Protein AF-A0A946NML4-F1 (afdb_monomer_lite)

pLDDT: mean 77.37, std 16.83, range [28.2, 97.5]

Sequence (403 aa):
MKHNTSNNCFSFSLLLFLILILGISTPSSSMEIKFKTFDKNGNGIIDKGKEAEILLKHINNSSTKELDKNLDGTISAIEADEHNQKVAGDIVDNIEEFNSIVGNNPGMPLKEAKEEYGKKDPILSKLKLRRTAENISVLEKGKSFDKGQGALFAYTRDEENDNDIWQARGAILYPFKTTIKDSEGNDVTGDRHNKVLSSWAFVPQITFDRLSNDKNETKDLDSLSFKVGIEAEYTGGFFNAQYFRFLPVYNTDFDLESEQFLGQFQWEPVINDLGIGQPKNVPLLPLKFRWRPLAHMEYGYVTNAGDKSNLKEDDDYFRIGPKIRADFWFTFKALKRFVAHVDWQYLGGLSGRPDDSELFEAGLTGKLDQAGHFQAEITYRDGDTPLTKEPTETINFGLNVKF

Foldseek 3Di:
DDDPPPDPVPLVVVVVVVVVVVVPPDPPVPPDDPLCLLPPVNPPDQDDDQSVLLVVCLVPPPCSVQQVPSSRNDRDPVSVVVVVVVVVVVVVVVVVVLCVVCPPPPHDDPVVCCVPPNPDPPQCVQKDKAQDDFDQDLPDPTDDPQFGHHWDWDWDQDPVVRKIKTWTWIKIKRKDKDFDADPVRHQDAEEQVGKDWGIKMKMWMKTFTFIDMPVCRVPTDFKIKTKIWIWIWIAYHPFRIKIKIKIWMWMAGSVRQWTKTKMKIKIWTHHVVVLAPHWDDDPPAQKIKHKIKMKMKMKMATCGCGVPPLDDHGFIWIWIWIKMKMKMAGRDDVRNQKIKMWIWIKIAIPDTPPRIFIKIKIKMKGQPDPVSQKIWMWMFMATADPPSRDGDGDIDIDIHGGD

Secondary structure (DSSP, 8-state):
------SHHHHHHHHHHHHHHHHS----------GGGT-SS-SSS--TTHHHHHHHHHHH-HHHHHH-SS-SSS--HHHHHHHHHHHHHHHHHHHHHHHHHHTTSSS--HHHHHHHHS----GGGG-EEESSPPP--TTS-PPPGGGSPPPEEEEEEETTTTEEEEEEEEEEE--EEEE-B-TTSPBP---SS--EEEEEEEEEEEEEEEEEETT-GGG-EEEEEEEEEEEEEEE-TTSSEEEEEEEEEEEE-TTS--EEEEEEEEEEEEBGGGTBSS-EEPTTSSEEEEEEEEEEEEEEEEEE-TT-TT--TTEEEEEEEEEEEEEEEE-STTTTTEEEEEEEEEEEEEEESSSEEEEEEEEEEEESSSS-SEEEEEEEEEEE-TTT--EEEEEEEEEEE--

Radius of gyration: 28.3 Å; chains: 1; bounding box: 63×78×77 Å

Structure (mmCIF, N/CA/C/O backbone):
data_AF-A0A946NML4-F1
#
_entry.id   AF-A0A946NML4-F1
#
loop_
_atom_site.group_PDB
_atom_site.id
_atom_site.type_symbol
_atom_site.label_atom_id
_atom_site.label_alt_id
_atom_site.label_comp_id
_atom_site.label_asym_id
_atom_site.label_entity_id
_atom_site.label_seq_id
_atom_site.pdbx_PDB_ins_code
_atom_site.Cartn_x
_atom_site.Cartn_y
_atom_site.Cartn_z
_atom_site.occupancy
_atom_site.B_iso_or_equiv
_atom_site.auth_seq_id
_atom_site.auth_comp_id
_atom_site.auth_asym_id
_atom_site.auth_atom_id
_atom_site.pdbx_PDB_model_num
ATOM 1 N N . MET A 1 1 ? -15.332 -6.022 47.583 1.00 38.62 1 MET A N 1
ATOM 2 C CA . MET A 1 1 ? -15.339 -5.702 46.142 1.00 38.62 1 MET A CA 1
ATOM 3 C C . MET A 1 1 ? -14.929 -4.248 45.998 1.00 38.62 1 MET A C 1
ATOM 5 O O . MET A 1 1 ? -15.694 -3.374 46.379 1.00 38.62 1 MET A O 1
ATOM 9 N N . LYS A 1 2 ? -13.672 -3.998 45.619 1.00 28.94 2 LYS A N 1
ATOM 10 C CA . LYS A 1 2 ? -13.160 -2.657 45.311 1.00 28.94 2 LYS A CA 1
ATOM 11 C C . LYS A 1 2 ? -13.399 -2.426 43.820 1.00 28.94 2 LYS A C 1
ATOM 13 O O . LYS A 1 2 ? -12.945 -3.238 43.023 1.00 28.94 2 LYS A O 1
ATOM 18 N N . HIS A 1 3 ? -14.128 -1.369 43.475 1.00 30.75 3 HIS A N 1
ATOM 19 C CA . HIS A 1 3 ? -14.254 -0.896 42.100 1.00 30.75 3 HIS A CA 1
ATOM 20 C C . HIS A 1 3 ? -12.891 -0.381 41.620 1.00 30.75 3 HIS A C 1
ATOM 22 O O . HIS A 1 3 ? -12.365 0.576 42.187 1.00 30.75 3 HIS A O 1
ATOM 28 N N . ASN A 1 4 ? -12.328 -1.031 40.602 1.00 29.34 4 ASN A N 1
ATOM 29 C CA . ASN A 1 4 ? -11.237 -0.504 39.787 1.00 29.34 4 ASN A CA 1
ATOM 30 C C . ASN A 1 4 ? -11.880 0.237 38.608 1.00 29.34 4 ASN A C 1
ATOM 32 O O . ASN A 1 4 ? -12.284 -0.388 37.638 1.00 29.34 4 ASN A O 1
ATOM 36 N N . THR A 1 5 ? -12.024 1.557 38.712 1.00 34.50 5 THR A N 1
ATOM 37 C CA . THR A 1 5 ? -12.542 2.428 37.636 1.00 34.50 5 THR A CA 1
ATOM 38 C C . THR A 1 5 ? -11.503 3.455 37.167 1.00 34.50 5 THR A C 1
ATOM 40 O O . THR A 1 5 ? -11.855 4.454 36.552 1.00 34.50 5 THR A O 1
ATOM 43 N N . SER A 1 6 ? -10.208 3.250 37.446 1.00 31.98 6 SER A N 1
ATOM 44 C CA . SER A 1 6 ? -9.180 4.280 37.214 1.00 31.98 6 SER A CA 1
ATOM 45 C C . SER A 1 6 ? -8.290 4.105 35.979 1.00 31.98 6 SER A C 1
ATOM 47 O O . SER A 1 6 ? -7.505 5.010 35.713 1.00 31.98 6 SER A O 1
ATOM 49 N N . ASN A 1 7 ? -8.382 3.011 35.214 1.00 33.78 7 ASN A N 1
ATOM 50 C CA . ASN A 1 7 ? -7.380 2.738 34.167 1.00 33.78 7 ASN A CA 1
ATOM 51 C C . ASN A 1 7 ? -7.779 3.215 32.754 1.00 33.78 7 ASN A C 1
ATOM 53 O O . ASN A 1 7 ? -6.904 3.611 31.991 1.00 33.78 7 ASN A O 1
ATOM 57 N N . ASN A 1 8 ? -9.074 3.343 32.436 1.00 36.62 8 ASN A N 1
ATOM 58 C CA . ASN A 1 8 ? -9.513 3.720 31.077 1.00 36.62 8 ASN A CA 1
ATOM 59 C C . ASN A 1 8 ? -9.301 5.210 30.727 1.00 36.62 8 ASN A C 1
ATOM 61 O O . ASN A 1 8 ? -9.181 5.562 29.554 1.00 36.62 8 ASN A O 1
ATOM 65 N N . CYS A 1 9 ? -9.195 6.104 31.720 1.00 32.28 9 CYS A N 1
ATOM 66 C CA . CYS A 1 9 ? -8.933 7.532 31.477 1.00 32.28 9 CYS A CA 1
ATOM 67 C C . CYS A 1 9 ? -7.465 7.837 31.132 1.00 32.28 9 CYS A C 1
ATOM 69 O O . CYS A 1 9 ? -7.188 8.851 30.489 1.00 32.28 9 CYS A O 1
ATOM 71 N N . PHE A 1 10 ? -6.514 6.994 31.553 1.00 30.39 10 PHE A N 1
ATOM 72 C CA . PHE A 1 10 ? -5.087 7.303 31.423 1.00 30.39 10 PHE A CA 1
ATOM 73 C C . PHE A 1 10 ? -4.569 7.057 29.992 1.00 30.39 10 PHE A C 1
ATOM 75 O O . PHE A 1 10 ? -3.843 7.899 29.457 1.00 30.39 10 PHE A O 1
ATOM 82 N N . SER A 1 11 ? -5.031 5.993 29.321 1.00 41.41 11 SER A N 1
ATOM 83 C CA . SER A 1 11 ? -4.650 5.674 27.930 1.00 41.41 11 SER A CA 1
ATOM 84 C C . SER A 1 11 ? -5.246 6.649 26.896 1.00 41.41 11 SER A C 1
ATOM 86 O O . SER A 1 11 ? -4.609 6.957 25.887 1.00 41.41 11 SER A O 1
ATOM 88 N N . PHE A 1 12 ? -6.416 7.248 27.165 1.00 40.53 12 PHE A N 1
ATOM 89 C CA . PHE A 1 12 ? -7.022 8.260 26.279 1.00 40.53 12 PHE A CA 1
ATOM 90 C C . PHE A 1 12 ? -6.290 9.611 26.324 1.00 40.53 12 PHE A C 1
ATOM 92 O O . PHE A 1 12 ? -6.161 10.296 25.304 1.00 40.53 12 PHE A O 1
ATOM 99 N N . SER A 1 13 ? -5.758 9.982 27.494 1.00 37.78 13 SER A N 1
ATOM 100 C CA . SER A 1 13 ? -4.962 11.200 27.655 1.00 37.78 13 SER A CA 1
ATOM 101 C C . SER A 1 13 ? -3.667 11.148 26.848 1.00 37.78 13 SER A C 1
ATOM 103 O O . SER A 1 13 ? -3.288 12.171 26.289 1.00 37.78 13 SER A O 1
ATOM 105 N N . LEU A 1 14 ? -3.021 9.984 26.713 1.00 37.81 14 LEU A N 1
ATOM 106 C CA . LEU A 1 14 ? -1.767 9.843 25.963 1.00 37.81 14 LEU A CA 1
ATOM 107 C C . LEU A 1 14 ? -1.968 10.013 24.446 1.00 37.81 14 LEU A C 1
ATOM 109 O O . LEU A 1 14 ? -1.166 10.684 23.796 1.00 37.81 14 LEU A O 1
ATOM 113 N N . LEU A 1 15 ? -3.069 9.491 23.890 1.00 37.56 15 LEU A N 1
ATOM 114 C CA . LEU A 1 15 ? -3.424 9.653 22.473 1.00 37.56 15 LEU A CA 1
ATOM 115 C C . LEU A 1 15 ? -3.792 11.111 22.146 1.00 37.56 15 LEU A C 1
ATOM 117 O O . LEU A 1 15 ? -3.345 11.653 21.133 1.00 37.56 15 LEU A O 1
ATOM 121 N N . LEU A 1 16 ? -4.542 11.779 23.033 1.00 39.00 16 LEU A N 1
ATOM 122 C CA . LEU A 1 16 ? -4.856 13.205 22.895 1.00 39.00 16 LEU A CA 1
ATOM 123 C C . LEU A 1 16 ? -3.596 14.077 23.040 1.00 39.00 16 LEU A C 1
ATOM 125 O O . LEU A 1 16 ? -3.455 15.068 22.328 1.00 39.00 16 LEU A O 1
ATOM 129 N N . PHE A 1 17 ? -2.664 13.688 23.917 1.00 39.91 17 PHE A N 1
ATOM 130 C CA . PHE A 1 17 ? -1.389 14.376 24.135 1.00 39.91 17 PHE A CA 1
ATOM 131 C C . PHE A 1 17 ? -0.430 14.197 22.949 1.00 39.91 17 PHE A C 1
ATOM 133 O O . PHE A 1 17 ? 0.224 15.159 22.561 1.00 39.91 17 PHE A O 1
ATOM 140 N N . LEU A 1 18 ? -0.401 13.028 22.297 1.00 38.19 18 LEU A N 1
ATOM 141 C CA . LEU A 1 18 ? 0.367 12.808 21.062 1.00 38.19 18 LEU A CA 1
ATOM 142 C C . LEU A 1 18 ? -0.199 13.604 19.875 1.00 38.19 18 LEU A C 1
ATOM 144 O O . LEU A 1 18 ? 0.569 14.159 19.091 1.00 38.19 18 LEU A O 1
ATOM 148 N N . ILE A 1 19 ? -1.528 13.728 19.773 1.00 41.34 19 ILE A N 1
ATOM 149 C CA . ILE A 1 19 ? -2.189 14.586 18.775 1.00 41.34 19 ILE A CA 1
ATOM 150 C C . ILE A 1 19 ? -1.936 16.074 19.080 1.00 41.34 19 ILE A C 1
ATOM 152 O O . ILE A 1 19 ? -1.702 16.848 18.152 1.00 41.34 19 ILE A O 1
ATOM 156 N N . LEU A 1 20 ? -1.899 16.477 20.358 1.00 36.50 20 LEU A N 1
ATOM 157 C CA . LEU A 1 20 ? -1.525 17.839 20.759 1.00 36.50 20 LEU A CA 1
ATOM 158 C C . LEU A 1 20 ? -0.047 18.140 20.462 1.00 36.50 20 LEU A C 1
ATOM 160 O O . LEU A 1 20 ? 0.253 19.199 19.924 1.00 36.50 20 LEU A O 1
ATOM 164 N N . ILE A 1 21 ? 0.879 17.223 20.754 1.00 39.81 21 ILE A N 1
ATOM 165 C CA . ILE A 1 21 ? 2.320 17.420 20.516 1.00 39.81 21 ILE A CA 1
ATOM 166 C C . ILE A 1 21 ? 2.635 17.468 19.014 1.00 39.81 21 ILE A C 1
ATOM 168 O O . ILE A 1 21 ? 3.464 18.270 18.589 1.00 39.81 21 ILE A O 1
ATOM 172 N N . LEU A 1 22 ? 1.940 16.679 18.189 1.00 36.34 22 LEU A N 1
ATOM 173 C CA . LEU A 1 22 ? 2.067 16.747 16.727 1.00 36.34 22 LEU A CA 1
ATOM 174 C C . LEU A 1 22 ? 1.326 17.954 16.115 1.00 36.34 22 LEU A C 1
ATOM 176 O O . LEU A 1 22 ? 1.648 18.361 14.999 1.00 36.34 22 LEU A O 1
ATOM 180 N N . GLY A 1 23 ? 0.365 18.541 16.836 1.00 29.78 23 GLY A N 1
ATOM 181 C CA . GLY A 1 23 ? -0.372 19.748 16.447 1.00 29.78 23 GLY A CA 1
ATOM 182 C C . GLY A 1 23 ? 0.274 21.072 16.878 1.00 29.78 23 GLY A C 1
ATOM 183 O O . GLY A 1 23 ? -0.062 22.118 16.325 1.00 29.78 23 GLY A O 1
ATOM 184 N N . ILE A 1 24 ? 1.224 21.060 17.821 1.00 34.06 24 ILE A N 1
ATOM 185 C CA . ILE A 1 24 ? 1.924 22.260 18.311 1.00 34.06 24 ILE A CA 1
ATOM 186 C C . ILE A 1 24 ? 3.327 22.322 17.693 1.00 34.06 24 ILE A C 1
ATOM 188 O O . ILE A 1 24 ? 4.342 22.160 18.358 1.00 34.06 24 ILE A O 1
ATOM 192 N N . SER A 1 25 ? 3.410 22.547 16.385 1.00 30.91 25 SER A N 1
ATOM 193 C CA . SER A 1 25 ? 4.594 23.184 15.782 1.00 30.91 25 SER A CA 1
ATOM 194 C C . SER A 1 25 ? 4.284 23.756 14.402 1.00 30.91 25 SER A C 1
ATOM 196 O O . SER A 1 25 ? 5.013 23.578 13.432 1.00 30.91 25 SER A O 1
ATOM 198 N N . THR A 1 26 ? 3.206 24.530 14.314 1.00 29.52 26 THR A N 1
ATOM 199 C CA . THR A 1 26 ? 3.177 25.637 13.361 1.00 29.52 26 THR A CA 1
ATOM 200 C C . THR A 1 26 ? 2.989 26.915 14.159 1.00 29.52 26 THR A C 1
ATOM 202 O O . THR A 1 26 ? 1.907 27.109 14.715 1.00 29.52 26 THR A O 1
ATOM 205 N N . PRO A 1 27 ? 3.973 27.830 14.206 1.00 28.20 27 PRO A N 1
ATOM 206 C CA . PRO A 1 27 ? 3.650 29.225 14.415 1.00 28.20 27 PRO A CA 1
ATOM 207 C C . PRO A 1 27 ? 2.929 29.683 13.144 1.00 28.20 27 PRO A C 1
ATOM 209 O O . PRO A 1 27 ? 3.493 30.336 12.273 1.00 28.20 27 PRO A O 1
ATOM 212 N N . SER A 1 28 ? 1.664 29.294 12.991 1.00 30.53 28 SER A N 1
ATOM 213 C CA . SER A 1 28 ? 0.746 30.134 12.250 1.00 30.53 28 SER A CA 1
ATOM 214 C C . SER A 1 28 ? 0.714 31.411 13.067 1.00 30.53 28 SER A C 1
ATOM 216 O O . SER A 1 28 ? 0.290 31.390 14.221 1.00 30.53 28 SER A O 1
ATOM 218 N N . SER A 1 29 ? 1.233 32.503 12.523 1.00 31.12 29 SER A N 1
ATOM 219 C CA . SER A 1 29 ? 1.008 33.837 13.058 1.00 31.12 29 SER A CA 1
ATOM 220 C C . SER A 1 29 ? -0.497 34.121 12.987 1.00 31.12 29 SER A C 1
ATOM 222 O O . SER A 1 29 ? -1.002 34.810 12.103 1.00 31.12 29 SER A O 1
ATOM 224 N N . SER A 1 30 ? -1.264 33.537 13.908 1.00 32.72 30 SER A N 1
ATOM 225 C CA . SER A 1 30 ? -2.652 33.887 14.136 1.00 32.72 30 SER A CA 1
ATOM 226 C C . SER A 1 30 ? -2.630 35.249 14.809 1.00 32.72 30 SER A C 1
ATOM 228 O O . SER A 1 30 ? -2.657 35.363 16.032 1.00 32.72 30 SER A O 1
ATOM 230 N N . MET A 1 31 ? -2.518 36.301 14.001 1.00 40.44 31 MET A N 1
ATOM 231 C CA . MET A 1 31 ? -2.895 37.627 14.452 1.00 40.44 31 MET A CA 1
ATOM 232 C C . MET A 1 31 ? -4.362 37.525 14.883 1.00 40.44 31 MET A C 1
ATOM 234 O O . MET A 1 31 ? -5.233 37.199 14.073 1.00 40.44 31 MET A O 1
ATOM 238 N N . GLU A 1 32 ? -4.585 37.676 16.184 1.00 47.06 32 GLU A N 1
ATOM 239 C CA . GLU A 1 32 ? -5.879 37.566 16.847 1.00 47.06 32 GLU A CA 1
ATOM 240 C C . GLU A 1 32 ? -6.878 38.512 16.166 1.00 47.06 32 GLU A C 1
ATOM 242 O O . GLU A 1 32 ? -6.673 39.729 16.129 1.00 47.06 32 GLU A O 1
ATOM 247 N N . ILE A 1 33 ? -7.938 37.959 15.565 1.00 58.03 33 ILE A N 1
ATOM 248 C CA . ILE A 1 33 ? -8.989 38.766 14.939 1.00 58.03 33 ILE A CA 1
ATOM 249 C C . ILE A 1 33 ? -9.734 39.478 16.067 1.00 58.03 33 ILE A C 1
ATOM 251 O O . ILE A 1 33 ? -10.493 38.869 16.819 1.00 58.03 33 ILE A O 1
ATOM 255 N N . LYS A 1 34 ? -9.519 40.787 16.194 1.00 72.88 34 LYS A N 1
ATOM 256 C CA . LYS A 1 34 ? -10.211 41.614 17.183 1.00 72.88 34 LYS A CA 1
ATOM 257 C C . LYS A 1 34 ? -11.640 41.872 16.711 1.00 72.88 34 LYS A C 1
ATOM 259 O O . LYS A 1 34 ? -11.907 42.906 16.124 1.00 72.88 34 LYS A O 1
ATOM 264 N N . PHE A 1 35 ? -12.573 40.961 16.989 1.00 69.12 35 PHE A N 1
ATOM 265 C CA . PHE A 1 35 ? -13.975 41.038 16.533 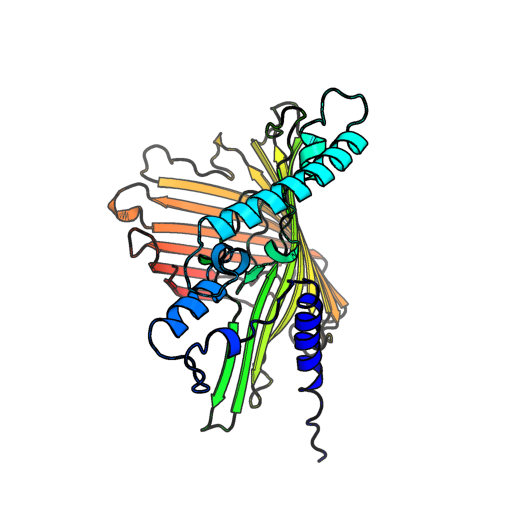1.00 69.12 35 PHE A CA 1
ATOM 266 C C . PHE A 1 35 ? -14.648 42.408 16.742 1.00 69.12 35 PHE A C 1
ATOM 268 O O . PHE A 1 35 ? -15.424 42.846 15.900 1.00 69.12 35 PHE A O 1
ATOM 275 N N . LYS A 1 36 ? -14.278 43.134 17.806 1.00 76.38 36 LYS A N 1
ATOM 276 C CA . LYS A 1 36 ? -14.763 44.493 18.095 1.00 76.38 36 LYS A CA 1
ATOM 277 C C . LYS A 1 36 ? -14.484 45.517 16.982 1.00 76.38 36 LYS A C 1
ATOM 279 O O . LYS A 1 36 ? -15.176 46.519 16.907 1.00 76.38 36 LYS A O 1
ATOM 284 N N . THR A 1 37 ? -13.489 45.305 16.119 1.00 79.12 37 THR A N 1
ATOM 285 C CA . THR A 1 37 ? -13.175 46.238 15.020 1.00 79.12 37 THR A CA 1
ATOM 286 C C . THR A 1 37 ? -14.137 46.132 13.833 1.00 79.12 37 THR A C 1
ATOM 288 O O . THR A 1 37 ? -14.113 46.994 12.955 1.00 79.12 37 THR A O 1
ATOM 291 N N . PHE A 1 38 ? -14.966 45.084 13.802 1.00 77.19 38 PHE A N 1
ATOM 292 C CA . PHE A 1 38 ? -15.966 44.837 12.760 1.00 77.19 38 PHE A CA 1
ATOM 293 C C . PHE A 1 38 ? -17.387 45.247 13.176 1.00 77.19 38 PHE A C 1
ATOM 295 O O . PHE A 1 38 ? -18.247 45.352 12.310 1.00 77.19 38 PHE A O 1
ATOM 302 N N . ASP A 1 39 ? -17.605 45.522 14.466 1.00 78.88 39 ASP A N 1
ATOM 303 C CA . ASP A 1 39 ? -18.807 46.166 15.007 1.00 78.88 39 ASP A CA 1
ATOM 304 C C . ASP A 1 39 ? -18.708 47.679 14.734 1.00 78.88 39 ASP A C 1
ATOM 306 O O . ASP A 1 39 ? -18.150 48.448 15.525 1.00 78.88 39 ASP A O 1
ATOM 310 N N . LYS A 1 40 ? -19.137 48.103 13.540 1.00 79.62 40 LYS A N 1
ATOM 311 C CA . LYS A 1 40 ? -18.978 49.486 13.062 1.00 79.62 40 LYS A CA 1
ATOM 312 C C . LYS A 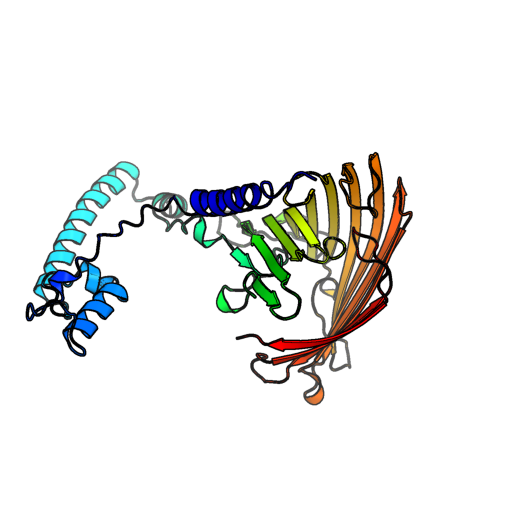1 40 ? -19.989 50.417 13.717 1.00 79.62 40 LYS A C 1
ATOM 314 O O . LYS A 1 40 ? -19.712 51.612 13.835 1.00 79.62 40 LYS A O 1
ATOM 319 N N . ASN A 1 41 ? -21.148 49.903 14.118 1.00 77.44 41 ASN A N 1
ATOM 320 C CA . ASN A 1 41 ? -22.181 50.692 14.785 1.00 77.44 41 ASN A CA 1
ATOM 321 C C . ASN A 1 41 ? -22.082 50.676 16.324 1.00 77.44 41 ASN A C 1
ATOM 323 O O . ASN A 1 41 ? -22.773 51.459 16.979 1.00 77.44 41 ASN A O 1
ATOM 327 N N . GLY A 1 42 ? -21.190 49.863 16.892 1.00 79.44 42 GLY A N 1
ATOM 328 C CA . GLY A 1 42 ? -20.868 49.826 18.316 1.00 79.44 42 GLY A CA 1
ATOM 329 C C . GLY A 1 42 ? -21.968 49.214 19.180 1.00 79.44 42 GLY A C 1
ATOM 330 O O . GLY A 1 42 ? -22.043 49.530 20.373 1.00 79.44 42 GLY A O 1
ATOM 331 N N . ASN A 1 43 ? -22.851 48.400 18.600 1.00 72.06 43 ASN A N 1
ATOM 332 C CA . ASN A 1 43 ? -23.999 47.824 19.299 1.00 72.06 43 ASN A CA 1
ATOM 333 C C . ASN A 1 43 ? -23.646 46.545 20.087 1.00 72.06 43 ASN A C 1
ATOM 335 O O . ASN A 1 43 ? -24.504 45.992 20.781 1.00 72.06 43 ASN A O 1
ATOM 339 N N . GLY A 1 44 ? -22.389 46.095 20.022 1.00 71.94 44 GLY A N 1
ATOM 340 C CA . GLY A 1 44 ? -21.884 44.920 20.724 1.00 71.94 44 GLY A CA 1
ATOM 341 C C . GLY A 1 44 ? -22.185 43.591 20.029 1.00 71.94 44 GLY A C 1
ATOM 342 O O . GLY A 1 44 ? -21.901 42.540 20.611 1.00 71.94 44 GLY A O 1
ATOM 343 N N . ILE A 1 45 ? -22.741 43.610 18.816 1.00 67.06 45 ILE A N 1
ATOM 344 C CA . ILE A 1 45 ? -22.987 42.439 17.966 1.00 67.06 45 ILE A CA 1
ATOM 345 C C . ILE A 1 45 ? -22.454 42.696 16.545 1.00 67.06 45 ILE A C 1
ATOM 347 O O . ILE A 1 45 ? -22.160 43.821 16.177 1.00 67.06 45 ILE A O 1
ATOM 351 N N . ILE A 1 46 ? -22.284 41.639 15.745 1.00 69.69 46 ILE A N 1
ATOM 352 C CA . ILE A 1 46 ? -21.957 41.773 14.315 1.00 69.69 46 ILE A CA 1
ATOM 353 C C . ILE A 1 46 ? -23.253 41.644 13.527 1.00 69.69 46 ILE A C 1
ATOM 355 O O . ILE A 1 46 ? -23.860 40.565 13.502 1.00 69.69 46 ILE A O 1
ATOM 359 N N . ASP A 1 47 ? -23.684 42.725 12.886 1.00 71.19 47 ASP A N 1
ATOM 360 C CA . ASP A 1 47 ? -24.973 42.747 12.210 1.00 71.19 47 ASP A CA 1
ATOM 361 C C . ASP A 1 47 ? -24.987 41.899 10.933 1.00 71.19 47 ASP A C 1
ATOM 363 O O . ASP A 1 47 ? -24.035 41.832 10.143 1.00 71.19 47 ASP A O 1
ATOM 367 N N . LYS A 1 48 ? -26.143 41.269 10.689 1.00 60.72 48 LYS A N 1
ATOM 368 C CA . LYS A 1 48 ? -26.421 40.576 9.428 1.00 60.72 48 LYS A CA 1
ATOM 369 C 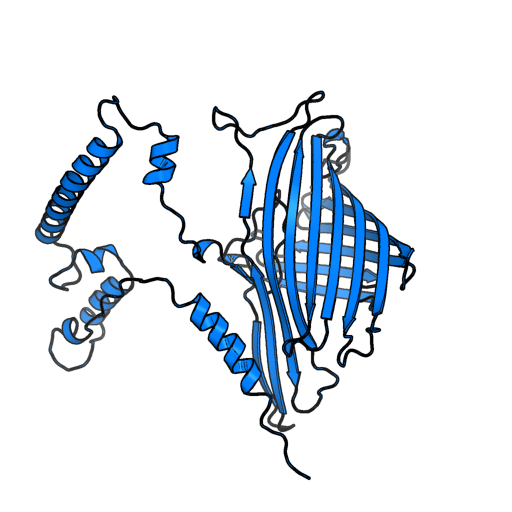C . LYS A 1 48 ? -26.390 41.600 8.290 1.00 60.72 48 LYS A C 1
ATOM 371 O O . LYS A 1 48 ? -27.201 42.521 8.265 1.00 60.72 48 LYS A O 1
ATOM 376 N N . GLY A 1 49 ? -25.480 41.422 7.334 1.00 74.38 49 GLY A N 1
ATOM 377 C CA . GLY A 1 49 ? -25.281 42.350 6.220 1.00 74.38 49 GLY A CA 1
ATOM 378 C C . GLY A 1 49 ? -23.812 42.732 6.070 1.00 74.38 49 GLY A C 1
ATOM 379 O O . GLY A 1 49 ? -22.958 41.851 6.017 1.00 74.38 49 GLY A O 1
ATOM 380 N N . LYS A 1 50 ? -23.523 44.037 5.993 1.00 75.50 50 LYS A N 1
ATOM 381 C CA . LYS A 1 50 ? -22.183 44.554 5.665 1.00 75.50 50 LYS A CA 1
ATOM 382 C C . LYS A 1 50 ? -21.105 44.154 6.678 1.00 75.50 50 LYS A C 1
ATOM 384 O O . LYS A 1 50 ? -20.029 43.754 6.262 1.00 75.50 50 LYS A O 1
ATOM 389 N N . GLU A 1 51 ? -21.380 44.213 7.979 1.00 76.25 51 GLU A N 1
ATOM 390 C CA . GLU A 1 51 ? -20.387 43.865 9.011 1.00 76.25 51 GLU A CA 1
ATOM 391 C C . GLU A 1 51 ? -20.016 42.377 8.965 1.00 76.25 51 GLU A C 1
ATOM 393 O O . GLU A 1 51 ? -18.834 42.028 8.948 1.00 76.25 51 GLU A O 1
ATOM 398 N N . ALA A 1 52 ? -21.016 41.498 8.831 1.00 72.62 52 ALA A N 1
ATOM 399 C CA . ALA A 1 52 ? -20.794 40.072 8.607 1.00 72.62 52 ALA A CA 1
ATOM 400 C C . ALA A 1 52 ? -20.051 39.793 7.287 1.00 72.62 52 ALA A C 1
ATOM 402 O O . ALA A 1 52 ? -19.179 38.926 7.251 1.00 72.62 52 ALA A O 1
ATOM 403 N N . GLU A 1 53 ? -20.354 40.522 6.209 1.00 74.06 53 GLU A N 1
ATOM 404 C CA . GLU A 1 53 ? -19.667 40.373 4.920 1.00 74.06 53 GLU A CA 1
ATOM 405 C C . GLU A 1 53 ? -18.180 40.744 5.023 1.00 74.06 53 GLU A C 1
ATOM 407 O O . GLU A 1 53 ? -17.323 39.980 4.576 1.00 74.06 53 GLU A O 1
ATOM 412 N N . ILE A 1 54 ? -17.860 41.880 5.650 1.00 77.44 54 ILE A N 1
ATOM 413 C CA . ILE A 1 54 ? -16.479 42.340 5.857 1.00 77.44 54 ILE A CA 1
ATOM 414 C C . ILE A 1 54 ? -15.718 41.344 6.738 1.00 77.44 54 ILE A C 1
ATOM 416 O O . ILE A 1 54 ? -14.605 40.941 6.389 1.00 77.44 54 ILE A O 1
ATOM 420 N N . LEU A 1 55 ? -16.325 40.896 7.842 1.00 74.12 55 LEU A N 1
ATOM 421 C CA . LEU A 1 55 ? -15.735 39.903 8.740 1.00 74.12 55 LEU A CA 1
ATOM 422 C C . LEU A 1 55 ? -15.443 38.587 8.005 1.00 74.12 55 LEU A C 1
ATOM 424 O O . LEU A 1 55 ? -14.337 38.056 8.096 1.00 74.12 55 LEU A O 1
ATOM 428 N N . LEU A 1 56 ? -16.404 38.071 7.235 1.00 72.88 56 LEU A N 1
ATOM 429 C CA . LEU A 1 56 ? -16.228 36.827 6.484 1.00 72.88 56 LEU A CA 1
ATOM 430 C C . LEU A 1 56 ? -15.185 36.960 5.371 1.00 72.88 56 LEU A C 1
ATOM 432 O O . LEU A 1 56 ? -14.467 35.992 5.120 1.00 72.88 56 LEU A O 1
ATOM 436 N N . LYS A 1 57 ? -15.044 38.131 4.736 1.00 74.62 57 LYS A N 1
ATOM 437 C CA . LYS A 1 57 ? -13.938 38.391 3.800 1.00 74.62 57 LYS A CA 1
ATOM 438 C C . LYS A 1 57 ? -12.585 38.331 4.512 1.00 74.62 57 LYS A C 1
ATOM 440 O O . LYS A 1 57 ? -11.684 37.678 4.005 1.00 74.62 57 LYS A O 1
ATOM 445 N N . HIS A 1 58 ? -12.454 38.901 5.707 1.00 71.25 58 HIS A N 1
ATOM 446 C CA . HIS A 1 58 ? -11.204 38.854 6.480 1.00 71.25 58 HIS A CA 1
ATOM 447 C C . HIS A 1 58 ? -10.884 37.469 7.066 1.00 71.25 58 HIS A C 1
ATOM 449 O O . HIS A 1 58 ? -9.715 37.152 7.290 1.00 71.25 58 HIS A O 1
ATOM 455 N N . ILE A 1 59 ? -11.898 36.632 7.308 1.00 70.81 59 ILE A N 1
ATOM 456 C CA . ILE A 1 59 ? -11.707 35.237 7.737 1.00 70.81 59 ILE A CA 1
ATOM 457 C C . ILE A 1 59 ? -11.314 34.349 6.548 1.00 70.81 59 ILE A C 1
ATOM 459 O O . ILE A 1 59 ? -10.417 33.520 6.681 1.00 70.81 59 ILE A O 1
ATOM 463 N N . ASN A 1 60 ? -11.968 34.517 5.394 1.00 64.94 60 ASN A N 1
ATOM 464 C CA . ASN A 1 60 ? -11.878 33.565 4.281 1.00 64.94 60 ASN A CA 1
ATOM 465 C C . ASN A 1 60 ? -10.961 34.005 3.127 1.00 64.94 60 ASN A C 1
ATOM 467 O O . ASN A 1 60 ? -10.647 33.184 2.268 1.00 64.94 60 ASN A O 1
ATOM 471 N N . ASN A 1 61 ? -10.543 35.273 3.067 1.00 67.94 61 ASN A N 1
ATOM 472 C CA . ASN A 1 61 ? -9.689 35.808 2.008 1.00 67.94 61 ASN A CA 1
ATOM 473 C C . ASN A 1 61 ? -8.410 36.417 2.603 1.00 67.94 61 ASN A C 1
ATOM 475 O O . ASN A 1 61 ? -8.443 37.446 3.280 1.00 67.94 61 ASN A O 1
ATOM 479 N N . SER A 1 62 ? -7.269 35.783 2.320 1.00 69.44 62 SER A N 1
ATOM 480 C CA . SER A 1 62 ? -5.955 36.214 2.811 1.00 69.44 62 SER A CA 1
ATOM 481 C C . SER A 1 62 ? -5.562 37.603 2.308 1.00 69.44 62 SER A C 1
ATOM 483 O O . SER A 1 62 ? -5.031 38.392 3.081 1.00 69.44 62 SER A O 1
ATOM 485 N N . SER A 1 63 ? -5.882 37.941 1.056 1.00 69.69 63 SER A N 1
ATOM 486 C CA . SER A 1 63 ? -5.560 39.249 0.479 1.00 69.69 63 SER A CA 1
ATOM 487 C C . SER A 1 63 ? -6.336 40.372 1.157 1.00 69.69 63 SER A C 1
ATOM 489 O O . SER A 1 63 ? -5.758 41.408 1.458 1.00 69.69 63 SER A O 1
ATOM 491 N N . THR A 1 64 ? -7.622 40.174 1.461 1.00 71.19 64 THR A N 1
ATOM 492 C CA . THR A 1 64 ? -8.395 41.172 2.218 1.00 71.19 64 THR A CA 1
ATOM 493 C C . THR A 1 64 ? -7.834 41.325 3.629 1.00 71.19 64 THR A C 1
ATOM 495 O O . THR A 1 64 ? -7.577 42.438 4.062 1.00 71.19 64 THR A O 1
ATOM 498 N N . LYS A 1 65 ? -7.527 40.217 4.312 1.00 72.94 65 LYS A N 1
ATOM 499 C CA . LYS A 1 65 ? -6.927 40.238 5.654 1.00 72.94 65 LYS A CA 1
ATOM 500 C C . LYS A 1 65 ? -5.593 40.996 5.723 1.00 72.94 65 LYS A C 1
ATOM 502 O O . LYS A 1 65 ? -5.283 41.611 6.743 1.00 72.94 65 LYS A O 1
ATOM 507 N N . GLU A 1 66 ? -4.782 40.909 4.675 1.00 73.12 66 GLU A N 1
ATOM 508 C CA . GLU A 1 66 ? -3.470 41.554 4.617 1.00 73.12 66 GLU A CA 1
ATOM 509 C C . GLU A 1 66 ? -3.545 43.019 4.179 1.00 73.12 66 GLU A C 1
ATOM 511 O O . GLU A 1 66 ? -2.800 43.837 4.728 1.00 73.12 66 GLU A O 1
ATOM 516 N N . LEU A 1 67 ? -4.432 43.350 3.238 1.00 76.06 67 LEU A N 1
ATOM 517 C CA . LEU A 1 67 ? -4.427 44.629 2.523 1.00 76.06 67 LEU A CA 1
ATOM 518 C C . LEU A 1 67 ? -5.480 45.629 3.015 1.00 76.06 67 LEU A C 1
ATOM 520 O O . LEU A 1 67 ? -5.186 46.814 3.052 1.00 76.06 67 LEU A O 1
ATOM 524 N N . ASP A 1 68 ? -6.668 45.180 3.420 1.00 79.94 68 ASP A N 1
ATOM 525 C CA . ASP A 1 68 ? -7.762 46.050 3.882 1.00 79.94 68 ASP A CA 1
ATOM 526 C C . ASP A 1 68 ? -7.508 46.460 5.345 1.00 79.94 68 ASP A C 1
ATOM 528 O O . ASP A 1 68 ? -7.864 45.764 6.299 1.00 79.94 68 ASP A O 1
ATOM 532 N N . LYS A 1 69 ? -6.770 47.558 5.543 1.00 79.56 69 LYS A N 1
ATOM 533 C CA . LYS A 1 69 ? -6.338 48.034 6.869 1.00 79.56 69 LYS A CA 1
ATOM 534 C C . LYS A 1 69 ? -7.427 48.824 7.572 1.00 79.56 69 LYS A C 1
ATOM 536 O O . LYS A 1 69 ? -7.463 48.843 8.806 1.00 79.56 69 LYS A O 1
ATOM 541 N N . ASN A 1 70 ? -8.289 49.490 6.812 1.00 80.88 70 ASN A N 1
ATOM 542 C CA . ASN A 1 70 ? -9.389 50.282 7.356 1.00 80.88 70 ASN A CA 1
ATOM 543 C C . ASN A 1 70 ? -10.633 49.418 7.701 1.00 80.88 70 ASN A C 1
ATOM 545 O O . ASN A 1 70 ? -11.563 49.894 8.373 1.00 80.88 70 ASN A O 1
ATOM 549 N N . LEU A 1 71 ? -10.603 48.131 7.328 1.00 80.06 71 LEU A N 1
ATOM 550 C CA . LEU A 1 71 ? -11.632 47.121 7.565 1.00 80.06 71 LEU A CA 1
ATOM 551 C C . LEU A 1 71 ? -12.980 47.544 6.970 1.00 80.06 71 LEU A C 1
ATOM 553 O O . LEU A 1 71 ? -14.004 47.483 7.664 1.00 80.06 71 LEU A O 1
ATOM 557 N N . ASP A 1 72 ? -12.986 48.056 5.743 1.00 79.88 72 ASP A N 1
ATOM 558 C CA . ASP A 1 72 ? -14.199 48.506 5.047 1.00 79.88 72 ASP A CA 1
ATOM 559 C C . ASP A 1 72 ? -14.763 47.469 4.056 1.00 79.88 72 ASP A C 1
ATOM 561 O O . ASP A 1 72 ? -15.897 47.603 3.583 1.00 79.88 72 ASP A O 1
ATOM 565 N N . GLY A 1 73 ? -14.031 46.376 3.828 1.00 71.94 73 GLY A N 1
ATOM 566 C CA . GLY A 1 73 ? -14.400 45.269 2.950 1.00 71.94 73 GLY A CA 1
ATOM 567 C C . GLY A 1 73 ? -13.940 45.429 1.509 1.00 71.94 73 GLY A C 1
ATOM 568 O O . GLY A 1 73 ? -14.309 44.583 0.678 1.00 71.94 73 GLY A O 1
ATOM 569 N N . THR A 1 74 ? -13.196 46.490 1.198 1.00 80.56 74 THR A N 1
ATOM 570 C CA . THR A 1 74 ? -12.663 46.804 -0.125 1.00 80.56 74 THR A CA 1
ATOM 571 C C . THR A 1 74 ? -11.197 47.211 -0.037 1.00 80.56 74 THR A C 1
ATOM 573 O O . THR A 1 74 ? -10.807 47.999 0.802 1.00 80.56 74 THR A O 1
ATOM 576 N N . ILE A 1 75 ? -10.366 46.685 -0.938 1.00 79.19 75 ILE A N 1
ATOM 577 C CA . ILE A 1 75 ? -8.954 47.075 -0.999 1.00 79.19 75 ILE A CA 1
ATOM 578 C C . ILE A 1 75 ? -8.862 48.331 -1.861 1.00 79.19 75 ILE A C 1
ATOM 580 O O . ILE A 1 75 ? -9.125 48.280 -3.069 1.00 79.19 75 ILE A O 1
ATOM 584 N N . SER A 1 76 ? -8.516 49.456 -1.248 1.00 82.19 76 SER A N 1
ATOM 585 C CA . SER A 1 76 ? -8.328 50.719 -1.958 1.00 82.19 76 SER A CA 1
ATOM 586 C C . SER A 1 76 ? -7.007 50.750 -2.739 1.00 82.19 76 SER A C 1
ATOM 588 O O . SER A 1 76 ? -6.073 49.993 -2.473 1.00 82.19 76 SER A O 1
ATOM 590 N N . ALA A 1 77 ? -6.902 51.664 -3.711 1.00 79.94 77 ALA A N 1
ATOM 591 C CA . ALA A 1 77 ? -5.658 51.869 -4.460 1.00 79.94 77 ALA A CA 1
ATOM 592 C C . ALA A 1 77 ? -4.490 52.286 -3.546 1.00 79.94 77 ALA A C 1
ATOM 594 O O . ALA A 1 77 ? -3.358 51.884 -3.782 1.00 79.94 77 ALA A O 1
ATOM 595 N N . ILE A 1 78 ? -4.779 53.035 -2.476 1.00 81.62 78 ILE A N 1
ATOM 596 C CA . ILE A 1 78 ? -3.779 53.478 -1.498 1.00 81.62 78 ILE A CA 1
ATOM 597 C C . ILE A 1 78 ? -3.254 52.283 -0.694 1.00 81.62 78 ILE A C 1
ATOM 599 O O . ILE A 1 78 ? -2.047 52.117 -0.578 1.00 81.62 78 ILE A O 1
ATOM 603 N N . GLU A 1 79 ? -4.134 51.410 -0.200 1.00 82.56 79 GLU A N 1
ATOM 604 C CA . GLU A 1 79 ? -3.732 50.206 0.546 1.00 82.56 79 GLU A CA 1
ATOM 605 C C . GLU A 1 79 ? -2.928 49.221 -0.313 1.00 82.56 79 GLU A C 1
ATOM 607 O O . GLU A 1 79 ? -1.964 48.610 0.156 1.00 82.56 79 GLU A O 1
ATOM 612 N N . ALA A 1 80 ? -3.293 49.090 -1.590 1.00 77.38 80 ALA A N 1
ATOM 613 C CA . ALA A 1 80 ? -2.527 48.304 -2.548 1.00 77.38 80 ALA A CA 1
ATOM 614 C C . ALA A 1 80 ? -1.134 48.910 -2.799 1.00 77.38 80 ALA A C 1
ATOM 616 O O . ALA A 1 80 ? -0.144 48.176 -2.817 1.00 77.38 80 ALA A O 1
ATOM 617 N N . ASP A 1 81 ? -1.038 50.233 -2.952 1.00 79.44 81 ASP A N 1
ATOM 618 C CA . ASP A 1 81 ? 0.232 50.932 -3.165 1.00 79.44 81 ASP A CA 1
ATOM 619 C C . ASP A 1 81 ? 1.140 50.887 -1.928 1.00 79.44 81 ASP A C 1
ATOM 621 O O . ASP A 1 81 ? 2.337 50.641 -2.068 1.00 79.44 81 ASP A O 1
ATOM 625 N N . GLU A 1 82 ? 0.597 51.041 -0.719 1.00 78.81 82 GLU A N 1
ATOM 626 C CA . GLU A 1 82 ? 1.351 50.903 0.536 1.00 78.81 82 GLU A CA 1
ATOM 627 C C . GLU A 1 82 ? 1.929 49.493 0.695 1.00 78.81 82 GLU A C 1
ATOM 629 O O . GLU A 1 82 ? 3.099 49.324 1.054 1.00 78.81 82 GLU A O 1
ATOM 634 N N . HIS A 1 83 ? 1.143 48.465 0.372 1.00 77.12 83 HIS A N 1
ATOM 635 C CA . HIS A 1 83 ? 1.638 47.095 0.353 1.00 77.12 83 HIS A CA 1
ATOM 636 C C . HIS A 1 83 ? 2.719 46.895 -0.711 1.00 77.12 83 HIS A C 1
ATOM 638 O O . HIS A 1 83 ? 3.751 46.295 -0.422 1.00 77.12 83 HIS A O 1
ATOM 644 N N . ASN A 1 84 ? 2.527 47.416 -1.923 1.00 73.81 84 ASN A N 1
ATOM 645 C CA . ASN A 1 84 ? 3.517 47.304 -2.994 1.00 73.81 84 ASN A CA 1
ATOM 646 C C . ASN A 1 84 ? 4.828 48.020 -2.647 1.00 73.81 84 ASN A C 1
ATOM 648 O O . ASN A 1 84 ? 5.895 47.497 -2.957 1.00 73.81 84 ASN A O 1
ATOM 652 N N . GLN A 1 85 ? 4.775 49.173 -1.975 1.00 75.06 85 GLN A N 1
ATOM 653 C CA . GLN A 1 85 ? 5.966 49.871 -1.480 1.00 75.06 85 GLN A CA 1
ATOM 654 C C . GLN A 1 85 ? 6.680 49.073 -0.392 1.00 75.06 85 GLN A C 1
ATOM 656 O O . GLN A 1 85 ? 7.906 48.971 -0.416 1.00 75.06 85 GLN A O 1
ATOM 661 N N . LYS A 1 86 ? 5.928 48.463 0.528 1.00 73.44 86 LYS A N 1
ATOM 662 C CA . LYS A 1 86 ? 6.498 47.578 1.545 1.00 73.44 86 LYS A CA 1
ATOM 663 C C . LYS A 1 86 ? 7.165 46.353 0.913 1.00 73.44 86 LYS A C 1
ATOM 665 O O . LYS A 1 86 ? 8.314 46.070 1.220 1.00 73.44 86 LYS A O 1
ATOM 670 N N . VAL A 1 87 ? 6.482 45.685 -0.016 1.00 68.19 87 VAL A N 1
ATOM 671 C CA . VAL A 1 87 ? 7.030 44.549 -0.772 1.00 68.19 87 VAL A CA 1
ATOM 672 C C . VAL A 1 87 ? 8.267 44.963 -1.567 1.00 68.19 87 VAL A C 1
ATOM 674 O O . VAL A 1 87 ? 9.235 44.216 -1.604 1.00 68.19 87 VAL A O 1
ATOM 677 N N . ALA A 1 88 ? 8.272 46.149 -2.179 1.00 67.25 88 ALA A N 1
ATOM 678 C CA . ALA A 1 88 ? 9.442 46.664 -2.882 1.00 67.25 88 ALA A CA 1
ATOM 679 C C . ALA A 1 88 ? 10.632 46.888 -1.934 1.00 67.25 88 ALA A C 1
ATOM 681 O O . ALA A 1 88 ? 11.753 46.553 -2.305 1.00 67.25 88 ALA A O 1
ATOM 682 N N . GLY A 1 89 ? 10.392 47.396 -0.721 1.00 66.06 89 GLY A N 1
ATOM 683 C CA . GLY A 1 89 ? 11.407 47.500 0.332 1.00 66.06 89 GLY A CA 1
ATOM 684 C C . GLY A 1 89 ? 11.948 46.133 0.755 1.00 66.06 89 GLY A C 1
ATOM 685 O O . GLY A 1 89 ? 13.149 45.903 0.668 1.00 66.06 89 GLY A O 1
ATOM 686 N N . ASP A 1 90 ? 11.059 45.196 1.092 1.00 62.38 90 ASP A N 1
ATOM 687 C CA . ASP A 1 90 ? 11.432 43.832 1.490 1.00 62.38 90 ASP A CA 1
ATOM 688 C C . ASP A 1 90 ? 12.205 43.104 0.364 1.00 62.38 90 ASP A C 1
ATOM 690 O O . ASP A 1 90 ? 13.111 42.314 0.617 1.00 62.38 90 ASP A O 1
ATOM 694 N N . ILE A 1 91 ? 11.876 43.360 -0.908 1.00 61.19 91 ILE A N 1
ATOM 695 C CA . ILE A 1 91 ? 12.604 42.805 -2.060 1.00 61.19 91 ILE A CA 1
ATOM 696 C C . ILE A 1 91 ? 14.015 43.388 -2.169 1.00 61.19 91 ILE A C 1
ATOM 698 O O . ILE A 1 91 ? 14.924 42.642 -2.518 1.00 61.19 91 ILE A O 1
ATOM 702 N N . VAL A 1 92 ? 14.222 44.679 -1.893 1.00 68.06 92 VAL A N 1
ATOM 703 C CA . VAL A 1 92 ? 15.566 45.285 -1.917 1.00 68.06 92 VAL A CA 1
ATOM 704 C C . VAL A 1 92 ? 16.475 44.601 -0.895 1.00 68.06 92 VAL A C 1
ATOM 706 O O . VAL A 1 92 ? 17.567 44.172 -1.267 1.00 68.06 92 VAL A O 1
ATOM 709 N N . ASP A 1 93 ? 15.987 44.386 0.328 1.00 59.47 93 ASP A N 1
ATOM 710 C CA . ASP A 1 93 ? 16.738 43.687 1.380 1.00 59.47 93 ASP A CA 1
ATOM 711 C C . ASP A 1 93 ? 17.053 42.230 0.977 1.00 59.47 93 ASP A C 1
ATOM 713 O O . ASP A 1 93 ? 18.187 41.763 1.097 1.00 59.47 93 ASP A O 1
ATOM 717 N N . ASN A 1 94 ? 16.079 41.527 0.388 1.00 60.62 94 ASN A N 1
ATOM 718 C CA . ASN A 1 94 ? 16.270 40.162 -0.116 1.00 60.62 94 ASN A CA 1
ATOM 719 C C . ASN A 1 94 ? 17.214 40.089 -1.335 1.00 60.62 94 ASN A C 1
ATOM 721 O O . ASN A 1 94 ? 17.862 39.065 -1.553 1.00 60.62 94 ASN A O 1
ATOM 725 N N . ILE A 1 95 ? 17.300 41.145 -2.153 1.00 67.50 95 ILE A N 1
ATOM 726 C CA . ILE A 1 95 ? 18.245 41.233 -3.278 1.00 67.50 95 ILE A CA 1
ATOM 727 C C . ILE A 1 95 ? 19.671 41.418 -2.757 1.00 67.50 95 ILE A C 1
ATOM 729 O O . ILE A 1 95 ? 20.592 40.821 -3.313 1.00 67.50 95 ILE A O 1
ATOM 733 N N . GLU A 1 96 ? 19.878 42.215 -1.709 1.00 71.75 96 GLU A N 1
ATOM 734 C CA . GLU A 1 96 ? 21.193 42.342 -1.070 1.00 71.75 96 GLU A CA 1
ATOM 735 C C . GLU A 1 96 ? 21.658 41.002 -0.486 1.00 71.75 96 GLU A C 1
ATOM 737 O O . GLU A 1 96 ? 22.793 40.584 -0.737 1.00 71.75 96 GLU A O 1
ATOM 742 N N . GLU A 1 97 ? 20.765 40.279 0.193 1.00 63.31 97 GLU A N 1
ATOM 743 C CA . GLU A 1 97 ? 21.024 38.922 0.682 1.00 63.31 97 GLU A CA 1
ATOM 744 C C . GLU A 1 97 ? 21.326 37.948 -0.470 1.00 63.31 97 GLU A C 1
ATOM 746 O O . GLU A 1 97 ? 22.357 37.271 -0.454 1.00 63.31 97 GLU A O 1
ATOM 751 N N . PHE A 1 98 ? 20.505 37.934 -1.524 1.00 63.56 98 PHE A N 1
ATOM 752 C CA . PHE A 1 98 ? 20.727 37.104 -2.712 1.00 63.56 98 PHE A CA 1
ATOM 753 C C . PHE A 1 98 ? 22.084 37.394 -3.367 1.00 63.56 98 PHE A C 1
ATOM 755 O O . PHE A 1 98 ? 22.844 36.474 -3.670 1.00 63.56 98 PHE A O 1
ATOM 762 N N . ASN A 1 99 ? 22.434 38.670 -3.541 1.00 74.00 99 ASN A N 1
ATOM 763 C CA . ASN A 1 99 ? 23.716 39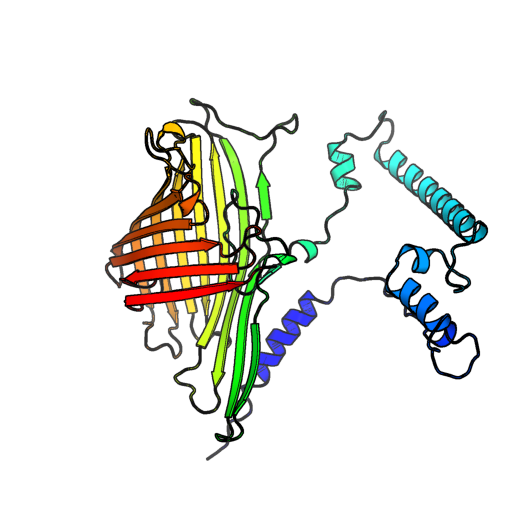.074 -4.116 1.00 74.00 99 ASN A CA 1
ATOM 764 C C . ASN A 1 99 ? 24.898 38.695 -3.214 1.00 74.00 99 ASN A C 1
ATOM 766 O O . ASN A 1 99 ? 25.963 38.351 -3.726 1.00 74.00 99 ASN A O 1
ATOM 770 N N . SER A 1 100 ? 24.720 38.699 -1.889 1.00 71.56 100 SER A N 1
ATOM 771 C CA . SER A 1 100 ? 25.743 38.220 -0.952 1.00 71.56 100 SER A CA 1
ATOM 772 C C . SER A 1 100 ? 26.017 36.717 -1.099 1.00 71.56 100 SER A C 1
ATOM 774 O O . SER A 1 100 ? 27.170 36.295 -0.998 1.00 71.56 100 SER A O 1
ATOM 776 N N . ILE A 1 101 ? 24.983 35.927 -1.412 1.00 65.50 101 ILE A N 1
ATOM 777 C CA . ILE A 1 101 ? 25.074 34.474 -1.619 1.00 65.50 101 ILE A CA 1
ATOM 778 C C . ILE A 1 101 ? 25.671 34.153 -2.996 1.00 65.50 101 ILE A C 1
ATOM 780 O O . ILE A 1 101 ? 26.541 33.292 -3.116 1.00 65.50 101 ILE A O 1
ATOM 784 N N . VAL A 1 102 ? 25.235 34.855 -4.047 1.00 68.19 102 VAL A N 1
ATOM 785 C CA . VAL A 1 102 ? 25.730 34.657 -5.422 1.00 68.19 102 VAL A CA 1
ATOM 786 C C . VAL A 1 102 ? 27.171 35.157 -5.588 1.00 68.19 102 VAL A C 1
ATOM 788 O O . VAL A 1 102 ? 27.950 34.574 -6.352 1.00 68.19 102 VAL A O 1
ATOM 791 N N . GLY A 1 103 ? 27.551 36.211 -4.861 1.00 72.31 103 GLY A N 1
ATOM 792 C CA . GLY A 1 103 ? 28.879 36.811 -4.914 1.00 72.31 103 GLY A CA 1
ATOM 793 C C . GLY A 1 103 ? 29.201 37.393 -6.295 1.00 72.31 103 GLY A C 1
ATOM 794 O O . GLY A 1 103 ? 28.388 38.081 -6.901 1.00 72.31 103 GLY A O 1
ATOM 795 N N . ASN A 1 104 ? 30.396 37.100 -6.819 1.00 77.69 104 ASN A N 1
ATOM 796 C CA . ASN A 1 104 ? 30.837 37.576 -8.141 1.00 77.69 104 ASN A CA 1
ATOM 797 C C . ASN A 1 104 ? 30.313 36.725 -9.315 1.00 77.69 104 ASN A C 1
ATOM 799 O O . ASN A 1 104 ? 30.714 36.949 -10.460 1.00 77.69 104 ASN A O 1
ATOM 803 N N . ASN A 1 105 ? 29.482 35.712 -9.052 1.00 65.94 105 ASN A N 1
ATOM 804 C CA . ASN A 1 105 ? 28.946 34.864 -10.110 1.00 65.94 105 ASN A CA 1
ATOM 805 C C . ASN A 1 105 ? 27.865 35.612 -10.909 1.00 65.94 105 ASN A C 1
ATOM 807 O O . ASN A 1 105 ? 27.128 36.418 -10.347 1.00 65.94 105 ASN A O 1
ATOM 811 N N . PRO A 1 106 ? 27.704 35.323 -12.213 1.00 66.38 106 PRO A N 1
ATOM 812 C CA . PRO A 1 106 ? 26.667 35.954 -13.035 1.00 66.38 106 PRO A CA 1
ATOM 813 C C . PRO A 1 106 ? 25.233 35.563 -12.623 1.00 66.38 106 PRO A C 1
ATOM 815 O O . PRO A 1 106 ? 24.276 36.141 -13.132 1.00 66.38 106 PRO A O 1
ATOM 818 N N . GLY A 1 107 ? 25.077 34.576 -11.735 1.00 67.31 107 GLY A N 1
ATOM 819 C CA . GLY A 1 107 ? 23.802 34.135 -11.174 1.00 67.31 107 GLY A CA 1
ATOM 820 C C . GLY A 1 107 ? 23.939 32.843 -10.359 1.00 67.31 107 GLY A C 1
ATOM 821 O O . GLY A 1 107 ? 24.988 32.199 -10.377 1.00 67.31 107 GLY A O 1
ATOM 822 N N . MET A 1 108 ? 22.863 32.460 -9.666 1.00 64.69 108 MET A N 1
ATOM 823 C CA . MET A 1 108 ? 22.750 31.193 -8.932 1.00 64.69 108 MET A CA 1
ATOM 824 C C . MET A 1 108 ? 22.288 30.054 -9.866 1.00 64.69 108 MET A C 1
ATOM 826 O O . MET A 1 108 ? 21.313 30.240 -10.603 1.00 64.69 108 MET A O 1
ATOM 830 N N . PRO A 1 109 ? 22.914 28.862 -9.842 1.00 64.75 109 PRO A N 1
ATOM 831 C CA . PRO A 1 109 ? 22.402 27.681 -10.537 1.00 64.75 109 PRO A CA 1
ATOM 832 C C . PRO A 1 109 ? 20.971 27.321 -10.105 1.00 64.75 109 PRO A C 1
ATOM 834 O O . PRO A 1 109 ? 20.635 27.354 -8.924 1.00 64.75 109 PRO A O 1
ATOM 837 N N . LEU A 1 110 ? 20.122 26.891 -11.049 1.00 53.97 110 LEU A N 1
ATOM 838 C CA . LEU A 1 110 ? 18.700 26.594 -10.789 1.00 53.97 110 LEU A CA 1
ATOM 839 C C . LEU A 1 110 ? 18.466 25.550 -9.686 1.00 53.97 110 LEU A C 1
ATOM 841 O O . LEU A 1 110 ? 17.451 25.602 -8.993 1.00 53.97 110 LEU A O 1
ATOM 845 N N . LYS A 1 111 ? 19.385 24.592 -9.536 1.00 55.00 111 LYS A N 1
ATOM 846 C CA . LYS A 1 111 ? 19.316 23.573 -8.485 1.00 55.00 111 LYS A CA 1
ATOM 847 C C . LYS A 1 111 ? 19.463 24.201 -7.094 1.00 55.00 111 LYS A C 1
ATOM 849 O O . LYS A 1 111 ? 18.632 23.940 -6.235 1.00 55.00 111 LYS A O 1
ATOM 854 N N . GLU A 1 112 ? 20.452 25.071 -6.924 1.00 56.25 112 GLU A N 1
ATOM 855 C CA . GLU A 1 112 ? 20.727 25.787 -5.672 1.00 56.25 112 GLU A CA 1
ATOM 856 C C . GLU A 1 112 ? 19.606 26.784 -5.358 1.00 56.25 112 GLU A C 1
ATOM 858 O O . GLU A 1 112 ? 19.082 26.794 -4.250 1.00 56.25 112 GLU A O 1
ATOM 863 N N . ALA A 1 113 ? 19.110 27.513 -6.364 1.00 57.03 113 ALA A N 1
ATOM 864 C CA . ALA A 1 113 ? 17.976 28.426 -6.194 1.00 57.03 113 ALA A CA 1
ATOM 865 C C . ALA A 1 113 ? 16.699 27.706 -5.731 1.00 57.03 113 ALA A C 1
ATOM 867 O O . ALA A 1 113 ? 15.919 28.240 -4.942 1.00 57.03 113 ALA A O 1
ATOM 868 N N . LYS A 1 114 ? 16.480 26.475 -6.206 1.00 57.22 114 LYS A N 1
ATOM 869 C CA . LYS A 1 114 ? 15.354 25.639 -5.779 1.00 57.22 114 LYS A CA 1
ATOM 870 C C . LYS A 1 114 ? 15.538 25.085 -4.364 1.00 57.22 114 LYS A C 1
ATOM 872 O O . LYS A 1 114 ? 14.541 24.875 -3.680 1.00 57.22 114 LYS A O 1
ATOM 877 N N . GLU A 1 115 ? 16.766 24.822 -3.936 1.00 57.91 115 GLU A N 1
ATOM 878 C CA . GLU A 1 115 ? 17.073 24.354 -2.579 1.00 57.91 115 GLU A CA 1
ATOM 879 C C . GLU A 1 115 ? 16.939 25.485 -1.545 1.00 57.91 115 GLU A C 1
ATOM 881 O O . GLU A 1 115 ? 16.361 25.263 -0.476 1.00 57.91 115 GLU A O 1
ATOM 886 N N . GLU A 1 116 ? 17.383 26.693 -1.902 1.00 56.78 116 GLU A N 1
ATOM 887 C CA . GLU A 1 116 ? 17.397 27.871 -1.028 1.00 56.78 116 GLU A CA 1
ATOM 888 C C . GLU A 1 116 ? 16.024 28.561 -0.947 1.00 56.78 116 GLU A C 1
ATOM 890 O O . GLU A 1 116 ? 15.493 28.786 0.141 1.00 56.78 116 GLU A O 1
ATOM 895 N N . TYR A 1 117 ? 15.388 28.814 -2.098 1.00 59.38 117 TYR A N 1
ATOM 896 C CA . TYR A 1 117 ? 14.158 29.619 -2.199 1.00 59.38 117 TYR A CA 1
ATOM 897 C C . TYR A 1 117 ? 12.933 28.834 -2.680 1.00 59.38 117 TYR A C 1
ATOM 899 O O . TYR A 1 117 ? 11.832 29.382 -2.803 1.00 59.38 117 TYR A O 1
ATOM 907 N N . GLY A 1 118 ? 13.087 27.543 -2.987 1.00 49.47 118 GLY A N 1
ATOM 908 C CA . GLY A 1 118 ? 11.956 26.701 -3.355 1.00 49.47 118 GLY A CA 1
ATOM 909 C C . GLY A 1 118 ? 10.956 26.612 -2.206 1.00 49.47 118 GLY A C 1
ATOM 910 O O . GLY A 1 118 ? 11.334 26.424 -1.051 1.00 49.47 118 GLY A O 1
ATOM 911 N N . LYS A 1 119 ? 9.657 26.713 -2.519 1.00 51.44 119 LYS A N 1
ATOM 912 C CA . LYS A 1 119 ? 8.596 26.473 -1.534 1.00 51.44 119 LYS A CA 1
ATOM 913 C C . LYS A 1 119 ? 8.802 25.091 -0.916 1.00 51.44 119 LYS A C 1
ATOM 915 O O . LYS A 1 119 ? 8.567 24.071 -1.564 1.00 51.44 119 LYS A O 1
ATOM 920 N N . LYS A 1 120 ? 9.245 25.061 0.339 1.00 49.44 120 LYS A N 1
ATOM 921 C CA . LYS A 1 120 ? 9.233 23.851 1.153 1.00 49.44 120 LYS A CA 1
ATOM 922 C C . LYS A 1 120 ? 7.772 23.597 1.482 1.00 49.44 120 LYS A C 1
ATOM 924 O O . LYS A 1 120 ? 7.180 24.344 2.258 1.00 49.44 120 LYS A O 1
ATOM 929 N N . ASP A 1 121 ? 7.179 22.588 0.846 1.00 50.97 121 ASP A N 1
ATOM 930 C CA . ASP A 1 121 ? 5.873 22.095 1.269 1.00 50.97 121 ASP A CA 1
ATOM 931 C C . ASP A 1 121 ? 5.948 21.868 2.784 1.00 50.97 121 ASP A C 1
ATOM 933 O O . ASP A 1 121 ? 6.864 21.164 3.234 1.00 50.97 121 ASP A O 1
ATOM 937 N N . PRO A 1 122 ? 5.065 22.489 3.589 1.00 54.50 122 PRO A N 1
ATOM 938 C CA . PRO A 1 122 ? 5.136 22.345 5.032 1.00 54.50 122 PRO A CA 1
ATOM 939 C C . PRO A 1 122 ? 5.119 20.855 5.355 1.00 54.50 122 PRO A C 1
ATOM 941 O O . PRO A 1 122 ? 4.348 20.111 4.748 1.00 54.50 122 PRO A O 1
ATOM 944 N N . ILE A 1 123 ? 5.978 20.415 6.278 1.00 52.09 123 ILE A N 1
ATOM 945 C CA . ILE A 1 123 ? 6.176 18.994 6.614 1.00 52.09 123 ILE A CA 1
ATOM 946 C C . ILE A 1 123 ? 4.813 18.309 6.817 1.00 52.09 123 ILE A C 1
ATOM 948 O O . ILE A 1 123 ? 4.552 17.264 6.241 1.00 52.09 123 ILE A O 1
ATOM 952 N N . LEU A 1 124 ? 3.865 18.971 7.485 1.00 55.06 124 LEU A N 1
ATOM 953 C CA . LEU A 1 124 ? 2.516 18.450 7.735 1.00 55.06 124 LEU A CA 1
ATOM 954 C C . LEU A 1 124 ? 1.625 18.258 6.490 1.00 55.06 124 LEU A C 1
ATOM 956 O O . LEU A 1 124 ? 0.683 17.475 6.551 1.00 55.06 124 LEU A O 1
ATOM 960 N N . SER A 1 125 ? 1.911 18.891 5.349 1.00 61.50 125 SER A N 1
ATOM 961 C CA . SER A 1 125 ? 1.118 18.728 4.111 1.00 61.50 125 SER A CA 1
ATOM 962 C C . SER A 1 125 ? 1.168 17.312 3.530 1.00 61.50 125 SER A C 1
ATOM 964 O O . SER A 1 125 ? 0.278 16.915 2.776 1.00 61.50 125 SER A O 1
ATOM 966 N N . LYS A 1 126 ? 2.197 16.534 3.886 1.00 70.00 126 LYS A N 1
ATOM 967 C CA . LYS A 1 126 ? 2.358 15.138 3.459 1.00 70.00 126 LYS A CA 1
ATOM 968 C C . LYS A 1 126 ? 1.735 14.145 4.440 1.00 70.00 126 LYS A C 1
ATOM 970 O O . LYS A 1 126 ? 1.584 12.978 4.082 1.00 70.00 126 LYS A O 1
ATOM 975 N N . LEU A 1 127 ? 1.350 14.586 5.641 1.00 81.25 127 LEU A N 1
ATOM 976 C CA . LEU A 1 127 ? 0.679 13.745 6.627 1.00 81.25 127 LEU A CA 1
ATOM 977 C C . LEU A 1 127 ? -0.746 13.436 6.166 1.00 81.25 127 LEU A C 1
ATOM 979 O O . LEU A 1 127 ? -1.534 14.330 5.863 1.00 81.25 127 LEU A O 1
ATOM 983 N N . LYS A 1 128 ? -1.087 12.150 6.122 1.00 82.38 128 LYS A N 1
ATOM 984 C CA . LYS A 1 128 ? -2.414 11.669 5.737 1.00 82.38 128 LYS A CA 1
ATOM 985 C C . LYS A 1 128 ? -3.054 10.926 6.899 1.00 82.38 128 LYS A C 1
ATOM 987 O O . LYS A 1 128 ? -2.492 9.943 7.362 1.00 82.38 128 LYS A O 1
ATOM 992 N N . LEU A 1 129 ? -4.255 11.341 7.297 1.00 83.94 129 LEU A N 1
ATOM 993 C CA . LEU A 1 129 ? -5.135 10.574 8.181 1.00 83.94 129 LEU A CA 1
ATOM 994 C C . LEU A 1 129 ? -6.274 9.964 7.356 1.00 83.94 129 LEU A C 1
ATOM 996 O O . LEU A 1 129 ? -7.025 10.684 6.693 1.00 83.94 129 LEU A O 1
ATOM 1000 N N . ARG A 1 130 ? -6.389 8.636 7.370 1.00 84.19 130 ARG A N 1
ATOM 1001 C CA . ARG A 1 130 ? -7.302 7.844 6.530 1.00 84.19 130 ARG A CA 1
ATOM 1002 C C . ARG A 1 130 ? -8.003 6.761 7.341 1.00 84.19 130 ARG A C 1
ATOM 1004 O O . ARG A 1 130 ? -7.589 6.456 8.449 1.00 84.19 130 ARG A O 1
ATOM 1011 N N . ARG A 1 131 ? -9.048 6.149 6.779 1.00 81.69 131 ARG A N 1
ATOM 1012 C CA . ARG A 1 131 ? -9.701 4.963 7.362 1.00 81.69 131 ARG A CA 1
ATOM 1013 C C . ARG A 1 131 ? -8.824 3.718 7.304 1.00 81.69 131 ARG A C 1
ATOM 1015 O O . ARG A 1 131 ? -8.844 2.907 8.216 1.00 81.69 131 ARG A O 1
ATOM 1022 N N . THR A 1 132 ? -8.085 3.566 6.211 1.00 83.25 132 THR A N 1
ATOM 1023 C CA . THR A 1 132 ? -7.219 2.416 5.942 1.00 83.25 132 THR A CA 1
ATOM 1024 C C . THR A 1 132 ? -5.885 2.905 5.405 1.00 83.25 132 THR A C 1
ATOM 1026 O O . THR A 1 132 ? -5.828 3.934 4.725 1.00 83.25 132 THR A O 1
ATOM 1029 N N . ALA A 1 133 ? -4.822 2.145 5.664 1.00 80.12 133 ALA A N 1
ATOM 1030 C CA . ALA A 1 133 ? -3.529 2.393 5.047 1.00 80.12 133 ALA A CA 1
ATOM 1031 C C . ALA A 1 133 ? -3.648 2.360 3.510 1.00 80.12 133 ALA A C 1
ATOM 1033 O O . ALA A 1 133 ? -4.321 1.495 2.946 1.00 80.12 133 ALA A O 1
ATOM 1034 N N . GLU A 1 134 ? -3.040 3.335 2.832 1.00 74.06 134 GLU A N 1
ATOM 1035 C CA . GLU A 1 134 ? -2.970 3.375 1.368 1.00 74.06 134 GLU A CA 1
ATOM 1036 C C . GLU A 1 134 ? -1.816 2.491 0.864 1.00 74.06 134 GLU A C 1
ATOM 1038 O O . GLU A 1 134 ? -0.847 2.238 1.577 1.00 74.06 134 GLU A O 1
ATOM 1043 N N . ASN A 1 135 ? -1.904 2.037 -0.390 1.00 69.31 135 ASN A N 1
ATOM 1044 C CA . ASN A 1 135 ? -0.852 1.245 -1.020 1.00 69.31 135 ASN A CA 1
ATOM 1045 C C . ASN A 1 135 ? 0.467 2.041 -1.105 1.00 69.31 135 ASN A C 1
ATOM 1047 O O . ASN A 1 135 ? 0.508 3.209 -1.515 1.00 69.31 135 ASN A O 1
ATOM 1051 N N . ILE A 1 136 ? 1.558 1.373 -0.743 1.00 70.50 136 ILE A N 1
ATOM 1052 C CA . ILE A 1 136 ? 2.909 1.934 -0.686 1.00 70.50 136 ILE A CA 1
ATOM 1053 C C . ILE A 1 136 ? 3.545 2.099 -2.072 1.00 70.50 136 ILE A C 1
ATOM 1055 O O . ILE A 1 136 ? 4.549 2.797 -2.193 1.00 70.50 136 ILE A O 1
ATOM 1059 N N . SER A 1 137 ? 2.941 1.536 -3.125 1.00 74.00 137 SER A N 1
ATOM 1060 C CA . SER A 1 137 ? 3.589 1.454 -4.432 1.00 74.00 137 SER A CA 1
ATOM 1061 C C . SER A 1 137 ? 3.925 2.800 -5.078 1.00 74.00 137 SER A C 1
ATOM 1063 O O . SER A 1 137 ? 3.097 3.715 -5.084 1.00 74.00 137 SER A O 1
ATOM 1065 N N . VAL A 1 138 ? 5.117 2.917 -5.672 1.00 75.44 138 VAL A N 1
ATOM 1066 C CA . VAL A 1 138 ? 5.577 4.075 -6.462 1.00 75.44 138 VAL A CA 1
ATOM 1067 C C . VAL A 1 138 ? 4.700 4.306 -7.694 1.00 75.44 138 VAL A C 1
ATOM 1069 O O . VAL A 1 138 ? 4.542 5.445 -8.126 1.00 75.44 138 VAL A O 1
ATOM 1072 N N . LEU A 1 139 ? 4.060 3.249 -8.205 1.00 66.88 139 LEU A N 1
ATOM 1073 C CA . LEU A 1 139 ? 3.142 3.311 -9.344 1.00 66.88 139 LEU A CA 1
ATOM 1074 C C . LEU A 1 139 ? 1.812 3.990 -9.013 1.00 66.88 139 LEU A C 1
ATOM 1076 O O . LEU A 1 139 ? 1.151 4.549 -9.892 1.00 66.88 139 LEU A O 1
ATOM 1080 N N . GLU A 1 140 ? 1.390 3.933 -7.752 1.00 66.00 140 GLU A N 1
ATOM 1081 C CA . GLU A 1 140 ? 0.114 4.486 -7.329 1.00 66.00 140 GLU A CA 1
ATOM 1082 C C . GLU A 1 140 ? 0.305 5.896 -6.767 1.00 66.00 140 GLU A C 1
ATOM 1084 O O . GLU A 1 140 ? 0.858 6.118 -5.679 1.00 66.00 140 GLU A O 1
ATOM 1089 N N . LYS A 1 141 ? -0.232 6.882 -7.498 1.00 59.22 141 LYS A N 1
ATOM 1090 C CA . LYS A 1 141 ? -0.531 8.193 -6.921 1.00 59.22 141 LYS A CA 1
ATOM 1091 C C . LYS A 1 141 ? -1.581 7.955 -5.837 1.00 59.22 141 LYS A C 1
ATOM 1093 O O . LYS A 1 141 ? -2.718 7.614 -6.155 1.00 59.22 141 LYS A O 1
ATOM 1098 N N . GLY A 1 142 ? -1.172 8.064 -4.569 1.00 61.69 142 GLY A N 1
ATOM 1099 C CA . GLY A 1 142 ? -2.062 7.854 -3.424 1.00 61.69 142 GLY A CA 1
ATOM 1100 C C . GLY A 1 142 ? -3.334 8.695 -3.549 1.00 61.69 142 GLY A C 1
ATOM 1101 O O . GLY A 1 142 ? -3.346 9.709 -4.255 1.00 61.69 142 GLY A O 1
ATOM 1102 N N . LYS A 1 143 ? -4.414 8.284 -2.879 1.00 63.66 143 LYS A N 1
ATOM 1103 C CA . LYS A 1 143 ? -5.708 8.963 -3.027 1.00 63.66 143 LYS A CA 1
ATOM 1104 C C . LYS A 1 143 ? -5.567 10.422 -2.583 1.00 63.66 143 LYS A C 1
ATOM 1106 O O . LYS A 1 143 ? -4.960 10.713 -1.545 1.00 63.66 143 LYS A O 1
ATOM 1111 N N . SER A 1 144 ? -6.111 11.335 -3.388 1.00 63.88 144 SER A N 1
ATOM 1112 C CA . SER A 1 144 ? -6.184 12.758 -3.052 1.00 63.88 144 SER A CA 1
ATOM 1113 C C . SER A 1 144 ? -7.048 12.969 -1.805 1.00 63.88 144 SER A C 1
ATOM 1115 O O . SER A 1 144 ? -7.755 12.053 -1.375 1.00 63.88 144 SER A O 1
ATOM 1117 N N . PHE A 1 145 ? -6.931 14.131 -1.152 1.00 63.16 145 PHE A N 1
ATOM 1118 C CA . PHE A 1 145 ? -7.616 14.411 0.118 1.00 63.16 145 PHE A CA 1
ATOM 1119 C C . PHE A 1 145 ? -9.118 14.091 0.050 1.00 63.16 145 PHE A C 1
ATOM 1121 O O . PHE A 1 145 ? -9.588 13.304 0.867 1.00 63.16 145 PHE A O 1
ATOM 1128 N N . ASP A 1 146 ? -9.778 14.597 -0.991 1.00 55.72 146 ASP A N 1
ATOM 1129 C CA . ASP A 1 146 ? -11.188 14.425 -1.365 1.00 55.72 146 ASP A CA 1
ATOM 1130 C C . ASP A 1 146 ? -11.600 12.961 -1.593 1.00 55.72 146 ASP A C 1
ATOM 1132 O O . ASP A 1 146 ? -12.705 12.568 -1.242 1.00 55.72 146 ASP A O 1
ATOM 1136 N N . LYS A 1 147 ? -10.695 12.118 -2.104 1.00 64.31 147 LYS A N 1
ATOM 1137 C CA . LYS A 1 147 ? -11.016 10.735 -2.518 1.00 64.31 147 LYS A CA 1
ATOM 1138 C C . LYS A 1 147 ? -10.727 9.675 -1.458 1.00 64.31 147 LYS A C 1
ATOM 1140 O O . LYS A 1 147 ? -10.996 8.490 -1.679 1.00 64.31 147 LYS A O 1
ATOM 1145 N N . GLY A 1 148 ? -10.096 10.056 -0.351 1.00 64.38 148 GLY A N 1
ATOM 1146 C CA . GLY A 1 148 ? -9.776 9.149 0.749 1.00 64.38 148 GLY A CA 1
ATOM 1147 C C . GLY A 1 148 ? -10.920 9.067 1.756 1.00 64.38 148 GLY A C 1
ATOM 1148 O O . GLY A 1 148 ? -11.473 10.088 2.142 1.00 64.38 148 GLY A O 1
ATOM 1149 N N . GLN A 1 149 ? -11.242 7.866 2.245 1.00 71.69 149 GLN A N 1
ATOM 1150 C CA . GLN A 1 149 ? -12.118 7.741 3.413 1.00 71.69 149 GLN A CA 1
ATOM 1151 C C . GLN A 1 149 ? -11.382 8.259 4.656 1.00 71.69 149 GLN A C 1
ATOM 1153 O O . GLN A 1 149 ? -10.229 7.884 4.886 1.00 71.69 149 GLN A O 1
ATOM 1158 N N . GLY A 1 150 ? -12.040 9.108 5.448 1.00 69.94 150 GLY A N 1
ATOM 1159 C CA . GLY A 1 150 ? -11.507 9.610 6.715 1.00 69.94 150 GLY A CA 1
ATOM 1160 C C . GLY A 1 150 ? -11.469 8.536 7.804 1.00 69.94 150 GLY A C 1
ATOM 1161 O O . GLY A 1 150 ? -12.246 7.573 7.761 1.00 69.94 150 GLY A O 1
ATOM 1162 N N . ALA A 1 151 ? -10.566 8.714 8.772 1.00 78.19 151 ALA A N 1
ATOM 1163 C CA . ALA A 1 151 ? -10.565 7.918 9.996 1.00 78.19 151 ALA A CA 1
ATOM 1164 C C . ALA A 1 151 ? -11.941 7.987 10.679 1.00 78.19 151 ALA A C 1
ATOM 1166 O O . ALA A 1 151 ? -12.645 8.996 10.594 1.00 78.19 151 ALA A O 1
ATOM 1167 N N . LEU A 1 152 ? -12.344 6.884 11.295 1.00 76.06 152 LEU A N 1
ATOM 1168 C CA . LEU A 1 152 ? -13.597 6.744 12.016 1.00 76.06 152 LEU A CA 1
ATOM 1169 C C . LEU A 1 152 ? -13.324 6.945 13.503 1.00 76.06 152 LEU A C 1
ATOM 1171 O O . LEU A 1 152 ? -12.512 6.227 14.072 1.00 76.06 152 LEU A O 1
ATOM 1175 N N . PHE A 1 153 ? -14.041 7.881 14.111 1.00 79.56 153 PHE A N 1
ATOM 1176 C CA . PHE A 1 153 ? -14.180 7.999 15.557 1.00 79.56 153 PHE A CA 1
ATOM 1177 C C . PHE A 1 153 ? -15.677 8.040 15.838 1.00 79.56 153 PHE A C 1
ATOM 1179 O O . PHE A 1 153 ? -16.374 8.897 15.290 1.00 79.56 153 PHE A O 1
ATOM 1186 N N . ALA A 1 154 ? -16.183 7.085 16.606 1.00 69.62 154 ALA A N 1
ATOM 1187 C CA . ALA A 1 154 ? -17.601 6.955 16.892 1.00 69.62 154 ALA A CA 1
ATOM 1188 C C . ALA A 1 154 ? -17.824 6.629 18.368 1.00 69.62 154 ALA A C 1
ATOM 1190 O O . ALA A 1 154 ? -17.031 5.931 18.995 1.00 69.62 154 ALA A O 1
ATOM 1191 N N . TYR A 1 155 ? -18.928 7.145 18.890 1.00 79.44 155 TYR A N 1
ATOM 1192 C CA . TYR A 1 155 ? -19.446 6.853 20.215 1.00 79.44 155 TYR A CA 1
ATOM 1193 C C . TYR A 1 155 ? -20.913 6.468 20.064 1.00 79.44 155 TYR A C 1
ATOM 1195 O O . TYR A 1 155 ? -21.654 7.140 19.341 1.00 79.44 155 TYR A O 1
ATOM 1203 N N . THR A 1 156 ? -21.318 5.384 20.712 1.00 76.12 156 THR A N 1
ATOM 1204 C CA . THR A 1 156 ? -22.707 4.932 20.760 1.00 76.12 156 THR A CA 1
ATOM 1205 C C . THR A 1 156 ? -23.097 4.703 22.208 1.00 76.12 156 THR A C 1
ATOM 1207 O O . THR A 1 156 ? -22.439 3.942 22.909 1.00 76.12 156 THR A O 1
ATOM 1210 N N . ARG A 1 157 ? -24.193 5.341 22.620 1.00 81.06 157 ARG A N 1
ATOM 1211 C CA . ARG A 1 157 ? -24.872 5.075 23.884 1.00 81.06 157 ARG A CA 1
ATOM 1212 C C . ARG A 1 157 ? -26.059 4.163 23.612 1.00 81.06 157 ARG A C 1
ATOM 1214 O O . ARG A 1 157 ? -26.973 4.545 22.880 1.00 81.06 157 ARG A O 1
ATOM 1221 N N . ASP A 1 158 ? -26.044 2.976 24.191 1.00 76.56 158 ASP A N 1
ATOM 1222 C CA . ASP A 1 158 ? -27.201 2.092 24.251 1.00 76.56 158 ASP A CA 1
ATOM 1223 C C . ASP A 1 158 ? -27.899 2.308 25.598 1.00 76.56 158 ASP A C 1
ATOM 1225 O O . ASP A 1 158 ? -27.470 1.800 26.632 1.00 76.56 158 ASP A O 1
ATOM 1229 N N . GLU A 1 159 ? -28.955 3.124 25.583 1.00 77.81 159 GLU A N 1
ATOM 1230 C CA . GLU A 1 159 ? -29.719 3.483 26.784 1.00 77.81 159 GLU A CA 1
ATOM 1231 C C . GLU A 1 159 ? -30.529 2.309 27.347 1.00 77.81 159 GLU A C 1
ATOM 1233 O O . GLU A 1 159 ? -30.780 2.258 28.549 1.00 77.81 159 GLU A O 1
ATOM 1238 N N . GLU A 1 160 ? -30.947 1.361 26.500 1.00 79.88 160 GLU A N 1
ATOM 1239 C CA . GLU A 1 160 ? -31.730 0.201 26.939 1.00 79.88 160 GLU A CA 1
ATOM 1240 C C . GLU A 1 160 ? -30.855 -0.751 27.748 1.00 79.88 160 GLU A C 1
ATOM 1242 O O . GLU A 1 160 ? -31.258 -1.240 28.807 1.00 79.88 160 GLU A O 1
ATOM 1247 N N . ASN A 1 161 ? -29.629 -0.967 27.273 1.00 79.62 161 ASN A N 1
ATOM 1248 C CA . ASN A 1 161 ? -28.671 -1.821 27.945 1.00 79.62 161 ASN A CA 1
ATOM 1249 C C . ASN A 1 161 ? -27.690 -1.055 28.827 1.00 79.62 161 ASN A C 1
ATOM 1251 O O . ASN A 1 161 ? -26.769 -1.706 29.291 1.00 79.62 161 ASN A O 1
ATOM 1255 N N . ASP A 1 162 ? -27.845 0.246 29.096 1.00 85.06 162 ASP A N 1
ATOM 1256 C CA . ASP A 1 162 ? -26.889 1.054 29.885 1.00 85.06 162 ASP A CA 1
ATOM 1257 C C . ASP A 1 162 ? -25.427 0.764 29.489 1.00 85.06 162 ASP A C 1
ATOM 1259 O O . ASP A 1 162 ? -24.620 0.315 30.305 1.00 85.06 162 ASP A O 1
ATOM 1263 N N . ASN A 1 163 ? -25.134 0.874 28.192 1.00 78.62 163 ASN A N 1
ATOM 1264 C CA . ASN A 1 163 ? -23.862 0.457 27.611 1.00 78.62 163 ASN A CA 1
ATOM 1265 C C . ASN A 1 163 ? -23.262 1.560 26.741 1.00 78.62 163 ASN A C 1
ATOM 1267 O O . ASN A 1 163 ? -23.949 2.151 25.904 1.00 78.62 163 ASN A O 1
ATOM 1271 N N . ASP A 1 164 ? -21.966 1.794 26.912 1.00 76.88 164 ASP A N 1
ATOM 1272 C CA . ASP A 1 164 ? -21.187 2.725 26.110 1.00 76.88 164 ASP A CA 1
ATOM 1273 C C . ASP A 1 164 ? -20.272 1.953 25.162 1.00 76.88 164 ASP A C 1
ATOM 1275 O O . ASP A 1 164 ? -19.586 1.005 25.547 1.00 76.88 164 ASP A O 1
ATOM 1279 N N . ILE A 1 165 ? -20.277 2.361 23.893 1.00 76.12 165 ILE A N 1
ATOM 1280 C CA . ILE A 1 165 ? -19.434 1.772 22.858 1.00 76.12 165 ILE A CA 1
ATOM 1281 C C . ILE A 1 165 ? -18.606 2.874 22.209 1.00 76.12 165 ILE A C 1
ATOM 1283 O O . ILE A 1 165 ? -19.149 3.778 21.566 1.00 76.12 165 ILE A O 1
ATOM 1287 N N . TRP A 1 166 ? -17.286 2.770 22.328 1.00 80.50 166 TRP A N 1
ATOM 1288 C CA . TRP A 1 166 ? -16.326 3.646 21.660 1.00 80.50 166 TRP A CA 1
ATOM 1289 C C . TRP A 1 166 ? -15.640 2.910 20.518 1.00 80.50 166 TRP A C 1
ATOM 1291 O O . TRP A 1 166 ? -15.190 1.778 20.679 1.00 80.50 166 TRP A O 1
ATOM 1301 N N . GLN A 1 167 ? -15.515 3.566 19.367 1.00 78.31 167 GLN A N 1
ATOM 1302 C CA . GLN A 1 167 ? -14.821 3.019 18.209 1.00 78.31 167 GLN A CA 1
ATOM 1303 C C . GLN A 1 167 ? -13.848 4.038 17.617 1.00 78.31 167 GLN A C 1
ATOM 1305 O O . GLN A 1 167 ? -14.225 5.174 17.325 1.00 78.31 167 GLN A O 1
ATOM 1310 N N . ALA A 1 168 ? -12.612 3.615 17.371 1.00 79.88 168 ALA A N 1
ATOM 1311 C CA . ALA A 1 168 ? -11.604 4.382 16.655 1.00 79.88 168 ALA A CA 1
ATOM 1312 C C . ALA A 1 168 ? -10.933 3.492 15.605 1.00 79.88 168 ALA A C 1
ATOM 1314 O O . ALA A 1 168 ? -10.266 2.527 15.949 1.00 79.88 168 ALA A O 1
ATOM 1315 N N . ARG A 1 169 ? -11.073 3.821 14.321 1.00 84.75 169 ARG A N 1
ATOM 1316 C CA . ARG A 1 169 ? -10.439 3.080 13.224 1.00 84.75 169 ARG A CA 1
ATOM 1317 C C . ARG A 1 169 ? -9.779 4.029 12.242 1.00 84.75 169 ARG A C 1
ATOM 1319 O O . ARG A 1 169 ? -10.443 4.889 11.656 1.00 84.75 169 ARG A O 1
ATOM 1326 N N . GLY A 1 170 ? -8.496 3.840 11.980 1.00 86.31 170 GLY A N 1
ATOM 1327 C CA . GLY A 1 170 ? -7.795 4.679 11.027 1.00 86.31 170 GLY A CA 1
ATOM 1328 C C . GLY A 1 170 ? -6.351 4.293 10.760 1.00 86.31 170 GLY A C 1
ATOM 1329 O O . GLY A 1 170 ? -5.820 3.292 11.234 1.00 86.31 170 GLY A O 1
ATOM 1330 N N . ALA A 1 171 ? -5.724 5.118 9.934 1.00 90.62 171 ALA A N 1
ATOM 1331 C CA . ALA A 1 171 ? -4.337 5.022 9.542 1.00 90.62 171 ALA A CA 1
ATOM 1332 C C . ALA A 1 171 ? -3.744 6.424 9.384 1.00 90.62 171 ALA A C 1
ATOM 1334 O O . ALA A 1 171 ? -4.306 7.265 8.678 1.00 90.62 171 ALA A O 1
ATOM 1335 N N . ILE A 1 172 ? -2.599 6.661 10.012 1.00 89.25 172 ILE A N 1
ATOM 1336 C CA . ILE A 1 172 ? -1.753 7.836 9.814 1.00 89.25 172 ILE A CA 1
ATOM 1337 C C . ILE A 1 172 ? -0.612 7.410 8.897 1.00 89.25 172 ILE A C 1
ATOM 1339 O O . ILE A 1 172 ? 0.047 6.416 9.179 1.00 89.25 172 ILE A O 1
ATOM 1343 N N . LEU A 1 173 ? -0.375 8.129 7.803 1.00 88.50 173 LEU A N 1
ATOM 1344 C CA . LEU A 1 173 ? 0.678 7.817 6.839 1.00 88.50 173 LEU A CA 1
ATOM 1345 C C . LEU A 1 173 ? 1.478 9.063 6.496 1.00 88.50 173 LEU A C 1
ATOM 1347 O O . LEU A 1 173 ? 0.915 10.148 6.342 1.00 88.50 173 LEU A O 1
ATOM 1351 N N . TYR A 1 174 ? 2.774 8.879 6.277 1.00 87.62 174 TYR A N 1
ATOM 1352 C CA . TYR A 1 174 ? 3.655 9.948 5.827 1.00 87.62 174 TYR A CA 1
ATOM 1353 C C . TYR A 1 174 ? 4.501 9.484 4.629 1.00 87.62 174 TYR A C 1
ATOM 1355 O O . TYR A 1 174 ? 5.652 9.085 4.791 1.00 87.62 174 TYR A O 1
ATOM 1363 N N . PRO A 1 175 ? 3.923 9.444 3.411 1.00 85.69 175 PRO A N 1
ATOM 1364 C CA . PRO A 1 175 ? 4.581 8.858 2.254 1.00 85.69 175 PRO A CA 1
ATOM 1365 C C . PRO A 1 175 ? 5.670 9.767 1.677 1.00 85.69 175 PRO A C 1
ATOM 1367 O O . PRO A 1 175 ? 5.402 10.870 1.196 1.00 85.69 175 PRO A O 1
ATOM 1370 N N . PHE A 1 176 ? 6.885 9.239 1.603 1.00 86.25 176 PHE A N 1
ATOM 1371 C CA . PHE A 1 176 ? 7.959 9.759 0.771 1.00 86.25 176 PHE A CA 1
ATOM 1372 C C . PHE A 1 176 ? 8.047 8.895 -0.479 1.00 86.25 176 PHE A C 1
ATOM 1374 O O . PHE A 1 176 ? 8.283 7.694 -0.390 1.00 86.25 176 PHE A O 1
ATOM 1381 N N . LYS A 1 177 ? 7.834 9.489 -1.649 1.00 86.81 177 LYS A N 1
ATOM 1382 C CA . LYS A 1 177 ? 7.987 8.812 -2.938 1.00 86.81 177 LYS A CA 1
ATOM 1383 C C . LYS A 1 177 ? 8.843 9.690 -3.827 1.00 86.81 177 LYS A C 1
ATOM 1385 O O . LYS A 1 177 ? 8.628 10.902 -3.864 1.00 86.81 177 LYS A O 1
ATOM 1390 N N . THR A 1 178 ? 9.787 9.092 -4.534 1.00 85.50 178 THR A N 1
ATOM 1391 C CA . THR A 1 178 ? 10.616 9.821 -5.487 1.00 85.50 178 THR A CA 1
ATOM 1392 C C . THR A 1 178 ? 10.909 8.980 -6.715 1.00 85.50 178 THR A C 1
ATOM 1394 O O . THR A 1 178 ? 11.033 7.756 -6.638 1.00 85.50 178 THR A O 1
ATOM 1397 N N . THR A 1 179 ? 11.051 9.676 -7.835 1.00 88.56 179 THR A N 1
ATOM 1398 C CA . THR A 1 179 ? 11.581 9.134 -9.082 1.00 88.56 179 THR A CA 1
ATOM 1399 C C . THR A 1 179 ? 12.938 9.779 -9.304 1.00 88.56 179 THR A C 1
ATOM 1401 O O . THR A 1 179 ? 13.086 10.998 -9.182 1.00 88.56 179 THR A O 1
ATOM 1404 N N . ILE A 1 180 ? 13.941 8.951 -9.560 1.00 87.19 180 ILE A N 1
ATOM 1405 C CA . ILE A 1 180 ? 15.324 9.369 -9.731 1.00 87.19 180 ILE A CA 1
ATOM 1406 C C . ILE A 1 180 ? 15.456 10.053 -11.087 1.00 87.19 180 ILE A C 1
ATOM 1408 O O . ILE A 1 180 ? 15.009 9.535 -12.111 1.00 87.19 180 ILE A O 1
ATOM 1412 N N . LYS A 1 181 ? 16.071 11.235 -11.068 1.00 86.50 181 LYS A N 1
ATOM 1413 C CA . LYS A 1 181 ? 16.329 12.045 -12.254 1.00 86.50 181 LYS A CA 1
ATOM 1414 C C . LYS A 1 181 ? 17.819 12.052 -12.584 1.00 86.50 181 LYS A C 1
ATOM 1416 O O . LYS A 1 181 ? 18.641 12.017 -11.668 1.00 86.50 181 LYS A O 1
ATOM 1421 N N . ASP A 1 182 ? 18.155 12.084 -13.868 1.00 84.19 182 ASP A N 1
ATOM 1422 C CA . ASP A 1 182 ? 19.531 12.264 -14.335 1.00 84.19 182 ASP A CA 1
ATOM 1423 C C . ASP A 1 182 ? 19.995 13.730 -14.189 1.00 84.19 182 ASP A C 1
ATOM 1425 O O . ASP A 1 182 ? 19.272 14.589 -13.673 1.00 84.19 182 ASP A O 1
ATOM 1429 N N . SER A 1 183 ? 21.220 14.030 -14.631 1.00 78.31 183 SER A N 1
ATOM 1430 C CA . SER A 1 183 ? 21.787 15.387 -14.595 1.00 78.31 183 SER A CA 1
ATOM 1431 C C . SER A 1 183 ? 21.025 16.407 -15.446 1.00 78.31 183 SER A C 1
ATOM 1433 O O . SER A 1 183 ? 21.172 17.606 -15.223 1.00 78.31 183 SER A O 1
ATOM 1435 N N . GLU A 1 184 ? 20.225 15.948 -16.406 1.00 79.06 184 GLU A N 1
ATOM 1436 C CA . GLU A 1 184 ? 19.405 16.777 -17.293 1.00 79.06 184 GLU A CA 1
ATOM 1437 C C . GLU A 1 184 ? 17.961 16.925 -16.778 1.00 79.06 184 GLU A C 1
ATOM 1439 O O . GLU A 1 184 ? 17.183 17.717 -17.310 1.00 79.06 184 GLU A O 1
ATOM 1444 N N . GLY A 1 185 ? 17.600 16.210 -15.706 1.00 76.69 185 GLY A N 1
ATOM 1445 C CA . GLY A 1 185 ? 16.269 16.228 -15.102 1.00 76.69 185 GLY A CA 1
ATOM 1446 C C . GLY A 1 185 ? 15.285 15.208 -15.690 1.00 76.69 185 GLY A C 1
ATOM 1447 O O . GLY A 1 185 ? 14.098 15.248 -15.340 1.00 76.69 185 GLY A O 1
ATOM 1448 N N . ASN A 1 186 ? 15.740 14.285 -16.542 1.00 79.38 186 ASN A N 1
ATOM 1449 C CA . ASN A 1 186 ? 14.913 13.221 -17.118 1.00 79.38 186 ASN A CA 1
ATOM 1450 C C . ASN A 1 186 ? 14.804 12.023 -16.167 1.00 79.38 186 ASN A C 1
ATOM 1452 O O . ASN A 1 186 ? 15.681 11.804 -15.337 1.00 79.38 186 ASN A O 1
ATOM 1456 N N . ASP A 1 187 ? 13.722 11.242 -16.271 1.00 87.75 187 ASP A N 1
ATOM 1457 C CA . ASP A 1 187 ? 13.579 10.006 -15.489 1.00 87.75 187 ASP A CA 1
ATOM 1458 C C . ASP A 1 187 ? 14.674 9.002 -15.851 1.00 87.75 187 ASP A C 1
ATOM 1460 O O . ASP A 1 187 ? 14.833 8.628 -17.016 1.00 87.75 187 ASP A O 1
ATOM 1464 N N . VAL A 1 188 ? 15.406 8.540 -14.838 1.00 86.88 188 VAL A N 1
ATOM 1465 C CA . VAL A 1 188 ? 16.420 7.502 -15.015 1.00 86.88 188 VAL A CA 1
ATOM 1466 C C . VAL A 1 188 ? 15.721 6.197 -15.378 1.00 86.88 188 VAL A C 1
ATOM 1468 O O . VAL A 1 188 ? 14.893 5.685 -14.625 1.00 86.88 188 VAL A O 1
ATOM 1471 N N . THR A 1 189 ? 16.072 5.648 -16.539 1.00 87.81 189 THR A N 1
ATOM 1472 C CA . THR A 1 189 ? 15.528 4.384 -17.041 1.00 87.81 189 THR A CA 1
ATOM 1473 C C . THR A 1 189 ? 16.651 3.462 -17.490 1.00 87.81 189 THR A C 1
ATOM 1475 O O . THR A 1 189 ? 17.638 3.895 -18.082 1.00 87.81 189 THR A O 1
ATOM 1478 N N . GLY A 1 190 ? 16.526 2.182 -17.148 1.00 87.31 190 GLY A N 1
ATOM 1479 C CA . GLY A 1 190 ? 17.482 1.154 -17.541 1.00 87.31 190 GLY A CA 1
ATOM 1480 C C . GLY A 1 190 ? 17.211 0.639 -18.948 1.00 87.31 190 GLY A C 1
ATOM 1481 O O . GLY A 1 190 ? 16.091 0.718 -19.456 1.00 87.31 190 GLY A O 1
ATOM 1482 N N . ASP A 1 191 ? 18.233 0.049 -19.557 1.00 86.44 191 ASP A N 1
ATOM 1483 C CA . ASP A 1 191 ? 18.137 -0.633 -20.845 1.00 86.44 191 ASP A CA 1
ATOM 1484 C C . ASP A 1 191 ? 18.349 -2.148 -20.677 1.00 86.44 191 ASP A C 1
ATOM 1486 O O . ASP A 1 191 ? 18.454 -2.670 -19.567 1.00 86.44 191 ASP A O 1
ATOM 1490 N N . ARG A 1 192 ? 18.401 -2.898 -21.782 1.00 84.06 192 ARG A N 1
ATOM 1491 C CA . ARG A 1 192 ? 18.565 -4.363 -21.750 1.00 84.06 192 ARG A CA 1
ATOM 1492 C C . ARG A 1 192 ? 19.874 -4.828 -21.083 1.00 84.06 192 ARG A C 1
ATOM 1494 O O . ARG A 1 192 ? 19.945 -5.969 -20.627 1.00 84.06 192 ARG A O 1
ATOM 1501 N N . HIS A 1 193 ? 20.894 -3.981 -21.032 1.00 86.38 193 HIS A N 1
ATOM 1502 C CA . HIS A 1 193 ? 22.227 -4.270 -20.505 1.00 86.38 193 HIS A CA 1
ATOM 1503 C C . HIS A 1 193 ? 22.514 -3.578 -19.169 1.00 86.38 193 HIS A C 1
ATOM 1505 O O . HIS A 1 193 ? 23.357 -4.068 -18.417 1.00 86.38 193 HIS A O 1
ATOM 1511 N N . ASN A 1 194 ? 21.803 -2.499 -18.843 1.00 87.19 194 ASN A N 1
ATOM 1512 C CA . ASN A 1 194 ? 22.011 -1.720 -17.633 1.00 87.19 194 ASN A CA 1
ATOM 1513 C C . ASN A 1 194 ? 20.741 -1.646 -16.775 1.00 87.19 194 ASN A C 1
ATOM 1515 O O . ASN A 1 194 ? 19.727 -1.084 -17.187 1.00 87.19 194 ASN A O 1
ATOM 1519 N N . LYS A 1 195 ? 20.815 -2.198 -15.559 1.00 92.00 195 LYS A N 1
ATOM 1520 C CA . LYS A 1 195 ? 19.748 -2.100 -14.557 1.00 92.00 195 LYS A CA 1
ATOM 1521 C C . LYS A 1 195 ? 20.004 -0.900 -13.663 1.00 92.00 195 LYS A C 1
ATOM 1523 O O . LYS A 1 195 ? 21.079 -0.794 -13.078 1.00 92.00 195 LYS A O 1
ATOM 1528 N N . VAL A 1 196 ? 19.000 -0.055 -13.490 1.00 93.94 196 VAL A N 1
ATOM 1529 C CA . VAL A 1 196 ? 19.108 1.154 -12.665 1.00 93.94 196 VAL A CA 1
ATOM 1530 C C . VAL A 1 196 ? 17.944 1.231 -11.692 1.00 93.94 196 VAL A C 1
ATOM 1532 O O . VAL A 1 196 ? 16.831 0.814 -12.012 1.00 93.94 196 VAL A O 1
ATOM 1535 N N . LEU A 1 197 ? 18.205 1.758 -10.497 1.00 94.31 197 LEU A N 1
ATOM 1536 C CA . LEU A 1 197 ? 17.147 2.176 -9.584 1.00 94.31 197 LEU A CA 1
ATOM 1537 C C . LEU A 1 197 ? 16.473 3.405 -10.207 1.00 94.31 197 LEU A C 1
ATOM 1539 O O . LEU A 1 197 ? 17.143 4.410 -10.437 1.00 94.31 197 LEU A O 1
ATOM 1543 N N . SER A 1 198 ? 15.182 3.319 -10.510 1.00 92.69 198 SER A N 1
ATOM 1544 C CA . SER A 1 198 ? 14.418 4.406 -11.139 1.00 92.69 198 SER A CA 1
ATOM 1545 C C . SER A 1 198 ? 13.511 5.120 -10.149 1.00 92.69 198 SER A C 1
ATOM 1547 O O . SER A 1 198 ? 13.346 6.332 -10.245 1.00 92.69 198 SER A O 1
ATOM 1549 N N . SER A 1 199 ? 12.963 4.414 -9.160 1.00 92.56 199 SER A N 1
ATOM 1550 C CA . SER A 1 199 ? 12.085 5.015 -8.151 1.00 92.56 199 SER A CA 1
ATOM 1551 C C . SER A 1 199 ? 12.225 4.328 -6.798 1.00 92.56 199 SER A C 1
ATOM 1553 O O . SER A 1 199 ? 12.557 3.144 -6.721 1.00 92.56 199 SER A O 1
ATOM 1555 N N . TRP A 1 200 ? 11.914 5.050 -5.723 1.00 93.44 200 TRP A N 1
ATOM 1556 C CA . TRP A 1 200 ? 11.747 4.453 -4.400 1.00 93.44 200 TRP A CA 1
ATOM 1557 C C . TRP A 1 200 ? 10.640 5.130 -3.590 1.00 93.44 200 TRP A C 1
ATOM 1559 O O . TRP A 1 200 ? 10.288 6.294 -3.812 1.00 93.44 200 TRP A O 1
ATOM 1569 N N . ALA A 1 201 ? 10.088 4.381 -2.639 1.00 91.38 201 ALA A N 1
ATOM 1570 C CA . ALA A 1 201 ? 9.149 4.866 -1.644 1.00 91.38 201 ALA A CA 1
ATOM 1571 C C . ALA A 1 201 ? 9.554 4.424 -0.236 1.00 91.38 201 ALA A C 1
ATOM 1573 O O . ALA A 1 201 ? 10.043 3.315 -0.032 1.00 91.38 201 ALA A O 1
ATOM 1574 N N . PHE A 1 202 ? 9.299 5.302 0.726 1.00 91.56 202 PHE A N 1
ATOM 1575 C CA . PHE A 1 202 ? 9.408 5.067 2.158 1.00 91.56 202 PHE A CA 1
ATOM 1576 C C . PHE A 1 202 ? 8.148 5.638 2.814 1.00 91.56 202 PHE A C 1
ATOM 1578 O O . PHE A 1 202 ? 7.848 6.821 2.669 1.00 91.56 202 PHE A O 1
ATOM 1585 N N . VAL A 1 203 ? 7.359 4.799 3.475 1.00 90.81 203 VAL A N 1
ATOM 1586 C CA . VAL A 1 203 ? 6.022 5.147 3.972 1.00 90.81 203 VAL A CA 1
ATOM 1587 C C . VAL A 1 203 ? 5.876 4.656 5.411 1.00 90.81 203 VAL A C 1
ATOM 1589 O O . VAL A 1 203 ? 5.337 3.570 5.638 1.00 90.81 203 VAL A O 1
ATOM 1592 N N . PRO A 1 204 ? 6.365 5.419 6.403 1.00 92.38 204 PRO A N 1
ATOM 1593 C CA . PRO A 1 204 ? 6.012 5.183 7.791 1.00 92.38 204 PRO A CA 1
ATOM 1594 C C . PRO A 1 204 ? 4.509 5.395 7.972 1.00 92.38 204 PRO A C 1
ATOM 1596 O O . PRO A 1 204 ? 3.916 6.340 7.432 1.00 92.38 204 PRO A O 1
ATOM 1599 N N . GLN A 1 205 ? 3.894 4.485 8.715 1.00 91.50 205 GLN A N 1
ATOM 1600 C CA . GLN A 1 205 ? 2.466 4.494 8.968 1.00 91.50 205 GLN A CA 1
ATOM 1601 C C . GLN A 1 205 ? 2.122 3.893 10.329 1.00 91.50 205 GLN A C 1
ATOM 1603 O O . GLN A 1 205 ? 2.783 2.975 10.807 1.00 91.50 205 GLN A O 1
ATOM 1608 N N . ILE A 1 206 ? 1.047 4.397 10.922 1.00 92.88 206 ILE A N 1
ATOM 1609 C CA . ILE A 1 206 ? 0.439 3.872 12.143 1.00 92.88 206 ILE A CA 1
ATOM 1610 C C . ILE A 1 206 ? -0.992 3.504 11.787 1.00 92.88 206 ILE A C 1
ATOM 1612 O O . ILE A 1 206 ? -1.730 4.358 11.301 1.00 92.88 206 ILE A O 1
ATOM 1616 N N . THR A 1 207 ? -1.392 2.256 11.990 1.00 92.88 207 THR A N 1
ATOM 1617 C CA . THR A 1 207 ? -2.786 1.820 11.860 1.00 92.88 207 THR A CA 1
ATOM 1618 C C . THR A 1 207 ? -3.355 1.541 13.232 1.00 92.88 207 THR A C 1
ATOM 1620 O O . THR A 1 207 ? -2.665 0.961 14.063 1.00 92.88 207 THR A O 1
ATOM 1623 N N . PHE A 1 208 ? -4.598 1.933 13.457 1.00 88.44 208 PHE A N 1
ATOM 1624 C CA . PHE A 1 208 ? -5.277 1.728 14.722 1.00 88.44 208 PHE A CA 1
ATOM 1625 C C . PHE A 1 208 ? -6.705 1.249 14.482 1.00 88.44 208 PHE A C 1
ATOM 1627 O O . PHE A 1 208 ? -7.388 1.744 13.581 1.00 88.44 208 PHE A O 1
ATOM 1634 N N . ASP A 1 209 ? -7.138 0.283 15.276 1.00 86.81 209 ASP A N 1
ATOM 1635 C CA . ASP A 1 209 ? -8.493 -0.249 15.279 1.00 86.81 209 ASP A CA 1
ATOM 1636 C C . ASP A 1 209 ? -8.851 -0.627 16.715 1.00 86.81 209 ASP A C 1
ATOM 1638 O O . ASP A 1 209 ? -8.343 -1.611 17.252 1.00 86.81 209 ASP A O 1
ATOM 1642 N N . ARG A 1 210 ? -9.675 0.212 17.340 1.00 83.50 210 ARG A N 1
ATOM 1643 C CA . ARG A 1 210 ? -10.164 0.050 18.701 1.00 83.50 210 ARG A CA 1
ATOM 1644 C C . ARG A 1 210 ? -11.682 0.018 18.698 1.00 83.50 210 ARG A C 1
ATOM 1646 O O . ARG A 1 210 ? -12.318 0.907 18.127 1.00 83.50 210 ARG A O 1
ATOM 1653 N N . LEU A 1 211 ? -12.253 -0.974 19.355 1.00 82.19 211 LEU A N 1
ATOM 1654 C CA . LEU A 1 211 ? -13.660 -1.069 19.708 1.00 82.19 211 LEU A CA 1
ATOM 1655 C C . LEU A 1 211 ? -13.698 -1.444 21.183 1.00 82.19 211 LEU A C 1
ATOM 1657 O O . LEU A 1 211 ? -13.177 -2.493 21.533 1.00 82.19 211 LEU A O 1
ATOM 1661 N N . SER A 1 212 ? -14.278 -0.586 22.011 1.00 81.88 212 SER A N 1
ATOM 1662 C CA . SER A 1 212 ? -14.456 -0.831 23.440 1.00 81.88 212 SER A CA 1
ATOM 1663 C C . SER A 1 212 ? -15.942 -0.839 23.758 1.00 81.88 212 SER A C 1
ATOM 1665 O O . SER A 1 212 ? -16.653 0.087 23.355 1.00 81.88 212 SER A O 1
ATOM 1667 N N . ASN A 1 213 ? -16.403 -1.900 24.411 1.00 79.19 213 ASN A N 1
ATOM 1668 C CA . ASN A 1 213 ? -17.793 -2.133 24.772 1.00 79.19 213 ASN A CA 1
ATOM 1669 C C . ASN A 1 213 ? -17.880 -2.510 26.254 1.00 79.19 213 ASN A C 1
ATOM 1671 O O . ASN A 1 213 ? -17.566 -3.640 26.631 1.00 79.19 213 ASN A O 1
ATOM 1675 N N . ASP A 1 214 ? -18.386 -1.586 27.072 1.00 77.19 214 ASP A N 1
ATOM 1676 C CA . ASP A 1 214 ? -18.404 -1.711 28.536 1.00 77.19 214 ASP A CA 1
ATOM 1677 C C . ASP A 1 214 ? -19.113 -2.977 29.047 1.00 77.19 214 ASP A C 1
ATOM 1679 O O . ASP A 1 214 ? -18.833 -3.456 30.147 1.00 77.19 214 ASP A O 1
ATOM 1683 N N . LYS A 1 215 ? -20.045 -3.543 28.269 1.00 74.25 215 LYS A N 1
ATOM 1684 C CA . LYS A 1 215 ? -20.782 -4.759 28.647 1.00 74.25 215 LYS A CA 1
ATOM 1685 C C . LYS A 1 215 ? -20.282 -6.046 28.007 1.00 74.25 215 LYS A C 1
ATOM 1687 O O . LYS A 1 215 ? -20.790 -7.113 28.362 1.00 74.25 215 LYS A O 1
ATOM 1692 N N . ASN A 1 216 ? -19.347 -5.995 27.061 1.00 67.50 216 ASN A N 1
ATOM 1693 C CA . ASN A 1 216 ? -18.869 -7.201 26.389 1.00 67.50 216 ASN A CA 1
ATOM 1694 C C . ASN A 1 216 ? -17.408 -7.095 25.940 1.00 67.50 216 ASN A C 1
ATOM 1696 O O . ASN A 1 216 ? -17.123 -7.158 24.745 1.00 67.50 216 ASN A O 1
ATOM 1700 N N . GLU A 1 217 ? -16.507 -7.037 26.922 1.00 62.22 217 GLU A N 1
ATOM 1701 C CA . GLU A 1 217 ? -15.046 -6.969 26.743 1.00 62.22 217 GLU A CA 1
ATOM 1702 C C . GLU A 1 217 ? -14.504 -8.065 25.802 1.00 62.22 217 GLU A C 1
ATOM 1704 O O . GLU A 1 217 ? -13.547 -7.856 25.068 1.00 62.22 217 GLU A O 1
ATOM 1709 N N . THR A 1 218 ? -15.156 -9.235 25.723 1.00 56.31 218 THR A N 1
ATOM 1710 C CA . THR A 1 218 ? -14.729 -10.332 24.827 1.00 56.31 218 THR A CA 1
ATOM 1711 C C . THR A 1 218 ? -14.907 -10.046 23.330 1.00 56.31 218 THR A C 1
ATOM 1713 O O . THR A 1 218 ? -14.438 -10.822 22.497 1.00 56.31 218 THR A O 1
ATOM 1716 N N . LYS A 1 219 ? -15.607 -8.964 22.969 1.00 59.16 219 LYS A N 1
ATOM 1717 C CA . LYS A 1 219 ? -15.778 -8.499 21.582 1.00 59.16 219 LYS A CA 1
ATOM 1718 C C . LYS A 1 219 ? -15.000 -7.221 21.286 1.00 59.16 219 LYS A C 1
ATOM 1720 O O . LYS A 1 219 ? -15.180 -6.655 20.202 1.00 59.16 219 LYS A O 1
ATOM 1725 N N . ASP A 1 220 ? -14.174 -6.774 22.223 1.00 69.81 220 ASP A N 1
ATOM 1726 C CA . ASP A 1 220 ? -13.351 -5.598 22.024 1.00 69.81 220 ASP A CA 1
ATOM 1727 C C . ASP A 1 220 ? -12.279 -5.892 20.972 1.00 69.81 220 ASP A C 1
ATOM 1729 O O . ASP A 1 220 ? -11.675 -6.965 20.918 1.00 69.81 220 ASP A O 1
ATOM 1733 N N . LEU A 1 221 ? -12.088 -4.930 20.076 1.00 76.75 221 LEU A N 1
ATOM 1734 C CA . LEU A 1 221 ? -10.961 -4.928 19.153 1.00 76.75 221 LEU A CA 1
ATOM 1735 C C . LEU A 1 221 ? -9.941 -3.976 19.747 1.00 76.75 221 LEU A C 1
ATOM 1737 O O . LEU A 1 221 ? -10.290 -2.833 20.021 1.00 76.75 221 LEU A O 1
ATOM 1741 N N . ASP A 1 222 ? -8.700 -4.420 19.915 1.00 82.38 222 ASP A N 1
ATOM 1742 C CA . ASP A 1 222 ? -7.621 -3.531 20.335 1.00 82.38 222 ASP A CA 1
ATOM 1743 C C . ASP A 1 222 ? -6.335 -3.830 19.561 1.00 82.38 222 ASP A C 1
ATOM 1745 O O . ASP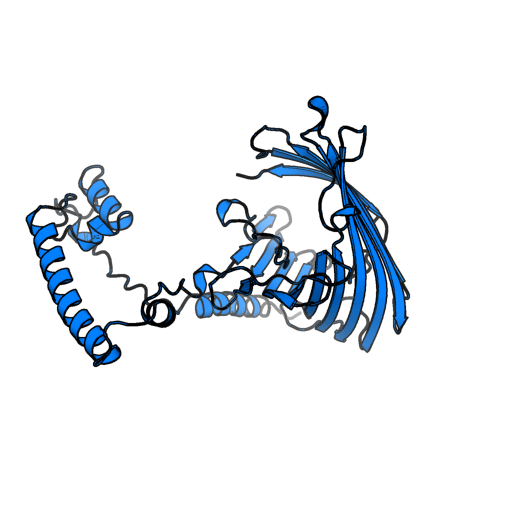 A 1 222 ? -5.593 -4.790 19.814 1.00 82.38 222 ASP A O 1
ATOM 1749 N N . SER A 1 223 ? -6.113 -3.031 18.518 1.00 85.88 223 SER A N 1
ATOM 1750 C CA . SER A 1 223 ? -4.955 -3.154 17.644 1.00 85.88 223 SER A CA 1
ATOM 1751 C C . SER A 1 223 ? -4.363 -1.793 17.323 1.00 85.88 223 SER A C 1
ATOM 1753 O O . SER A 1 223 ? -5.028 -0.889 16.810 1.00 85.88 223 SER A O 1
ATOM 1755 N N . LEU A 1 224 ? -3.066 -1.691 17.569 1.00 89.19 224 LEU A N 1
ATOM 1756 C CA . LEU A 1 224 ? -2.204 -0.593 17.191 1.00 89.19 224 LEU A CA 1
ATOM 1757 C C . LEU A 1 224 ? -1.001 -1.187 16.456 1.00 89.19 224 LEU A C 1
ATOM 1759 O O . LEU A 1 224 ? -0.253 -1.989 17.004 1.00 89.19 224 LEU A O 1
ATOM 1763 N N . SER A 1 225 ? -0.792 -0.805 15.200 1.00 91.56 225 SER A N 1
ATOM 1764 C CA . SER A 1 225 ? 0.348 -1.291 14.423 1.00 91.56 225 SER A CA 1
ATOM 1765 C C . SER A 1 225 ? 1.174 -0.150 13.857 1.00 91.56 225 SER A C 1
ATOM 1767 O O . SER A 1 225 ? 0.666 0.714 13.142 1.00 91.56 225 SER A O 1
ATOM 1769 N N . PHE A 1 226 ? 2.477 -0.221 14.070 1.00 93.44 226 PHE A N 1
ATOM 1770 C CA . PHE A 1 226 ? 3.479 0.638 13.462 1.00 93.44 226 PHE A CA 1
ATOM 1771 C C . PHE A 1 226 ? 4.084 -0.106 12.280 1.00 93.44 226 PHE A C 1
ATOM 1773 O O . PHE A 1 226 ? 4.544 -1.236 12.420 1.00 93.44 226 PHE A O 1
ATOM 1780 N N . LYS A 1 227 ? 4.066 0.490 11.092 1.00 92.69 227 LYS A N 1
ATOM 1781 C CA . LYS A 1 227 ? 4.560 -0.155 9.873 1.00 92.69 227 LYS A CA 1
ATOM 1782 C C . LYS A 1 227 ? 5.428 0.811 9.091 1.00 92.69 227 LYS A C 1
ATOM 1784 O O . LYS A 1 227 ? 5.196 2.019 9.104 1.00 92.69 227 LYS A O 1
ATOM 1789 N N . VAL A 1 228 ? 6.385 0.278 8.348 1.00 93.38 228 VAL A N 1
ATOM 1790 C CA . VAL A 1 228 ? 7.194 1.076 7.425 1.00 93.38 228 VAL A CA 1
ATOM 1791 C C . VAL A 1 228 ? 7.177 0.403 6.067 1.00 93.38 228 VAL A C 1
ATOM 1793 O O . VAL A 1 228 ? 7.765 -0.650 5.889 1.00 93.38 228 VAL A O 1
ATOM 1796 N N . GLY A 1 229 ? 6.480 0.990 5.100 1.00 92.81 229 GLY A N 1
ATOM 1797 C CA . GLY A 1 229 ? 6.484 0.490 3.730 1.00 92.81 229 GLY A CA 1
ATOM 1798 C C . GLY A 1 229 ? 7.703 0.980 2.966 1.00 92.81 229 GLY A C 1
ATOM 1799 O O . GLY A 1 229 ? 7.877 2.187 2.821 1.00 92.81 229 GLY A O 1
ATOM 1800 N N . ILE A 1 230 ? 8.514 0.071 2.443 1.00 94.56 230 ILE A N 1
ATOM 1801 C CA . ILE A 1 230 ? 9.658 0.386 1.587 1.00 94.56 230 ILE A CA 1
ATOM 1802 C C . ILE A 1 230 ? 9.402 -0.237 0.220 1.00 94.56 230 ILE A C 1
ATOM 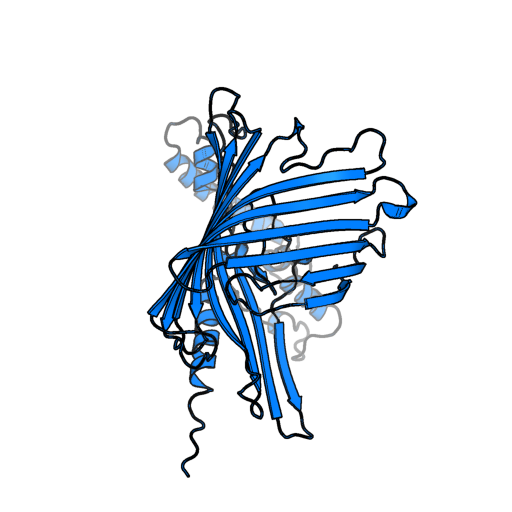1804 O O . ILE A 1 230 ? 9.095 -1.424 0.135 1.00 94.56 230 ILE A O 1
ATOM 1808 N N . GLU A 1 231 ? 9.524 0.542 -0.851 1.00 95.50 231 GLU A N 1
ATOM 1809 C CA . GLU A 1 231 ? 9.472 0.027 -2.221 1.00 95.50 231 GLU A CA 1
ATOM 1810 C C . GLU A 1 231 ? 10.647 0.565 -3.035 1.00 95.50 231 GLU A C 1
ATOM 1812 O O . GLU A 1 231 ? 10.974 1.746 -2.948 1.00 95.50 231 GLU A O 1
ATOM 1817 N N . ALA A 1 232 ? 11.258 -0.292 -3.845 1.00 95.44 232 ALA A N 1
ATOM 1818 C CA . ALA A 1 232 ? 12.263 0.081 -4.829 1.00 95.44 232 ALA A CA 1
ATOM 1819 C C . ALA A 1 232 ? 11.861 -0.455 -6.205 1.00 95.44 232 ALA A C 1
ATOM 1821 O O . ALA A 1 232 ? 11.504 -1.627 -6.346 1.00 95.44 232 ALA A O 1
ATOM 1822 N N . GLU A 1 233 ? 11.941 0.405 -7.213 1.00 95.00 233 GLU A N 1
ATOM 1823 C CA . GLU A 1 233 ? 11.731 0.066 -8.616 1.00 95.00 233 GLU A CA 1
ATOM 1824 C C . GLU A 1 233 ? 13.074 0.064 -9.339 1.00 95.00 233 GLU A C 1
ATOM 1826 O O . GLU A 1 233 ? 13.779 1.075 -9.370 1.00 95.00 233 GLU A O 1
ATOM 1831 N N . TYR A 1 234 ? 13.403 -1.067 -9.953 1.00 95.00 234 TYR A N 1
ATOM 1832 C CA . TYR A 1 234 ? 14.532 -1.183 -10.864 1.00 95.00 234 TYR A CA 1
ATOM 1833 C C . TYR A 1 234 ? 14.031 -1.370 -12.289 1.00 95.00 234 TYR A C 1
ATOM 1835 O O . TYR A 1 234 ? 13.249 -2.285 -12.548 1.00 95.00 234 TYR A O 1
ATOM 1843 N N . THR A 1 235 ? 14.520 -0.562 -13.224 1.00 94.44 235 THR A N 1
ATOM 1844 C CA . THR A 1 235 ? 14.225 -0.702 -14.658 1.00 94.44 235 THR A CA 1
ATOM 1845 C C . THR A 1 235 ? 15.426 -1.270 -15.409 1.00 94.44 235 THR A C 1
ATOM 1847 O O . THR A 1 235 ? 16.571 -1.115 -14.977 1.00 94.44 235 THR A O 1
ATOM 1850 N N . GLY A 1 236 ? 15.162 -1.959 -16.522 1.00 88.44 236 GLY A N 1
ATOM 1851 C CA . GLY A 1 236 ? 16.183 -2.564 -17.381 1.00 88.44 236 GLY A CA 1
ATOM 1852 C C . GLY A 1 236 ? 16.457 -4.058 -17.138 1.00 88.44 236 GLY A C 1
ATOM 1853 O O . GLY A 1 236 ? 15.952 -4.702 -16.212 1.00 88.44 236 GLY A O 1
ATOM 1854 N N . GLY A 1 237 ? 17.306 -4.634 -17.986 1.00 88.94 237 GLY A N 1
ATOM 1855 C CA . GLY A 1 237 ? 17.614 -6.061 -18.038 1.00 88.94 237 GLY A CA 1
ATOM 1856 C C . GLY A 1 237 ? 16.573 -6.884 -18.809 1.00 88.94 237 GLY A C 1
ATOM 1857 O O . GLY A 1 237 ? 16.096 -6.480 -19.865 1.00 88.94 237 GLY A O 1
ATOM 1858 N N . PHE A 1 238 ? 16.257 -8.081 -18.295 1.00 88.69 238 PHE A N 1
ATOM 1859 C CA . PHE A 1 238 ? 15.239 -8.981 -18.866 1.00 88.69 238 PHE A CA 1
ATOM 1860 C C . PHE A 1 238 ? 13.799 -8.507 -18.603 1.00 88.69 238 PHE A C 1
ATOM 1862 O O . PHE A 1 238 ? 12.897 -8.809 -19.378 1.00 88.69 238 PHE A O 1
ATOM 1869 N N . PHE A 1 239 ? 13.587 -7.767 -17.515 1.00 91.75 239 PHE A N 1
ATOM 1870 C CA . PHE A 1 239 ? 12.287 -7.226 -17.130 1.00 91.75 239 PHE A CA 1
ATOM 1871 C C . PHE A 1 239 ? 12.204 -5.754 -17.541 1.00 91.75 239 PHE A C 1
ATOM 1873 O O . PHE A 1 239 ? 13.205 -5.042 -17.494 1.00 91.75 239 PHE A O 1
ATOM 1880 N N . ASN A 1 240 ? 11.015 -5.272 -17.906 1.00 91.25 240 ASN A N 1
ATOM 1881 C CA . ASN A 1 240 ? 10.799 -3.839 -18.118 1.00 91.25 240 ASN A CA 1
ATOM 1882 C C . ASN A 1 240 ? 10.964 -3.070 -16.798 1.00 91.25 240 ASN A C 1
ATOM 1884 O O . ASN A 1 240 ? 11.593 -2.015 -16.775 1.00 91.25 240 ASN A O 1
ATOM 1888 N N . ALA A 1 241 ? 10.444 -3.634 -15.706 1.00 93.12 241 ALA A N 1
ATOM 1889 C CA . ALA A 1 241 ? 10.654 -3.152 -14.347 1.00 93.12 241 ALA A CA 1
ATOM 1890 C C . ALA A 1 241 ? 10.631 -4.315 -13.345 1.00 93.12 241 ALA A C 1
ATOM 1892 O O . ALA A 1 241 ? 10.143 -5.407 -13.641 1.00 93.12 241 ALA A O 1
ATOM 1893 N N . GLN A 1 242 ? 11.162 -4.083 -12.153 1.00 94.62 242 GLN A N 1
ATOM 1894 C CA . GLN A 1 242 ? 11.090 -4.987 -11.012 1.00 94.62 242 GLN A CA 1
ATOM 1895 C C . GLN A 1 242 ? 10.789 -4.166 -9.768 1.00 94.62 242 GLN A C 1
ATOM 1897 O O . GLN A 1 242 ? 11.508 -3.210 -9.478 1.00 94.62 242 GLN A O 1
ATOM 1902 N N . TYR A 1 243 ? 9.763 -4.567 -9.028 1.00 95.00 243 TYR A N 1
ATOM 1903 C CA . TYR A 1 243 ? 9.405 -3.957 -7.757 1.00 95.00 243 TYR A CA 1
ATOM 1904 C C . TYR A 1 243 ? 9.830 -4.871 -6.626 1.00 95.00 243 TYR A C 1
ATOM 1906 O O . TYR A 1 243 ? 9.463 -6.046 -6.597 1.00 95.00 243 TYR A O 1
ATOM 1914 N N . PHE A 1 244 ? 10.571 -4.311 -5.683 1.00 96.19 244 PHE A N 1
ATOM 1915 C CA . PHE A 1 244 ? 10.884 -4.948 -4.416 1.00 96.19 244 PHE A CA 1
ATOM 1916 C C . PHE A 1 244 ? 10.176 -4.177 -3.319 1.00 96.19 244 PHE A C 1
ATOM 1918 O O . PHE A 1 244 ? 10.345 -2.962 -3.221 1.00 96.19 244 PHE A O 1
ATOM 1925 N N . ARG A 1 245 ? 9.376 -4.870 -2.514 1.00 95.12 245 ARG A N 1
ATOM 1926 C CA . ARG A 1 245 ? 8.634 -4.287 -1.397 1.00 95.12 245 ARG A CA 1
ATOM 1927 C C . ARG A 1 245 ? 9.062 -4.954 -0.114 1.00 95.12 245 ARG A C 1
ATOM 1929 O O . ARG A 1 245 ? 9.131 -6.178 -0.065 1.00 95.12 245 ARG A O 1
ATOM 1936 N N . PHE A 1 246 ? 9.290 -4.157 0.912 1.00 95.44 246 PHE A N 1
ATOM 1937 C CA . PHE A 1 246 ? 9.536 -4.627 2.263 1.00 95.44 246 PHE A CA 1
ATOM 1938 C C . PHE A 1 246 ? 8.617 -3.883 3.231 1.00 95.44 246 PHE A C 1
ATOM 1940 O O . PHE A 1 246 ? 8.458 -2.667 3.129 1.00 95.44 246 PHE A O 1
ATOM 1947 N N . LEU A 1 247 ? 7.979 -4.617 4.136 1.00 93.88 247 LEU A N 1
ATOM 1948 C CA . LEU A 1 247 ? 7.021 -4.088 5.098 1.00 93.88 247 LEU A CA 1
ATOM 1949 C C . LEU A 1 247 ? 7.284 -4.701 6.480 1.00 93.88 247 LEU A C 1
ATOM 1951 O O . LEU A 1 247 ? 6.662 -5.706 6.828 1.00 93.88 247 LEU A O 1
ATOM 1955 N N . PRO A 1 248 ? 8.207 -4.128 7.266 1.00 94.62 248 PRO A N 1
ATOM 1956 C CA . PRO A 1 248 ? 8.290 -4.369 8.696 1.00 94.62 248 PRO A CA 1
ATOM 1957 C C . PRO A 1 248 ? 7.067 -3.785 9.408 1.00 94.62 248 PRO A C 1
ATOM 1959 O O . PRO A 1 248 ? 6.582 -2.693 9.079 1.00 94.62 248 PRO A O 1
ATOM 1962 N N . VAL A 1 249 ? 6.587 -4.526 10.395 1.00 93.12 249 VAL A N 1
ATOM 1963 C CA . VAL A 1 249 ? 5.423 -4.230 11.218 1.00 93.12 249 VAL A CA 1
ATOM 1964 C C . VAL A 1 249 ? 5.762 -4.562 12.665 1.00 93.12 249 VAL A C 1
ATOM 1966 O O . VAL A 1 249 ? 6.235 -5.652 12.961 1.00 93.12 249 VAL A O 1
ATOM 1969 N N . TYR A 1 250 ? 5.475 -3.631 13.560 1.00 93.44 250 TYR A N 1
ATOM 1970 C CA . TYR A 1 250 ? 5.341 -3.884 14.984 1.00 93.44 250 TYR A CA 1
ATOM 1971 C C . TYR A 1 250 ? 3.861 -3.750 15.331 1.00 93.44 250 TYR A C 1
ATOM 1973 O O . TYR A 1 250 ? 3.265 -2.701 15.072 1.00 93.44 250 TYR A O 1
ATOM 1981 N N . ASN A 1 251 ? 3.245 -4.817 15.825 1.00 89.69 251 ASN A N 1
ATOM 1982 C CA . ASN A 1 251 ? 1.831 -4.852 16.173 1.00 89.69 251 ASN A CA 1
ATOM 1983 C C . ASN A 1 251 ? 1.667 -5.066 17.674 1.00 89.69 251 ASN A C 1
ATOM 1985 O O . ASN A 1 251 ? 2.333 -5.916 18.259 1.00 89.69 251 ASN A O 1
ATOM 1989 N N . THR A 1 252 ? 0.764 -4.299 18.261 1.00 89.25 252 THR A N 1
ATOM 1990 C CA . THR A 1 252 ? 0.501 -4.264 19.692 1.00 89.25 252 THR A CA 1
ATOM 1991 C C . THR A 1 252 ? -0.963 -3.890 19.938 1.00 89.25 252 THR A C 1
ATOM 1993 O O . THR A 1 252 ? -1.742 -3.733 18.990 1.00 89.25 252 THR A O 1
ATOM 1996 N N . ASP A 1 253 ? -1.383 -3.838 21.189 1.00 86.19 253 ASP A N 1
ATOM 1997 C CA . ASP A 1 253 ? -2.644 -3.233 21.620 1.00 86.19 253 ASP A CA 1
ATOM 1998 C C . ASP A 1 253 ? -2.377 -1.797 22.107 1.00 86.19 253 ASP A C 1
ATOM 2000 O O . ASP A 1 253 ? -1.259 -1.286 21.993 1.00 86.19 253 ASP A O 1
ATOM 2004 N N . PHE A 1 254 ? -3.402 -1.077 22.552 1.00 85.19 254 PHE A N 1
ATOM 2005 C CA . PHE A 1 254 ? -3.210 0.318 22.960 1.00 85.19 254 PHE A CA 1
ATOM 2006 C C . PHE A 1 254 ? -2.557 0.465 24.335 1.00 85.19 254 PHE A C 1
ATOM 2008 O O . PHE A 1 254 ? -2.037 1.545 24.630 1.00 85.19 254 PHE A O 1
ATOM 2015 N N . ASP A 1 255 ? -2.579 -0.593 25.142 1.00 86.31 255 ASP A N 1
ATOM 2016 C CA . ASP A 1 255 ? -1.949 -0.642 26.462 1.00 86.31 255 ASP A CA 1
ATOM 2017 C C . ASP A 1 255 ? -0.508 -1.198 26.405 1.00 86.31 255 ASP A C 1
ATOM 2019 O O . ASP A 1 255 ? 0.219 -1.153 27.397 1.00 86.31 255 ASP A O 1
ATOM 2023 N N . LEU A 1 256 ? -0.049 -1.572 25.204 1.00 87.38 256 LEU A N 1
ATOM 2024 C CA . LEU A 1 256 ? 1.283 -2.085 24.880 1.00 87.38 256 LEU A CA 1
ATOM 2025 C C . LEU A 1 256 ? 1.617 -3.426 25.551 1.00 87.38 256 LEU A C 1
ATOM 2027 O O . LEU A 1 256 ? 2.774 -3.685 25.877 1.00 87.38 256 LEU A O 1
ATOM 2031 N N . GLU A 1 257 ? 0.615 -4.276 25.760 1.00 85.62 257 GLU A N 1
ATOM 2032 C CA . GLU A 1 257 ? 0.769 -5.562 26.444 1.00 85.62 257 GLU A CA 1
ATOM 2033 C C . GLU A 1 257 ? 1.066 -6.704 25.468 1.00 85.62 257 GLU A C 1
ATOM 2035 O O . GLU A 1 257 ? 1.946 -7.523 25.721 1.00 85.62 257 GLU A O 1
ATOM 2040 N N . SER A 1 258 ? 0.391 -6.751 24.320 1.00 82.50 258 SER A N 1
ATOM 2041 C CA . SER A 1 258 ? 0.734 -7.671 23.231 1.00 82.50 258 SER A CA 1
ATOM 2042 C C . SER A 1 258 ? 1.839 -7.092 22.350 1.00 82.50 258 SER A C 1
ATOM 2044 O O . SER A 1 258 ? 1.809 -5.921 21.984 1.00 82.50 258 SER A O 1
ATOM 2046 N N . GLU A 1 259 ? 2.804 -7.911 21.945 1.00 89.94 259 GLU A N 1
ATOM 2047 C CA . GLU A 1 259 ? 3.944 -7.485 21.134 1.00 89.94 259 GLU A CA 1
ATOM 2048 C C . GLU A 1 259 ? 4.248 -8.508 20.042 1.00 89.94 259 GLU A C 1
ATOM 2050 O O . GLU A 1 259 ? 4.552 -9.674 20.306 1.00 89.94 259 GLU A O 1
ATOM 2055 N N . GLN A 1 260 ? 4.189 -8.060 18.790 1.00 89.06 260 GLN A N 1
ATOM 2056 C CA . GLN A 1 260 ? 4.472 -8.889 17.624 1.00 89.06 260 GLN A CA 1
ATOM 2057 C C . GLN A 1 260 ? 5.339 -8.130 16.626 1.00 89.06 260 GLN A C 1
ATOM 2059 O O . GLN A 1 260 ? 5.024 -7.001 16.237 1.00 89.06 260 GLN A O 1
ATOM 2064 N N . PHE A 1 261 ? 6.388 -8.785 16.142 1.00 92.81 261 PHE A N 1
ATOM 2065 C CA . PHE A 1 261 ? 7.228 -8.293 15.058 1.00 92.81 261 PHE A CA 1
ATOM 2066 C C . PHE A 1 261 ? 6.953 -9.100 13.804 1.00 92.81 261 PHE A C 1
ATOM 2068 O O . PHE A 1 261 ? 7.053 -10.322 13.808 1.00 92.81 261 PHE A O 1
ATOM 2075 N N . LEU A 1 262 ? 6.625 -8.420 12.712 1.00 90.38 262 LEU A N 1
ATOM 2076 C CA . LEU A 1 262 ? 6.342 -9.052 11.435 1.00 90.38 262 LEU A CA 1
ATOM 2077 C C . LEU A 1 262 ? 7.117 -8.354 10.325 1.00 90.38 262 LEU A C 1
ATOM 2079 O O . LEU A 1 262 ? 7.378 -7.154 10.374 1.00 90.38 262 LEU A O 1
ATOM 2083 N N . GLY A 1 263 ? 7.485 -9.102 9.299 1.00 92.75 263 GLY A N 1
ATOM 2084 C CA . GLY A 1 263 ? 8.162 -8.582 8.123 1.00 92.75 263 GLY A CA 1
ATOM 2085 C C . GLY A 1 263 ? 7.638 -9.273 6.883 1.00 92.75 263 GLY A C 1
ATOM 2086 O O . GLY A 1 263 ? 7.659 -10.496 6.807 1.00 92.75 263 GLY A O 1
ATOM 2087 N N . GLN A 1 264 ? 7.192 -8.499 5.900 1.00 93.75 264 GLN A N 1
ATOM 2088 C CA . GLN A 1 264 ? 6.831 -9.026 4.587 1.00 93.75 264 GLN A CA 1
ATOM 2089 C C . GLN A 1 264 ? 7.807 -8.531 3.535 1.00 93.75 264 GLN A C 1
ATOM 2091 O O . GLN A 1 264 ? 8.162 -7.353 3.516 1.00 93.75 264 GLN A O 1
ATOM 2096 N N . PHE A 1 265 ? 8.194 -9.410 2.622 1.00 96.12 265 PHE A N 1
ATOM 2097 C CA . PHE A 1 265 ? 8.939 -9.058 1.426 1.00 96.12 265 PHE A CA 1
ATOM 2098 C C . PHE A 1 265 ? 8.192 -9.544 0.190 1.00 96.12 265 PHE A C 1
ATOM 2100 O O . PHE A 1 265 ? 7.702 -10.671 0.149 1.00 96.12 265 PHE A O 1
ATOM 2107 N N . GLN A 1 266 ? 8.128 -8.708 -0.841 1.00 95.94 266 GLN A N 1
ATOM 2108 C CA . GLN A 1 266 ? 7.552 -9.077 -2.127 1.00 95.94 266 GLN A CA 1
ATOM 2109 C C . GLN A 1 266 ? 8.465 -8.663 -3.270 1.00 95.94 266 GLN A C 1
ATOM 2111 O O . GLN A 1 266 ? 8.981 -7.546 -3.292 1.00 95.94 266 GLN A O 1
ATOM 2116 N N . TRP A 1 267 ? 8.596 -9.540 -4.257 1.00 96.69 267 TRP A N 1
ATOM 2117 C CA . TRP A 1 267 ? 9.207 -9.224 -5.540 1.00 96.69 267 TRP A CA 1
ATOM 2118 C C . TRP A 1 267 ? 8.183 -9.397 -6.656 1.00 96.69 267 TRP A C 1
ATOM 2120 O O . TRP A 1 267 ? 7.566 -10.453 -6.773 1.00 96.69 267 TRP A O 1
ATOM 2130 N N . GLU A 1 268 ? 8.017 -8.366 -7.479 1.00 95.31 268 GLU A N 1
ATOM 2131 C CA . GLU A 1 268 ? 7.120 -8.362 -8.632 1.00 95.31 268 GLU A CA 1
ATOM 2132 C C . GLU A 1 268 ? 7.888 -7.953 -9.898 1.00 95.31 268 GLU A C 1
ATOM 2134 O O . GLU A 1 268 ? 8.304 -6.795 -10.018 1.00 95.31 268 GLU A O 1
ATOM 2139 N N . PRO A 1 269 ? 8.080 -8.866 -10.863 1.00 95.19 269 PRO A N 1
ATOM 2140 C CA . PRO A 1 269 ? 8.584 -8.507 -12.179 1.00 95.19 269 PRO A CA 1
ATOM 2141 C C . PRO A 1 269 ? 7.497 -7.841 -13.030 1.00 95.19 269 PRO A C 1
ATOM 2143 O O . PRO A 1 269 ? 6.309 -8.108 -12.867 1.00 95.19 269 PRO A O 1
ATOM 2146 N N . VAL A 1 270 ? 7.918 -7.038 -14.006 1.00 93.38 270 VAL A N 1
ATOM 2147 C CA . VAL A 1 270 ? 7.066 -6.455 -15.051 1.00 93.38 270 VAL A CA 1
ATOM 2148 C C . VAL A 1 270 ? 7.636 -6.785 -16.418 1.00 93.38 270 VAL A C 1
ATOM 2150 O O . VAL A 1 270 ? 8.803 -6.518 -16.703 1.00 93.38 270 VAL A O 1
ATOM 2153 N N . ILE A 1 271 ? 6.792 -7.368 -17.267 1.00 92.25 271 ILE A N 1
ATOM 2154 C CA . ILE A 1 271 ? 7.103 -7.703 -18.658 1.00 92.25 271 ILE A CA 1
ATOM 2155 C C . ILE A 1 271 ? 5.903 -7.285 -19.501 1.00 92.25 271 ILE A C 1
ATOM 2157 O O . ILE A 1 271 ? 4.898 -8.001 -19.590 1.00 92.25 271 ILE A O 1
ATOM 2161 N N . ASN A 1 272 ? 6.015 -6.119 -20.128 1.00 88.31 272 ASN A N 1
ATOM 2162 C CA . ASN A 1 272 ? 4.929 -5.472 -20.864 1.00 88.31 272 ASN A CA 1
ATOM 2163 C C . ASN A 1 272 ? 4.422 -6.372 -22.003 1.00 88.31 272 ASN A C 1
ATOM 2165 O O . ASN A 1 272 ? 3.215 -6.505 -22.225 1.00 88.31 272 ASN A O 1
ATOM 2169 N N . ASP A 1 273 ? 5.339 -7.078 -22.668 1.00 87.44 273 ASP A N 1
ATOM 2170 C CA . ASP A 1 273 ? 5.024 -7.986 -23.771 1.00 87.44 273 ASP A CA 1
ATOM 2171 C C . ASP A 1 273 ? 4.193 -9.200 -23.341 1.00 87.44 273 ASP A C 1
ATOM 2173 O O . ASP A 1 273 ? 3.442 -9.745 -24.153 1.00 87.44 273 ASP A O 1
ATOM 2177 N N . LEU A 1 274 ? 4.241 -9.590 -22.068 1.00 89.00 274 LEU A N 1
ATOM 2178 C CA . LEU A 1 274 ? 3.467 -10.711 -21.529 1.00 89.00 274 LEU A CA 1
ATOM 2179 C C . LEU A 1 274 ? 2.228 -10.259 -20.739 1.00 89.00 274 LEU A C 1
ATOM 2181 O O . LEU A 1 274 ? 1.501 -11.102 -20.216 1.00 89.00 274 LEU A O 1
ATOM 2185 N N . GLY A 1 275 ? 1.969 -8.949 -20.640 1.00 87.75 275 GLY A N 1
ATOM 2186 C CA . GLY A 1 275 ? 0.907 -8.411 -19.778 1.00 87.75 275 GLY A CA 1
ATOM 2187 C C . GLY A 1 275 ? 1.181 -8.609 -18.281 1.00 87.75 275 GLY A C 1
ATOM 2188 O O . GLY A 1 275 ? 0.248 -8.567 -17.474 1.00 87.75 275 GLY A O 1
ATOM 2189 N N . ILE A 1 276 ? 2.448 -8.850 -17.919 1.00 91.94 276 ILE A N 1
ATOM 2190 C CA . ILE A 1 276 ? 2.905 -8.954 -16.534 1.00 91.94 276 ILE A CA 1
ATOM 2191 C C . ILE A 1 276 ? 3.091 -7.535 -15.994 1.00 91.94 276 ILE A C 1
ATOM 2193 O O . ILE A 1 276 ? 3.890 -6.779 -16.544 1.00 91.94 276 ILE A O 1
ATOM 2197 N N . GLY A 1 277 ? 2.362 -7.158 -14.943 1.00 85.38 277 GLY A N 1
ATOM 2198 C CA . GLY A 1 277 ? 2.443 -5.841 -14.293 1.00 85.38 277 GLY A CA 1
ATOM 2199 C C . GLY A 1 277 ? 1.707 -4.707 -15.022 1.00 85.38 277 GLY A C 1
ATOM 2200 O O . GLY A 1 277 ? 1.233 -3.766 -14.382 1.00 85.38 277 GLY A O 1
ATOM 2201 N N . GLN A 1 278 ? 1.506 -4.821 -16.340 1.00 87.38 278 GLN A N 1
ATOM 2202 C CA . GLN A 1 278 ? 0.822 -3.818 -17.163 1.00 87.38 278 GLN A CA 1
ATOM 2203 C C . GLN A 1 278 ? -0.411 -4.397 -17.884 1.00 87.38 278 GLN A C 1
ATOM 2205 O O . GLN A 1 278 ? -0.335 -5.497 -18.432 1.00 87.38 278 GLN A O 1
ATOM 2210 N N . PRO A 1 279 ? -1.548 -3.670 -17.945 1.00 89.44 279 PRO A N 1
ATOM 2211 C CA . PRO A 1 279 ? -2.712 -4.121 -18.700 1.00 89.44 279 PRO A CA 1
ATOM 2212 C C . PRO A 1 279 ? -2.431 -4.241 -20.202 1.00 89.44 279 PRO A C 1
ATOM 2214 O O . PRO A 1 279 ? -1.995 -3.280 -20.839 1.00 89.44 279 PRO A O 1
ATOM 2217 N N . LYS A 1 280 ? -2.779 -5.387 -20.785 1.00 92.50 280 LYS A N 1
ATOM 2218 C CA . LYS A 1 280 ? -2.666 -5.688 -22.214 1.00 92.50 280 LYS A CA 1
ATOM 2219 C C . LYS A 1 280 ? -4.027 -6.078 -22.789 1.00 92.50 280 LYS A C 1
ATOM 2221 O O . LYS A 1 280 ? -4.853 -6.680 -22.108 1.00 92.50 280 LYS A O 1
ATOM 2226 N N . ASN A 1 281 ? -4.288 -5.713 -24.044 1.00 92.38 281 ASN A N 1
ATOM 2227 C CA . ASN A 1 281 ? -5.480 -6.194 -24.747 1.00 92.38 281 ASN A CA 1
ATOM 2228 C C . ASN A 1 281 ? -5.325 -7.689 -25.040 1.00 92.38 281 ASN A C 1
ATOM 2230 O O . ASN A 1 281 ? -4.275 -8.115 -25.525 1.00 92.38 281 ASN A O 1
ATOM 2234 N N . VAL A 1 282 ? -6.376 -8.465 -24.798 1.00 89.56 282 VAL A N 1
ATOM 2235 C CA . VAL A 1 282 ? -6.437 -9.855 -25.246 1.00 89.56 282 VAL A CA 1
ATOM 2236 C C . VAL A 1 282 ? -6.747 -9.858 -26.747 1.00 89.56 282 VAL A C 1
ATOM 2238 O O . VAL A 1 282 ? -7.740 -9.248 -27.154 1.00 89.56 282 VAL A O 1
ATOM 2241 N N . PRO A 1 283 ? -5.926 -10.501 -27.599 1.00 89.12 283 PRO A N 1
ATOM 2242 C CA . PRO A 1 283 ? -6.216 -10.590 -29.025 1.00 89.12 283 PRO A CA 1
ATOM 2243 C C . PRO A 1 283 ? -7.612 -11.172 -29.273 1.00 89.12 283 PRO A C 1
ATOM 2245 O O . PRO A 1 283 ? -7.986 -12.164 -28.655 1.00 89.12 283 PRO A O 1
ATOM 2248 N N . LEU A 1 284 ? -8.370 -10.552 -30.184 1.00 89.56 284 LEU A N 1
ATOM 2249 C CA . LEU A 1 284 ? -9.706 -10.988 -30.625 1.00 89.56 284 LEU A CA 1
ATOM 2250 C C . LEU A 1 284 ? -10.815 -10.971 -29.555 1.00 89.56 284 LEU A C 1
ATOM 2252 O O . LEU A 1 284 ? -11.958 -11.292 -29.873 1.00 89.56 284 LEU A O 1
ATOM 2256 N N . LEU A 1 285 ? -10.526 -10.550 -28.321 1.00 91.50 285 LEU A N 1
ATOM 2257 C CA . LEU A 1 285 ? -11.515 -10.433 -27.252 1.00 91.50 285 LEU A CA 1
ATOM 2258 C C . LEU A 1 285 ? -11.651 -8.972 -26.804 1.00 91.50 285 LEU A C 1
ATOM 2260 O O . LEU A 1 285 ? -10.649 -8.264 -26.682 1.00 91.50 285 LEU A O 1
ATOM 2264 N N . PRO A 1 286 ? -12.872 -8.484 -26.513 1.00 91.62 286 PRO A N 1
ATOM 2265 C CA . PRO A 1 286 ? -13.083 -7.145 -25.976 1.00 91.62 286 PRO A CA 1
ATOM 2266 C C . PRO A 1 286 ? -12.751 -7.105 -24.474 1.00 91.62 286 PRO A C 1
ATOM 2268 O O . PRO A 1 286 ? -13.600 -6.814 -23.624 1.00 91.62 286 PRO A O 1
ATOM 2271 N N . LEU A 1 287 ? -11.502 -7.426 -24.152 1.00 94.44 287 LEU A N 1
ATOM 2272 C CA . LEU A 1 287 ? -10.999 -7.633 -22.806 1.00 94.44 287 LEU A CA 1
ATOM 2273 C C . LEU A 1 287 ? -9.567 -7.108 -22.712 1.00 94.44 287 LEU A C 1
ATOM 2275 O O . LEU A 1 287 ? -8.729 -7.376 -23.573 1.00 94.44 287 LEU A O 1
ATOM 2279 N N . LYS A 1 288 ? -9.277 -6.372 -21.644 1.00 94.56 288 LYS A N 1
ATOM 2280 C CA . LYS A 1 288 ? -7.912 -6.139 -21.179 1.00 94.56 288 LYS A CA 1
ATOM 2281 C C . LYS A 1 288 ? -7.659 -7.024 -19.979 1.00 94.56 288 LYS A C 1
ATOM 2283 O O . LYS A 1 288 ? -8.534 -7.150 -19.127 1.00 94.56 288 LYS A O 1
ATOM 2288 N N . PHE A 1 289 ? -6.461 -7.572 -19.902 1.00 94.25 289 PHE A N 1
ATOM 2289 C CA . PHE A 1 289 ? -6.010 -8.337 -18.756 1.00 94.25 289 PHE A CA 1
ATOM 2290 C C . PHE A 1 289 ? -4.691 -7.769 -18.252 1.00 94.25 289 PHE A C 1
ATOM 2292 O O . PHE A 1 289 ? -3.886 -7.250 -19.026 1.00 94.25 289 PHE A O 1
ATOM 2299 N N . ARG A 1 290 ? -4.472 -7.867 -16.952 1.00 93.75 290 ARG A N 1
ATOM 2300 C CA . ARG A 1 290 ? -3.173 -7.691 -16.312 1.00 93.75 290 ARG A CA 1
ATOM 2301 C C . ARG A 1 290 ? -3.006 -8.865 -15.378 1.00 93.75 290 ARG A C 1
ATOM 2303 O O . ARG A 1 290 ? -3.936 -9.156 -14.636 1.00 93.75 290 ARG A O 1
ATOM 2310 N N . TRP A 1 291 ? -1.836 -9.478 -15.359 1.00 94.69 291 TRP A N 1
ATOM 2311 C CA . TRP A 1 291 ? -1.485 -10.399 -14.289 1.00 94.69 291 TRP A CA 1
ATOM 2312 C C . TRP A 1 291 ? -0.218 -9.929 -13.592 1.00 94.69 291 TRP A C 1
ATOM 2314 O O . TRP A 1 291 ? 0.626 -9.257 -14.179 1.00 94.69 291 TRP A O 1
ATOM 2324 N N . ARG A 1 292 ? -0.133 -10.200 -12.300 1.00 94.81 292 ARG A N 1
ATOM 2325 C CA . ARG A 1 292 ? 0.927 -9.753 -11.405 1.00 94.81 292 ARG A CA 1
ATOM 2326 C C . ARG A 1 292 ? 1.364 -10.986 -10.625 1.00 94.81 292 ARG A C 1
ATOM 2328 O O . ARG A 1 292 ? 0.724 -11.309 -9.627 1.00 94.81 292 ARG A O 1
ATOM 2335 N N . PRO A 1 293 ? 2.352 -11.738 -11.124 1.00 96.12 293 PRO A N 1
ATOM 2336 C CA . PRO A 1 293 ? 3.019 -12.749 -10.331 1.00 96.12 293 PRO A CA 1
ATOM 2337 C C . PRO A 1 293 ? 3.925 -12.041 -9.322 1.00 96.12 293 PRO A C 1
ATOM 2339 O O . PRO A 1 293 ? 4.646 -11.108 -9.670 1.00 96.12 293 PRO A O 1
ATOM 2342 N N . LEU A 1 294 ? 3.888 -12.483 -8.075 1.00 95.81 294 LEU A N 1
ATOM 2343 C CA . LEU A 1 294 ? 4.751 -12.013 -7.007 1.00 95.81 294 LEU A CA 1
ATOM 2344 C C . LEU A 1 294 ? 5.371 -13.218 -6.307 1.00 95.81 294 LEU A C 1
ATOM 2346 O O . LEU A 1 294 ? 4.687 -14.204 -6.033 1.00 95.81 294 LEU A O 1
ATOM 2350 N N . ALA A 1 295 ? 6.651 -13.116 -5.971 1.00 97.50 295 ALA A N 1
ATOM 2351 C CA . ALA A 1 295 ? 7.218 -13.933 -4.907 1.00 97.50 295 ALA A CA 1
ATOM 2352 C C . ALA A 1 295 ? 6.959 -13.214 -3.582 1.00 97.50 295 ALA A C 1
ATOM 2354 O O . ALA A 1 295 ? 7.280 -12.030 -3.468 1.00 97.50 295 ALA A O 1
ATOM 2355 N N . HIS A 1 296 ? 6.372 -13.903 -2.610 1.00 95.94 296 HIS A N 1
ATOM 2356 C CA . HIS A 1 296 ? 6.009 -13.351 -1.309 1.00 95.94 296 HIS A CA 1
ATOM 2357 C C . HIS A 1 296 ? 6.725 -14.134 -0.210 1.00 95.94 296 HIS A C 1
ATOM 2359 O O . HIS A 1 296 ? 6.711 -15.362 -0.210 1.00 95.94 296 HIS A O 1
ATOM 2365 N N . MET A 1 297 ? 7.333 -13.414 0.726 1.00 95.06 297 MET A N 1
ATOM 2366 C CA . MET A 1 297 ? 7.906 -13.948 1.958 1.00 95.06 297 MET A CA 1
ATOM 2367 C C . MET A 1 297 ? 7.309 -13.214 3.152 1.00 95.06 297 MET A C 1
ATOM 2369 O O . MET A 1 297 ? 7.150 -11.993 3.099 1.00 95.06 297 MET A O 1
ATOM 2373 N N . GLU A 1 298 ? 7.013 -13.937 4.223 1.00 92.88 298 GLU A N 1
ATOM 2374 C CA . GLU A 1 298 ? 6.583 -13.357 5.490 1.00 92.88 298 GLU A CA 1
ATOM 2375 C C . GLU A 1 298 ? 7.281 -14.037 6.667 1.00 92.88 298 GLU A C 1
ATOM 2377 O O . GLU A 1 298 ? 7.431 -15.256 6.711 1.00 92.88 298 GLU A O 1
ATOM 2382 N N . TYR A 1 299 ? 7.709 -13.219 7.617 1.00 92.44 299 TYR A N 1
ATOM 2383 C CA . TYR A 1 299 ? 8.226 -13.630 8.911 1.00 92.44 299 TYR A CA 1
ATOM 2384 C C . TYR A 1 299 ? 7.365 -12.988 9.993 1.00 92.44 299 TYR A C 1
ATOM 2386 O O . TYR A 1 299 ? 6.979 -11.824 9.853 1.00 92.44 299 TYR A O 1
ATOM 2394 N N . GLY A 1 300 ? 7.082 -13.720 11.060 1.00 90.69 300 GLY A N 1
ATOM 2395 C CA . GLY A 1 300 ? 6.431 -13.188 12.247 1.00 90.69 300 GLY A CA 1
ATOM 2396 C C . GLY A 1 300 ? 7.026 -13.804 13.498 1.00 90.69 300 GLY A C 1
ATOM 2397 O O . GLY A 1 300 ? 7.440 -14.957 13.475 1.00 90.69 300 GLY A O 1
ATOM 2398 N N . TYR A 1 301 ? 7.074 -13.029 14.571 1.00 90.94 301 TYR A N 1
ATOM 2399 C CA . TYR A 1 301 ? 7.467 -13.476 15.898 1.00 90.94 301 TYR A CA 1
ATOM 2400 C C . TYR A 1 301 ? 6.599 -12.778 16.938 1.00 90.94 301 TYR A C 1
ATOM 2402 O O . TYR A 1 301 ? 6.428 -11.554 16.892 1.00 90.94 301 TYR A O 1
ATOM 2410 N N . VAL A 1 302 ? 6.036 -13.566 17.846 1.00 88.75 302 VAL A N 1
ATOM 2411 C CA . VAL A 1 302 ? 5.213 -13.097 18.959 1.00 88.75 302 VAL A CA 1
ATOM 2412 C C . VAL A 1 302 ? 6.089 -13.063 20.205 1.00 88.75 302 VAL A C 1
ATOM 2414 O O . VAL A 1 302 ? 6.415 -14.105 20.766 1.00 88.75 302 VAL A O 1
ATOM 2417 N N . THR A 1 303 ? 6.464 -11.866 20.650 1.00 89.19 303 THR A N 1
ATOM 2418 C CA . THR A 1 303 ? 7.248 -11.701 21.883 1.00 89.19 303 THR A CA 1
ATOM 2419 C C . THR A 1 303 ? 6.350 -11.811 23.111 1.00 89.19 303 THR A C 1
ATOM 2421 O O . THR A 1 303 ? 6.719 -12.441 24.094 1.00 89.19 303 THR A O 1
ATOM 2424 N N . ASN A 1 304 ? 5.159 -11.209 23.049 1.00 86.81 304 ASN A N 1
ATOM 2425 C CA . ASN A 1 304 ? 4.174 -11.234 24.125 1.00 86.81 304 ASN A CA 1
ATOM 2426 C C . ASN A 1 304 ? 2.770 -11.375 23.523 1.00 86.81 304 ASN A C 1
ATOM 2428 O O . ASN A 1 304 ? 2.394 -10.619 22.621 1.00 86.81 304 ASN A O 1
ATOM 2432 N N . ALA A 1 305 ? 1.998 -12.356 23.983 1.00 80.81 305 ALA A N 1
ATOM 2433 C CA . ALA A 1 305 ? 0.644 -12.584 23.492 1.00 80.81 305 ALA A CA 1
ATOM 2434 C C . ALA A 1 305 ? -0.367 -11.629 24.147 1.00 80.81 305 ALA A C 1
ATOM 2436 O O . ALA A 1 305 ? -1.417 -11.367 23.554 1.00 80.81 305 ALA A O 1
ATOM 2437 N N . GLY A 1 306 ? -0.056 -11.084 25.329 1.00 81.94 306 GLY A N 1
ATOM 2438 C CA . GLY A 1 306 ? -1.023 -10.380 26.169 1.00 81.94 306 GLY A CA 1
ATOM 2439 C C . GLY A 1 306 ? -2.261 -11.249 26.415 1.00 81.94 306 GLY A C 1
ATOM 2440 O O . GLY A 1 306 ? -2.173 -12.474 26.516 1.00 81.94 306 GLY A O 1
ATOM 2441 N N . ASP A 1 307 ? -3.441 -10.633 26.400 1.00 71.50 307 ASP A N 1
ATOM 2442 C CA . ASP A 1 307 ? -4.722 -11.340 26.555 1.00 71.50 307 ASP A CA 1
ATOM 2443 C C . ASP A 1 307 ? -5.238 -12.003 25.255 1.00 71.50 307 ASP A C 1
ATOM 2445 O O . ASP A 1 307 ? -6.355 -12.534 25.195 1.00 71.50 307 ASP A O 1
ATOM 2449 N N . LYS A 1 308 ? -4.445 -12.007 24.174 1.00 69.25 308 LYS A N 1
ATOM 2450 C CA . LYS A 1 308 ? -4.871 -12.526 22.864 1.00 69.25 308 LYS A CA 1
ATOM 2451 C C . LYS A 1 308 ? -4.721 -14.043 22.805 1.00 69.25 308 LYS A C 1
ATOM 2453 O O . LYS A 1 308 ? -3.683 -14.574 22.426 1.00 69.25 308 LYS A O 1
ATOM 2458 N N . SER A 1 309 ? -5.811 -14.748 23.110 1.00 66.12 309 SER A N 1
ATOM 2459 C CA . SER A 1 309 ? -5.879 -16.225 23.125 1.00 66.12 309 SER A CA 1
ATOM 2460 C C . SER A 1 309 ? -5.483 -16.940 21.820 1.00 66.12 309 SER A C 1
ATOM 2462 O O . SER A 1 309 ? -5.196 -18.136 21.841 1.00 66.12 309 SER A O 1
ATOM 2464 N N . ASN A 1 310 ? -5.478 -16.238 20.685 1.00 67.69 310 ASN A N 1
ATOM 2465 C CA . ASN A 1 310 ? -5.062 -16.762 19.383 1.00 67.69 310 ASN A CA 1
ATOM 2466 C C . ASN A 1 310 ? -3.556 -16.615 19.110 1.00 67.69 310 ASN A C 1
ATOM 2468 O O . ASN A 1 310 ? -3.075 -17.128 18.101 1.00 67.69 310 ASN A O 1
ATOM 2472 N N . LEU A 1 311 ? -2.821 -15.917 19.976 1.00 71.31 311 LEU A N 1
ATOM 2473 C CA . LEU A 1 311 ? -1.375 -15.769 19.895 1.00 71.31 311 LEU A CA 1
ATOM 2474 C C . LEU A 1 311 ? -0.703 -16.680 20.915 1.00 71.31 311 LEU A C 1
ATOM 2476 O O . LEU A 1 311 ? -1.220 -16.925 22.003 1.00 71.31 311 LEU A O 1
ATOM 2480 N N . LYS A 1 312 ? 0.481 -17.167 20.561 1.00 78.56 312 LYS A N 1
ATOM 2481 C CA . LYS A 1 312 ? 1.320 -17.950 21.456 1.00 78.56 312 LYS A CA 1
ATOM 2482 C C . LYS A 1 312 ? 2.640 -17.219 21.638 1.00 78.56 312 LYS A C 1
ATOM 2484 O O . LYS A 1 312 ? 3.290 -16.892 20.653 1.00 78.56 312 LYS A O 1
ATOM 2489 N N . GLU A 1 313 ? 3.000 -16.949 22.888 1.00 83.62 313 GLU A N 1
ATOM 2490 C CA . GLU A 1 313 ? 4.291 -16.349 23.231 1.00 83.62 313 GLU A CA 1
ATOM 2491 C C . GLU A 1 313 ? 5.456 -17.208 22.742 1.00 83.62 313 GLU A C 1
ATOM 2493 O O . GLU A 1 313 ? 5.370 -18.442 22.733 1.00 83.62 313 GLU A O 1
ATOM 2498 N N . ASP A 1 314 ? 6.537 -16.533 22.352 1.00 84.75 314 ASP A N 1
ATOM 2499 C CA . ASP A 1 314 ? 7.763 -17.127 21.824 1.00 84.75 314 ASP A CA 1
ATOM 2500 C C . ASP A 1 314 ? 7.547 -18.039 20.607 1.00 84.75 314 ASP A C 1
ATOM 2502 O O . ASP A 1 314 ? 8.347 -18.939 20.341 1.00 84.75 314 ASP A O 1
ATOM 2506 N N . ASP A 1 315 ? 6.470 -17.807 19.853 1.00 86.19 315 ASP A N 1
ATOM 2507 C CA . ASP A 1 315 ? 6.204 -18.500 18.596 1.00 86.19 315 ASP A CA 1
ATOM 2508 C C . ASP A 1 315 ? 6.643 -17.624 17.420 1.00 86.19 315 ASP A C 1
ATOM 2510 O O . ASP A 1 315 ? 6.364 -16.420 17.363 1.00 86.19 315 ASP A O 1
ATOM 2514 N N . ASP A 1 316 ? 7.348 -18.234 16.475 1.00 89.69 316 ASP A N 1
ATOM 2515 C CA . ASP A 1 316 ? 7.743 -17.618 15.219 1.00 89.69 316 ASP A CA 1
ATOM 2516 C C . ASP A 1 316 ? 7.125 -18.356 14.032 1.00 89.69 316 ASP A C 1
ATOM 2518 O O . ASP A 1 316 ? 6.585 -19.456 14.143 1.00 89.69 316 ASP A O 1
ATOM 2522 N N . TYR A 1 317 ? 7.188 -17.728 12.864 1.00 88.50 317 TYR A N 1
ATOM 2523 C CA . TYR A 1 317 ? 6.948 -18.399 11.600 1.00 88.50 317 TYR A CA 1
ATOM 2524 C C . TYR A 1 317 ? 7.755 -17.754 10.486 1.00 88.50 317 TYR A C 1
ATOM 2526 O O . TYR A 1 317 ? 7.957 -16.538 10.451 1.00 88.50 317 TYR A O 1
ATOM 2534 N N . PHE A 1 318 ? 8.135 -18.567 9.507 1.00 91.88 318 PHE A N 1
ATOM 2535 C CA . PHE A 1 318 ? 8.662 -18.090 8.237 1.00 91.88 318 PHE A CA 1
ATOM 2536 C C . PHE A 1 318 ? 7.980 -18.816 7.088 1.00 91.88 318 PHE A C 1
ATOM 2538 O O . PHE A 1 318 ? 8.005 -20.045 7.019 1.00 91.88 318 PHE A O 1
ATOM 2545 N N . ARG A 1 319 ? 7.368 -18.058 6.179 1.00 92.31 319 ARG A N 1
ATOM 2546 C CA . ARG A 1 319 ? 6.598 -18.587 5.051 1.00 92.31 319 ARG A CA 1
ATOM 2547 C C . ARG A 1 319 ? 7.042 -17.934 3.749 1.00 92.31 319 ARG A C 1
ATOM 2549 O O . ARG A 1 319 ? 7.367 -16.746 3.707 1.00 92.31 319 ARG A O 1
ATOM 2556 N N . ILE A 1 320 ? 7.033 -18.708 2.671 1.00 95.38 320 ILE A N 1
ATOM 2557 C CA . ILE A 1 320 ? 7.367 -18.239 1.325 1.00 95.38 320 ILE A CA 1
ATOM 2558 C C . ILE A 1 320 ? 6.475 -18.905 0.289 1.00 95.38 320 ILE A C 1
ATOM 2560 O O . ILE A 1 320 ? 6.170 -20.093 0.371 1.00 95.38 320 ILE A O 1
ATOM 2564 N N . GLY A 1 321 ? 6.099 -18.164 -0.742 1.00 95.94 321 GLY A N 1
ATOM 2565 C CA . GLY A 1 321 ? 5.441 -18.765 -1.886 1.00 95.94 321 GLY A CA 1
ATOM 2566 C C . GLY A 1 321 ? 4.952 -17.764 -2.918 1.00 95.94 321 GLY A C 1
ATOM 2567 O O . GLY A 1 321 ? 5.248 -16.564 -2.839 1.00 95.94 321 GLY A O 1
ATOM 2568 N N . PRO A 1 322 ? 4.262 -18.261 -3.952 1.00 96.88 322 PRO A N 1
ATOM 2569 C CA . PRO A 1 322 ? 3.691 -17.419 -4.980 1.00 96.88 322 PRO A CA 1
ATOM 2570 C C . PRO A 1 322 ? 2.463 -16.657 -4.475 1.00 96.88 322 PRO A C 1
ATOM 2572 O O . PRO A 1 322 ? 1.619 -17.173 -3.743 1.00 96.88 322 PRO A O 1
ATOM 2575 N N . LYS A 1 323 ? 2.319 -15.438 -4.986 1.00 95.88 323 LYS A N 1
ATOM 2576 C CA . LYS A 1 323 ? 1.061 -14.699 -5.020 1.00 95.88 323 LYS A CA 1
ATOM 2577 C C . LYS A 1 323 ? 0.793 -14.281 -6.458 1.00 95.88 323 LYS A C 1
ATOM 2579 O O . LYS A 1 323 ? 1.693 -13.819 -7.152 1.00 95.88 323 LYS A O 1
ATOM 2584 N N . ILE A 1 324 ? -0.426 -14.461 -6.937 1.00 96.38 324 ILE A N 1
ATOM 2585 C CA . ILE A 1 324 ? -0.823 -14.132 -8.301 1.00 96.38 324 ILE A CA 1
ATOM 2586 C C . ILE A 1 324 ? -2.083 -13.294 -8.226 1.00 96.38 324 ILE A C 1
ATOM 2588 O O . ILE A 1 324 ? -3.096 -13.724 -7.685 1.00 96.38 324 ILE A O 1
ATOM 2592 N N . ARG A 1 325 ? -2.032 -12.113 -8.835 1.00 95.31 325 ARG A N 1
ATOM 2593 C CA . ARG A 1 325 ? -3.216 -11.289 -9.049 1.00 95.31 325 ARG A CA 1
ATOM 2594 C C . ARG A 1 325 ? -3.495 -11.138 -10.531 1.00 95.31 325 ARG A C 1
ATOM 2596 O O . ARG A 1 325 ? -2.595 -10.779 -11.284 1.00 95.31 325 ARG A O 1
ATOM 2603 N N . ALA A 1 326 ? -4.733 -11.347 -10.944 1.00 95.56 326 ALA A N 1
ATOM 2604 C CA . ALA A 1 326 ? -5.218 -11.059 -12.280 1.00 95.56 326 ALA A CA 1
ATOM 2605 C C . ALA A 1 326 ? -6.343 -10.024 -12.211 1.00 95.56 326 ALA A C 1
ATOM 2607 O O . ALA A 1 326 ? -7.274 -10.161 -11.427 1.00 95.56 326 ALA A O 1
ATOM 2608 N N . ASP A 1 327 ? -6.266 -8.992 -13.042 1.00 94.44 327 ASP A N 1
ATOM 2609 C CA . ASP A 1 327 ? -7.311 -7.987 -13.197 1.00 94.44 327 ASP A CA 1
ATOM 2610 C C . ASP A 1 327 ? -7.815 -8.008 -14.647 1.00 94.44 327 ASP A C 1
ATOM 2612 O O . ASP A 1 327 ? -7.028 -8.062 -15.600 1.00 94.44 327 ASP A O 1
ATOM 2616 N N . PHE A 1 328 ? -9.129 -7.920 -14.817 1.00 95.00 328 PHE A N 1
ATOM 2617 C CA . PHE A 1 328 ? -9.817 -7.997 -16.096 1.00 95.00 328 PHE A CA 1
ATOM 2618 C C . PHE A 1 328 ? -10.724 -6.781 -16.283 1.00 95.00 328 PHE A C 1
ATOM 2620 O O . PHE A 1 328 ? -11.630 -6.528 -15.489 1.00 95.00 328 PHE A O 1
ATOM 2627 N N . TRP A 1 329 ? -10.519 -6.045 -17.375 1.00 94.69 329 TRP A N 1
ATOM 2628 C CA . TRP A 1 329 ? -11.363 -4.913 -17.759 1.00 94.69 329 TRP A CA 1
ATOM 2629 C C . TRP A 1 329 ? -12.064 -5.214 -19.073 1.00 94.69 329 TRP A C 1
ATOM 2631 O O . TRP A 1 329 ? -11.425 -5.335 -20.123 1.00 94.69 329 TRP A O 1
ATOM 2641 N N . PHE A 1 330 ? -13.388 -5.278 -19.040 1.00 93.38 330 PHE A N 1
ATOM 2642 C CA . PHE A 1 330 ? -14.184 -5.438 -20.250 1.00 93.38 330 PHE A CA 1
ATOM 2643 C C . PHE A 1 330 ? -14.123 -4.151 -21.081 1.00 93.38 330 PHE A C 1
ATOM 2645 O O . PHE A 1 330 ? -14.264 -3.046 -20.556 1.00 93.38 330 PHE A O 1
ATOM 2652 N N . THR A 1 331 ? -13.898 -4.260 -22.390 1.00 90.19 331 THR A N 1
ATOM 2653 C CA . THR A 1 331 ? -13.777 -3.085 -23.274 1.00 90.19 331 THR A CA 1
ATOM 2654 C C . THR A 1 331 ? -15.004 -2.857 -24.151 1.00 90.19 331 THR A C 1
ATOM 2656 O O . THR A 1 331 ? -15.178 -1.755 -24.676 1.00 90.19 331 THR A O 1
ATOM 2659 N N . PHE A 1 332 ? -15.903 -3.838 -24.266 1.00 91.38 332 PHE A N 1
ATOM 2660 C CA . PHE A 1 332 ? -17.156 -3.669 -24.999 1.00 91.38 332 PHE A CA 1
ATOM 2661 C C . PHE A 1 332 ? -18.190 -2.867 -24.204 1.00 91.38 332 PHE A C 1
ATOM 2663 O O . PHE A 1 332 ? -18.268 -2.928 -22.977 1.00 91.38 332 PHE A O 1
ATOM 2670 N N . LYS A 1 333 ? -19.023 -2.116 -24.931 1.00 88.06 333 LYS A N 1
ATOM 2671 C CA . LYS A 1 333 ? -19.892 -1.063 -24.382 1.00 88.06 333 LYS A CA 1
ATOM 2672 C C . LYS A 1 333 ? -20.792 -1.526 -23.228 1.00 88.06 333 LYS A C 1
ATOM 2674 O O . LYS A 1 333 ? -20.931 -0.789 -22.260 1.00 88.06 333 LYS A O 1
ATOM 2679 N N . ALA A 1 334 ? -21.371 -2.726 -23.315 1.00 88.56 334 ALA A N 1
ATOM 2680 C CA . ALA A 1 334 ? -22.320 -3.225 -22.318 1.00 88.56 334 ALA A CA 1
ATOM 2681 C C . ALA A 1 334 ? -21.676 -3.519 -20.949 1.00 88.56 334 ALA A C 1
ATOM 2683 O O . ALA A 1 334 ? -22.306 -3.270 -19.919 1.00 88.56 334 ALA A O 1
ATOM 2684 N N . LEU A 1 335 ? -20.424 -4.001 -20.927 1.00 90.44 335 LEU A N 1
ATOM 2685 C CA . LEU A 1 335 ? -19.730 -4.377 -19.690 1.00 90.44 335 LEU A CA 1
ATOM 2686 C C . LEU A 1 335 ? -18.551 -3.470 -19.316 1.00 90.44 335 LEU A C 1
ATOM 2688 O O . LEU A 1 335 ? -17.934 -3.697 -18.285 1.00 90.44 335 LEU A O 1
ATOM 2692 N N . LYS A 1 336 ? -18.270 -2.396 -20.066 1.00 90.25 336 LYS A N 1
ATOM 2693 C CA . LYS A 1 336 ? -17.138 -1.478 -19.807 1.00 90.25 336 LYS A CA 1
ATOM 2694 C C . LYS A 1 336 ? -17.095 -0.869 -18.394 1.00 90.25 336 LYS A C 1
ATOM 2696 O O . LYS A 1 336 ? -16.061 -0.372 -17.955 1.00 90.25 336 LYS A O 1
ATOM 2701 N N . ARG A 1 337 ? -18.226 -0.874 -17.686 1.00 88.94 337 ARG A N 1
ATOM 2702 C CA . ARG A 1 337 ? -18.354 -0.416 -16.293 1.00 88.94 337 ARG A CA 1
ATOM 2703 C C . ARG A 1 337 ? -17.867 -1.425 -15.251 1.00 88.94 337 ARG A C 1
ATOM 2705 O O . ARG A 1 337 ? -17.748 -1.035 -14.093 1.00 88.94 337 ARG A O 1
ATOM 2712 N N . PHE A 1 338 ? -17.632 -2.673 -15.649 1.00 90.81 338 PHE A N 1
ATOM 2713 C CA . PHE A 1 338 ? -17.227 -3.752 -14.762 1.00 90.81 338 PHE A CA 1
ATOM 2714 C C . PHE A 1 338 ? -15.723 -4.008 -14.831 1.00 90.81 338 PHE A C 1
ATOM 2716 O O . PHE A 1 338 ? -15.102 -3.914 -15.894 1.00 90.81 338 PHE A O 1
ATOM 2723 N N . VAL A 1 339 ? -15.161 -4.361 -13.684 1.00 92.69 339 VAL A N 1
ATOM 2724 C CA . VAL A 1 339 ? -13.793 -4.844 -13.520 1.00 92.69 339 VAL A CA 1
ATOM 2725 C C . VAL A 1 339 ? -13.874 -6.096 -12.670 1.00 92.69 339 VAL A C 1
ATOM 2727 O O . VAL A 1 339 ? -14.510 -6.063 -11.620 1.00 92.69 339 VAL A O 1
ATOM 2730 N N . ALA A 1 340 ? -13.273 -7.182 -13.137 1.00 95.31 340 ALA A N 1
ATOM 2731 C CA . ALA A 1 340 ? -13.127 -8.389 -12.339 1.00 95.31 340 ALA A CA 1
ATOM 2732 C C . ALA A 1 340 ? -11.683 -8.511 -11.859 1.00 95.31 340 ALA A C 1
ATOM 2734 O O . ALA A 1 340 ? -10.758 -8.119 -12.577 1.00 95.31 340 ALA A O 1
ATOM 2735 N N . HIS A 1 341 ? -11.482 -9.073 -10.677 1.00 94.38 341 HIS A N 1
ATOM 2736 C CA . HIS A 1 341 ? -10.162 -9.419 -10.171 1.00 94.38 341 HIS A CA 1
ATOM 2737 C C . HIS A 1 341 ? -10.165 -10.813 -9.564 1.00 94.38 341 HIS A C 1
ATOM 2739 O O . HIS A 1 341 ? -11.190 -11.303 -9.098 1.00 94.38 341 HIS A O 1
ATOM 2745 N N . VAL A 1 342 ? -8.997 -11.436 -9.592 1.00 97.00 342 VAL A N 1
ATOM 2746 C CA . VAL A 1 342 ? -8.691 -12.689 -8.909 1.00 97.00 342 VAL A CA 1
ATOM 2747 C C . VAL A 1 342 ? -7.353 -12.488 -8.213 1.00 97.00 342 VAL A C 1
ATOM 2749 O O . VAL A 1 342 ? -6.400 -12.042 -8.849 1.00 97.00 342 VAL A O 1
ATOM 2752 N N . ASP A 1 343 ? -7.280 -12.780 -6.927 1.00 95.94 343 ASP A N 1
ATOM 2753 C CA . ASP A 1 343 ? -6.063 -12.798 -6.123 1.00 95.94 343 ASP A CA 1
ATOM 2754 C C . ASP A 1 343 ? -5.951 -14.193 -5.509 1.00 95.94 343 ASP A C 1
ATOM 2756 O O . ASP A 1 343 ? -6.903 -14.707 -4.931 1.00 95.94 343 ASP A O 1
ATOM 2760 N N . TRP A 1 344 ? -4.811 -14.836 -5.691 1.00 96.25 344 TRP A N 1
ATOM 2761 C CA . TRP A 1 344 ? -4.521 -16.124 -5.084 1.00 96.25 344 TRP A CA 1
ATOM 2762 C C . TRP A 1 344 ? -3.123 -16.083 -4.494 1.00 96.25 344 TRP A C 1
ATOM 2764 O O . TRP A 1 344 ? -2.197 -15.532 -5.097 1.00 96.25 344 TRP A O 1
ATOM 2774 N N . GLN A 1 345 ? -2.954 -16.682 -3.329 1.00 95.19 345 GLN A N 1
ATOM 2775 C CA . GLN A 1 345 ? -1.654 -16.891 -2.717 1.00 95.19 345 GLN A CA 1
ATOM 2776 C C . GLN A 1 345 ? -1.606 -18.249 -2.044 1.00 95.19 345 GLN A C 1
ATOM 2778 O O . GLN A 1 345 ? -2.588 -18.686 -1.455 1.00 95.19 345 GLN A O 1
ATOM 2783 N N . TYR A 1 346 ? -0.426 -18.851 -2.076 1.00 94.94 346 TYR A N 1
ATOM 2784 C CA . TYR A 1 346 ? -0.084 -20.008 -1.267 1.00 94.94 346 TYR A CA 1
ATOM 2785 C C . TYR A 1 346 ? 1.335 -19.807 -0.753 1.00 94.94 346 TYR A C 1
ATOM 2787 O O . TYR A 1 346 ? 2.258 -19.625 -1.546 1.00 94.94 346 TYR A O 1
ATOM 2795 N N . LEU A 1 347 ? 1.517 -19.809 0.561 1.00 92.94 347 LEU A N 1
ATOM 2796 C CA . LEU A 1 347 ? 2.804 -19.633 1.219 1.00 92.94 347 LEU A CA 1
ATOM 2797 C C . LEU A 1 347 ? 3.103 -20.900 2.011 1.00 92.94 347 LEU A C 1
ATOM 2799 O O . LEU A 1 347 ? 2.390 -21.202 2.955 1.00 92.94 347 LEU A O 1
ATOM 2803 N N . GLY A 1 348 ? 4.144 -21.637 1.640 1.00 92.38 348 GLY A N 1
ATOM 2804 C CA . GLY A 1 348 ? 4.605 -22.781 2.420 1.00 92.38 348 GLY A CA 1
ATOM 2805 C C . GLY A 1 348 ? 5.462 -22.317 3.594 1.00 92.38 348 GLY A C 1
ATOM 2806 O O . GLY A 1 348 ? 6.328 -21.453 3.429 1.00 92.38 348 GLY A O 1
ATOM 2807 N N . GLY A 1 349 ? 5.228 -22.886 4.768 1.00 90.38 349 GLY A N 1
ATOM 2808 C CA . GLY A 1 349 ? 6.043 -22.702 5.960 1.00 90.38 349 GLY A CA 1
ATOM 2809 C C . GLY A 1 349 ? 7.389 -23.402 5.824 1.00 90.38 349 GLY A C 1
ATOM 2810 O O . GLY A 1 349 ? 7.488 -24.554 5.405 1.00 90.38 349 GLY A O 1
ATOM 2811 N N . LEU A 1 350 ? 8.446 -22.674 6.164 1.00 88.94 350 LEU A N 1
ATOM 2812 C CA . LEU A 1 350 ? 9.812 -23.182 6.263 1.00 88.94 350 LEU A CA 1
ATOM 2813 C C . LEU A 1 350 ? 10.222 -23.411 7.721 1.00 88.94 350 LEU A C 1
ATOM 2815 O O . LEU A 1 350 ? 11.076 -24.256 7.987 1.00 88.94 350 LEU A O 1
ATOM 2819 N N . SER A 1 351 ? 9.623 -22.669 8.653 1.00 86.75 351 SER A N 1
ATOM 2820 C CA . SER A 1 351 ? 9.796 -22.835 10.094 1.00 86.75 351 SER A CA 1
ATOM 2821 C C . SER A 1 351 ? 8.606 -22.262 10.856 1.00 86.75 351 SER A C 1
ATOM 2823 O O . SER A 1 351 ? 7.889 -21.399 10.339 1.00 86.75 351 SER A O 1
ATOM 2825 N N . GLY A 1 352 ? 8.455 -22.719 12.100 1.00 79.75 352 GLY A N 1
ATOM 2826 C CA . GLY A 1 352 ? 7.424 -22.233 13.006 1.00 79.75 352 GLY A CA 1
ATOM 2827 C C . GLY A 1 352 ? 6.022 -22.706 12.636 1.00 79.75 352 GLY A C 1
ATOM 2828 O O . GLY A 1 352 ? 5.862 -23.570 11.772 1.00 79.75 352 GLY A O 1
ATOM 2829 N N . ARG A 1 353 ? 5.005 -22.162 13.306 1.00 71.94 353 ARG A N 1
ATOM 2830 C CA . ARG A 1 353 ? 3.595 -22.440 13.007 1.00 71.94 353 ARG A CA 1
ATOM 2831 C C . ARG A 1 353 ? 2.848 -21.146 12.719 1.00 71.94 353 ARG A C 1
ATOM 2833 O O . ARG A 1 353 ? 3.100 -20.134 13.366 1.00 71.94 353 ARG A O 1
ATOM 2840 N N . PRO A 1 354 ? 1.871 -21.170 11.804 1.00 65.75 354 PRO A N 1
ATOM 2841 C CA . PRO A 1 354 ? 1.396 -22.319 11.020 1.00 65.75 354 PRO A CA 1
ATOM 2842 C C . PRO A 1 354 ? 2.264 -22.662 9.797 1.00 65.75 354 PRO A C 1
ATOM 2844 O O . PRO A 1 354 ? 2.961 -21.808 9.249 1.00 65.75 354 PRO A O 1
ATOM 2847 N N . ASP A 1 355 ? 2.168 -23.927 9.376 1.00 77.50 355 ASP A N 1
ATOM 2848 C CA . ASP A 1 355 ? 3.039 -24.574 8.383 1.00 77.50 355 ASP A CA 1
ATOM 2849 C C . ASP A 1 355 ? 2.749 -24.153 6.929 1.00 77.50 355 ASP A C 1
ATOM 2851 O O . ASP A 1 355 ? 3.487 -24.526 6.020 1.00 77.50 355 ASP A O 1
ATOM 2855 N N . ASP A 1 356 ? 1.687 -23.389 6.679 1.00 86.00 356 ASP A N 1
ATOM 2856 C CA . ASP A 1 356 ? 1.321 -22.857 5.367 1.00 86.00 356 ASP A CA 1
ATOM 2857 C C . ASP A 1 356 ? 0.359 -21.664 5.483 1.00 86.00 356 ASP A C 1
ATOM 2859 O O . ASP A 1 356 ? -0.053 -21.294 6.581 1.00 86.00 356 ASP A O 1
ATOM 2863 N N . SER A 1 357 ? 0.031 -21.008 4.365 1.00 86.62 357 SER A N 1
ATOM 2864 C CA . SER A 1 357 ? -1.015 -19.990 4.257 1.00 86.62 357 SER A CA 1
ATOM 2865 C C . SER A 1 357 ? -1.569 -19.851 2.852 1.00 86.62 357 SER A C 1
ATOM 2867 O O . SER A 1 357 ? -0.856 -19.422 1.947 1.00 86.62 357 SER A O 1
ATOM 2869 N N . GLU A 1 358 ? -2.857 -20.138 2.692 1.00 92.69 358 GLU A N 1
ATOM 2870 C CA . GLU A 1 358 ? -3.580 -19.993 1.435 1.00 92.69 358 GLU A CA 1
ATOM 2871 C C . GLU A 1 358 ? -4.678 -18.939 1.557 1.00 92.69 358 GLU A C 1
ATOM 2873 O O . GLU A 1 358 ? -5.366 -18.856 2.568 1.00 92.69 358 GLU A O 1
ATOM 2878 N N . LEU A 1 359 ? -4.835 -18.122 0.519 1.00 92.06 359 LEU A N 1
ATOM 2879 C CA . LEU A 1 359 ? -5.982 -17.235 0.390 1.00 92.06 359 LEU A CA 1
ATOM 2880 C C . LEU A 1 359 ? -6.353 -17.107 -1.079 1.00 92.06 359 LEU A C 1
ATOM 2882 O O . LEU A 1 359 ? -5.515 -16.747 -1.912 1.00 92.06 359 LEU A O 1
ATOM 2886 N N . PHE A 1 360 ? -7.626 -17.331 -1.365 1.00 96.38 360 PHE A N 1
ATOM 2887 C CA . PHE A 1 360 ? -8.250 -17.043 -2.639 1.00 96.38 360 PHE A CA 1
ATOM 2888 C C . PHE A 1 360 ? -9.255 -15.902 -2.479 1.00 96.38 360 PHE A C 1
ATOM 2890 O O . PHE A 1 360 ? -10.084 -15.896 -1.571 1.00 96.38 360 PHE A O 1
ATOM 2897 N N . GLU A 1 361 ? -9.207 -14.935 -3.386 1.00 95.44 361 GLU A N 1
ATOM 2898 C CA . GLU A 1 361 ? -10.197 -13.876 -3.504 1.00 95.44 361 GLU A CA 1
ATOM 2899 C C . GLU A 1 361 ? -10.578 -13.682 -4.972 1.00 95.44 361 GLU A C 1
ATOM 2901 O O . GLU A 1 361 ? -9.723 -13.553 -5.848 1.00 95.44 361 GLU A O 1
ATOM 2906 N N . ALA A 1 362 ? -11.874 -13.596 -5.249 1.00 96.81 362 ALA A N 1
ATOM 2907 C CA . ALA A 1 362 ? -12.383 -13.198 -6.552 1.00 96.81 362 ALA A CA 1
ATOM 2908 C C . ALA A 1 362 ? -13.434 -12.111 -6.377 1.00 96.81 362 ALA A C 1
ATOM 2910 O O . ALA A 1 362 ? -14.325 -12.230 -5.537 1.00 96.81 362 ALA A O 1
ATOM 2911 N N . GLY A 1 363 ? -13.361 -11.062 -7.189 1.00 93.50 363 GLY A N 1
ATOM 2912 C CA . GLY A 1 363 ? -14.292 -9.950 -7.094 1.00 93.50 363 GLY A CA 1
ATOM 2913 C C . GLY A 1 363 ? -14.738 -9.402 -8.437 1.00 93.50 363 GLY A C 1
ATOM 2914 O O . GLY A 1 363 ? -14.064 -9.534 -9.461 1.00 93.50 363 GLY A O 1
ATOM 2915 N N . LEU A 1 364 ? -15.910 -8.775 -8.421 1.00 93.56 364 LEU A N 1
ATOM 2916 C CA . LEU A 1 364 ? -16.490 -8.034 -9.529 1.00 93.56 364 LEU A CA 1
ATOM 2917 C C . LEU A 1 364 ? -16.968 -6.677 -9.016 1.00 93.56 364 LEU A C 1
ATOM 2919 O O . LEU A 1 364 ? -17.887 -6.593 -8.205 1.00 93.56 364 LEU A O 1
ATOM 2923 N N . THR A 1 365 ? -16.392 -5.602 -9.544 1.00 90.50 365 THR A N 1
ATOM 2924 C CA . THR A 1 365 ? -16.805 -4.228 -9.244 1.00 90.50 365 THR A CA 1
ATOM 2925 C C . THR A 1 365 ? -17.474 -3.607 -10.461 1.00 90.50 365 THR A C 1
ATOM 2927 O O . THR A 1 365 ? -16.909 -3.612 -11.553 1.00 90.50 365 THR A O 1
ATOM 2930 N N . GLY A 1 366 ? -18.661 -3.030 -10.288 1.00 88.56 366 GLY A N 1
ATOM 2931 C CA . GLY A 1 366 ? -19.413 -2.333 -11.328 1.00 88.56 366 GLY A CA 1
ATOM 2932 C C . GLY A 1 366 ? -19.686 -0.877 -10.971 1.00 88.56 366 GLY A C 1
ATOM 2933 O O . GLY A 1 366 ? -20.269 -0.587 -9.929 1.00 88.56 366 GLY A O 1
ATOM 2934 N N . LYS A 1 367 ? -19.325 0.056 -11.858 1.00 87.12 367 LYS A N 1
ATOM 2935 C CA . LYS A 1 367 ? -19.739 1.463 -11.726 1.00 87.12 367 LYS A CA 1
ATOM 2936 C C . LYS A 1 367 ? -21.237 1.603 -12.002 1.00 87.12 367 LYS A C 1
ATOM 2938 O O . LYS A 1 367 ? -21.717 1.154 -13.048 1.00 87.12 367 LYS A O 1
ATOM 2943 N N . LEU A 1 368 ? -21.952 2.240 -11.080 1.00 83.62 368 LEU A N 1
ATOM 2944 C CA . LEU A 1 368 ? -23.389 2.507 -11.178 1.00 83.62 368 LEU A CA 1
ATOM 2945 C C . LEU A 1 368 ? -23.679 3.821 -11.917 1.00 83.62 368 LEU A C 1
ATOM 2947 O O . LEU A 1 368 ? -24.737 3.961 -12.523 1.00 83.62 368 LEU A O 1
ATOM 2951 N N . ASP A 1 369 ? -22.717 4.741 -11.946 1.00 80.25 369 ASP A N 1
ATOM 2952 C CA . ASP A 1 369 ? -22.777 6.004 -12.680 1.00 80.25 369 ASP A CA 1
ATOM 2953 C C . ASP A 1 369 ? -21.528 6.221 -13.561 1.00 80.25 369 ASP A C 1
ATOM 2955 O O . ASP A 1 369 ? -20.520 5.515 -13.458 1.00 80.25 369 ASP A O 1
ATOM 2959 N N . GLN A 1 370 ? -21.589 7.209 -14.460 1.00 79.25 370 GLN A N 1
ATOM 2960 C CA . GLN A 1 370 ? -20.497 7.483 -15.404 1.00 79.25 370 GLN A CA 1
ATOM 2961 C C . GLN A 1 370 ? -19.258 8.100 -14.737 1.00 79.25 370 GLN A C 1
ATOM 2963 O O . GLN A 1 370 ? -18.139 7.812 -15.173 1.00 79.25 370 GLN A O 1
ATOM 2968 N N . ALA A 1 371 ? -19.436 8.905 -13.684 1.00 73.25 371 ALA A N 1
ATOM 2969 C CA . ALA A 1 371 ? -18.331 9.473 -12.910 1.00 73.25 371 ALA A CA 1
ATOM 2970 C C . ALA A 1 371 ? -17.714 8.429 -11.953 1.00 73.25 371 ALA A C 1
ATOM 2972 O O . ALA A 1 371 ? -16.542 8.508 -11.574 1.00 73.25 371 ALA A O 1
ATOM 2973 N N . GLY A 1 372 ? -18.469 7.373 -11.644 1.00 68.50 372 GLY A N 1
ATOM 2974 C CA . GLY A 1 372 ? -18.091 6.280 -10.761 1.00 68.50 372 GLY A CA 1
ATOM 2975 C C . GLY A 1 372 ? -18.215 6.638 -9.283 1.00 68.50 372 GLY A C 1
ATOM 2976 O O . GLY A 1 372 ? -17.567 5.968 -8.474 1.00 68.50 372 GLY A O 1
ATOM 2977 N N . HIS A 1 373 ? -18.979 7.679 -8.945 1.00 70.19 373 HIS A N 1
ATOM 2978 C CA . HIS A 1 373 ? -19.312 8.050 -7.570 1.00 70.19 373 HIS A CA 1
ATOM 2979 C C . HIS A 1 373 ? -19.979 6.901 -6.810 1.00 70.19 373 HIS A C 1
ATOM 2981 O O . HIS A 1 373 ? -19.752 6.728 -5.622 1.00 70.19 373 HIS A O 1
ATOM 2987 N N . PHE A 1 374 ? -20.733 6.059 -7.506 1.00 76.44 374 PHE A N 1
ATOM 2988 C CA . PHE A 1 374 ? -21.424 4.908 -6.955 1.00 76.44 374 PHE A CA 1
ATOM 2989 C C . PHE A 1 374 ? -20.901 3.636 -7.619 1.00 76.44 374 PHE A C 1
ATOM 2991 O O . PHE A 1 374 ? -20.808 3.533 -8.847 1.00 76.44 374 PHE A O 1
ATOM 2998 N N . GLN A 1 375 ? -20.541 2.648 -6.812 1.00 79.56 375 GLN A N 1
ATOM 2999 C CA . GLN A 1 375 ? -20.030 1.359 -7.266 1.00 79.56 375 GLN A CA 1
ATOM 3000 C C . GLN A 1 375 ? -20.688 0.239 -6.467 1.00 79.56 375 GLN A C 1
ATOM 3002 O O . GLN A 1 375 ? -20.818 0.342 -5.253 1.00 79.56 375 GLN A O 1
ATOM 3007 N N . ALA A 1 376 ? -21.078 -0.829 -7.149 1.00 80.19 376 ALA A N 1
ATOM 3008 C CA . ALA A 1 376 ? -21.456 -2.084 -6.515 1.00 80.19 376 ALA A CA 1
ATOM 3009 C C . ALA A 1 376 ? -20.290 -3.065 -6.630 1.00 80.19 376 ALA A C 1
ATOM 3011 O O . ALA A 1 376 ? -19.598 -3.089 -7.651 1.00 80.19 376 ALA A O 1
ATOM 3012 N N . GLU A 1 377 ? -20.076 -3.863 -5.599 1.00 86.25 377 GLU A N 1
ATOM 3013 C CA . GLU A 1 377 ? -19.011 -4.853 -5.533 1.00 86.25 377 GLU A CA 1
ATOM 3014 C C . GLU A 1 377 ? -19.565 -6.173 -5.007 1.00 86.25 377 GLU A C 1
ATOM 3016 O O . GLU A 1 377 ? -20.394 -6.190 -4.097 1.00 86.25 377 GLU A O 1
ATOM 3021 N N . ILE A 1 378 ? -19.111 -7.271 -5.600 1.00 89.06 378 ILE A N 1
ATOM 3022 C CA . ILE A 1 378 ? -19.311 -8.622 -5.085 1.00 89.06 378 ILE A CA 1
ATOM 3023 C C . ILE A 1 378 ? -17.928 -9.236 -4.958 1.00 89.06 378 ILE A C 1
ATOM 3025 O O . ILE A 1 378 ? -17.208 -9.269 -5.954 1.00 89.06 378 ILE A O 1
ATOM 3029 N N . THR A 1 379 ? -17.584 -9.726 -3.773 1.00 87.38 379 THR A N 1
ATOM 3030 C CA . THR A 1 379 ? -16.272 -10.321 -3.499 1.00 87.38 379 THR A CA 1
ATOM 3031 C C . THR A 1 379 ? -16.454 -11.623 -2.737 1.00 87.38 379 THR A C 1
ATOM 3033 O O . THR A 1 379 ? -17.106 -11.642 -1.697 1.00 87.38 379 THR A O 1
ATOM 3036 N N . TYR A 1 380 ? -15.893 -12.705 -3.261 1.00 92.88 380 TYR A N 1
ATOM 3037 C CA . TYR A 1 380 ? -15.776 -13.993 -2.590 1.00 92.88 380 TYR A CA 1
ATOM 3038 C C . TYR A 1 380 ? -14.355 -14.159 -2.066 1.00 92.88 380 TYR A C 1
ATOM 3040 O O . TYR A 1 380 ? -13.403 -13.823 -2.775 1.00 92.88 380 TYR A O 1
ATOM 3048 N N . ARG A 1 381 ? -14.221 -14.674 -0.847 1.00 88.62 381 ARG A N 1
ATOM 3049 C CA . ARG A 1 381 ? -12.942 -14.953 -0.203 1.00 88.62 381 ARG A CA 1
ATOM 3050 C C . ARG A 1 381 ? -13.002 -16.300 0.508 1.00 88.62 381 ARG A C 1
ATOM 3052 O O . ARG A 1 381 ? -13.977 -16.545 1.214 1.00 88.62 381 ARG A O 1
ATOM 3059 N N . ASP A 1 382 ? -11.965 -17.106 0.328 1.00 93.06 382 ASP A N 1
ATOM 3060 C CA . ASP A 1 382 ? -11.816 -18.439 0.918 1.00 93.06 382 ASP A CA 1
ATOM 3061 C C . ASP A 1 382 ? -10.356 -18.706 1.316 1.00 93.06 382 ASP A C 1
ATOM 3063 O O . ASP A 1 382 ? -9.438 -18.277 0.608 1.00 93.06 382 ASP A O 1
ATOM 3067 N N . GLY A 1 383 ? -10.137 -19.390 2.437 1.00 89.44 383 GLY A N 1
ATOM 3068 C CA . GLY A 1 383 ? -8.818 -19.690 3.004 1.00 89.44 383 GLY A CA 1
ATOM 3069 C C . GLY A 1 383 ? -8.567 -18.972 4.330 1.00 89.44 383 GLY A C 1
ATOM 3070 O O . GLY A 1 383 ? -9.472 -18.833 5.149 1.00 89.44 383 GLY A O 1
ATOM 3071 N N . ASP A 1 384 ? -7.344 -18.489 4.538 1.00 79.75 384 ASP A N 1
ATOM 3072 C CA . ASP A 1 384 ? -6.916 -17.864 5.788 1.00 79.75 384 ASP A CA 1
ATOM 3073 C C . ASP A 1 384 ? -6.504 -16.405 5.596 1.00 79.75 384 ASP A C 1
ATOM 3075 O O . ASP A 1 384 ? -5.772 -16.045 4.664 1.00 79.75 384 ASP A O 1
ATOM 3079 N N . THR A 1 385 ? -6.899 -15.537 6.527 1.00 69.19 385 THR A N 1
ATOM 3080 C CA . THR A 1 385 ? -6.393 -14.163 6.538 1.00 69.19 385 THR A CA 1
ATOM 3081 C C . THR A 1 385 ? -4.861 -14.153 6.686 1.00 69.19 385 THR A C 1
ATOM 3083 O O . THR A 1 385 ? -4.302 -14.820 7.566 1.00 69.19 385 THR A O 1
ATOM 3086 N N . PRO A 1 386 ? -4.135 -13.376 5.859 1.00 62.62 386 PRO A N 1
ATOM 3087 C CA . PRO A 1 386 ? -2.696 -13.231 6.002 1.00 62.62 386 PRO A CA 1
ATOM 3088 C C . PRO A 1 386 ? -2.371 -12.679 7.389 1.00 62.62 386 PRO A C 1
ATOM 3090 O O . PRO A 1 386 ? -3.102 -11.832 7.905 1.00 62.62 386 PRO A O 1
ATOM 3093 N N . LEU A 1 387 ? -1.250 -13.115 7.961 1.00 62.88 387 LEU A N 1
ATOM 3094 C CA . LEU A 1 387 ? -0.782 -12.761 9.307 1.00 62.88 387 LEU A CA 1
ATOM 3095 C C . LEU A 1 387 ? -1.601 -13.360 10.466 1.00 62.88 387 LEU A C 1
ATOM 3097 O O . LEU A 1 387 ? -1.001 -14.043 11.287 1.00 62.88 387 LEU A O 1
ATOM 3101 N N . THR A 1 388 ? -2.924 -13.155 10.540 1.00 62.66 388 THR A N 1
ATOM 3102 C CA . THR A 1 388 ? -3.733 -13.593 11.707 1.00 62.66 388 THR A CA 1
ATOM 3103 C C . THR A 1 388 ? -4.252 -15.021 11.620 1.00 62.66 388 THR A C 1
ATOM 3105 O O . THR A 1 388 ? -4.561 -15.610 12.653 1.00 62.66 388 THR A O 1
ATOM 3108 N N . LYS A 1 389 ? -4.307 -15.590 10.410 1.00 67.62 389 LYS A N 1
ATOM 3109 C CA . LYS A 1 389 ? -4.705 -16.981 10.158 1.00 67.62 389 LYS A CA 1
ATOM 3110 C C . LYS A 1 389 ? -6.109 -17.313 10.647 1.00 67.62 389 LYS A C 1
ATOM 3112 O O . LYS A 1 389 ? -6.406 -18.436 11.040 1.00 67.62 389 LYS A O 1
ATOM 3117 N N . GLU A 1 390 ? -6.977 -16.313 10.585 1.00 67.50 390 GLU A N 1
ATOM 3118 C CA . GLU A 1 390 ? -8.397 -16.499 10.811 1.00 67.50 390 GLU A CA 1
ATOM 3119 C C . GLU A 1 390 ? -8.987 -17.166 9.564 1.00 67.50 390 GLU A C 1
ATOM 3121 O O . GLU A 1 390 ? -8.861 -16.607 8.464 1.00 67.50 390 GLU A O 1
ATOM 3126 N N . PRO A 1 391 ? -9.621 -18.344 9.707 1.00 75.12 391 PRO A N 1
ATOM 3127 C CA . PRO A 1 391 ? -10.290 -18.983 8.590 1.00 75.12 391 PRO A CA 1
ATOM 3128 C C . PRO A 1 391 ? -11.427 -18.079 8.120 1.00 75.12 391 PRO A C 1
ATOM 3130 O O . PRO A 1 391 ? -12.201 -17.536 8.916 1.00 75.12 391 PRO A O 1
ATOM 3133 N N . THR A 1 392 ? -11.531 -17.901 6.813 1.00 78.00 392 THR A N 1
ATOM 3134 C CA . THR A 1 392 ? -12.525 -17.034 6.199 1.00 78.00 392 THR A CA 1
ATOM 3135 C C . THR A 1 392 ? -13.136 -17.725 4.996 1.00 78.00 392 THR A C 1
ATOM 3137 O O . THR A 1 392 ? -12.441 -18.128 4.077 1.00 78.00 392 THR A O 1
ATOM 3140 N N . GLU A 1 393 ? -14.461 -17.826 4.994 1.00 92.00 393 GLU A N 1
ATOM 3141 C CA . GLU A 1 393 ? -15.246 -18.205 3.825 1.00 92.00 393 GLU A CA 1
ATOM 3142 C C . GLU A 1 393 ? -16.410 -17.218 3.744 1.00 92.00 393 GLU A C 1
ATOM 3144 O O . GLU A 1 393 ? -17.354 -17.264 4.536 1.00 92.00 393 GLU A O 1
ATOM 3149 N N . THR A 1 394 ? -16.302 -16.229 2.858 1.00 80.44 394 THR A N 1
ATOM 3150 C CA . THR A 1 394 ? -17.251 -15.111 2.822 1.00 80.44 394 THR A CA 1
ATOM 3151 C C . THR A 1 394 ? -17.610 -14.706 1.402 1.00 80.44 394 THR A C 1
ATOM 3153 O O . THR A 1 394 ? -16.764 -14.653 0.513 1.00 80.44 394 THR A O 1
ATOM 3156 N N . ILE A 1 395 ? -18.884 -14.362 1.198 1.00 88.81 395 ILE A N 1
ATOM 3157 C CA . ILE A 1 395 ? -19.356 -13.612 0.032 1.00 88.81 395 ILE A CA 1
ATOM 3158 C C . ILE A 1 395 ? -19.842 -12.260 0.541 1.00 88.81 395 ILE A C 1
ATOM 3160 O O . ILE A 1 395 ? -20.805 -12.178 1.301 1.00 88.81 395 ILE A O 1
ATOM 3164 N N . ASN A 1 396 ? -19.181 -11.197 0.101 1.00 75.38 396 ASN A N 1
ATOM 3165 C CA . ASN A 1 396 ? -19.475 -9.827 0.487 1.00 75.38 396 ASN A CA 1
ATOM 3166 C C . ASN A 1 396 ? -20.142 -9.082 -0.668 1.00 75.38 396 ASN A C 1
ATOM 3168 O O . ASN A 1 396 ? -19.638 -9.077 -1.790 1.00 75.38 396 ASN A O 1
ATOM 3172 N N . PHE A 1 397 ? -21.249 -8.408 -0.366 1.00 84.44 397 PHE A N 1
ATOM 3173 C CA . PHE A 1 397 ? -21.917 -7.474 -1.267 1.00 84.44 397 PHE A CA 1
ATOM 3174 C C . PHE A 1 397 ? -21.688 -6.058 -0.743 1.00 84.44 397 PHE A C 1
ATOM 3176 O O . PHE A 1 397 ? -22.128 -5.714 0.353 1.00 84.44 397 PHE A O 1
ATOM 3183 N N . GLY A 1 398 ? -20.975 -5.242 -1.511 1.00 74.88 398 GLY A N 1
ATOM 3184 C CA . GLY A 1 398 ? -20.592 -3.886 -1.134 1.00 74.88 398 GLY A CA 1
ATOM 3185 C C . GLY A 1 398 ? -21.261 -2.835 -2.011 1.00 74.88 398 GLY A C 1
ATOM 3186 O O . GLY A 1 398 ? -21.370 -2.998 -3.227 1.00 74.88 398 GLY A O 1
ATOM 3187 N N . LEU A 1 399 ? -21.664 -1.719 -1.403 1.00 71.88 399 LEU A N 1
ATOM 3188 C CA . LEU A 1 399 ? -22.057 -0.508 -2.118 1.00 71.88 399 LEU A CA 1
ATOM 3189 C C . LEU A 1 399 ? -21.104 0.614 -1.704 1.00 71.88 399 LEU A C 1
ATOM 3191 O O . LEU A 1 399 ? -21.114 1.096 -0.576 1.00 71.88 399 LEU A O 1
ATOM 3195 N N . ASN A 1 400 ? -20.231 0.984 -2.630 1.00 65.50 400 ASN A N 1
ATOM 3196 C CA . ASN A 1 400 ? -19.177 1.961 -2.440 1.00 65.50 400 ASN A CA 1
ATOM 3197 C C . ASN A 1 400 ? -19.643 3.322 -2.966 1.00 65.50 400 ASN A C 1
ATOM 3199 O O . ASN A 1 400 ? -19.999 3.451 -4.140 1.00 65.50 400 ASN A O 1
ATOM 3203 N N . VAL A 1 401 ? -19.585 4.343 -2.114 1.00 60.09 401 VAL A N 1
ATOM 3204 C CA . VAL A 1 401 ? -19.877 5.734 -2.478 1.00 60.09 401 VAL A CA 1
ATOM 3205 C C . VAL A 1 401 ? -18.599 6.567 -2.354 1.00 60.09 401 VAL A C 1
ATOM 3207 O O . VAL A 1 401 ? -17.897 6.481 -1.346 1.00 60.09 401 VAL A O 1
ATOM 3210 N N . LYS A 1 402 ? -18.270 7.338 -3.393 1.00 60.34 402 LYS A N 1
ATOM 3211 C CA . LYS A 1 402 ? -17.119 8.246 -3.468 1.00 60.34 402 LYS A CA 1
ATOM 3212 C C . LYS A 1 402 ? -17.539 9.581 -4.091 1.00 60.34 402 LYS A C 1
ATOM 3214 O O . LYS A 1 402 ? -18.359 9.580 -5.007 1.00 60.34 402 LYS A O 1
ATOM 3219 N N . PHE A 1 403 ? -16.948 10.680 -3.637 1.00 53.03 403 PHE A N 1
ATOM 3220 C CA . PHE A 1 403 ? -17.196 12.032 -4.144 1.00 53.03 403 PHE A CA 1
ATOM 3221 C C . PHE A 1 403 ? -15.873 12.707 -4.490 1.00 53.03 403 PHE A C 1
ATOM 3223 O O . PHE A 1 403 ? -14.866 12.355 -3.832 1.00 53.03 403 PHE A O 1
#